Protein AF-A0A7C7UZE9-F1 (afdb_monomer)

Radius of gyration: 33.9 Å; Cα contacts (8 Å, |Δi|>4): 477; chains: 1; bounding box: 63×53×89 Å

Structure (mmCIF, N/CA/C/O backbone):
data_AF-A0A7C7UZE9-F1
#
_entry.id   AF-A0A7C7UZE9-F1
#
loop_
_atom_site.group_PDB
_atom_site.id
_atom_site.type_symbol
_atom_site.label_atom_id
_atom_site.label_alt_id
_atom_site.label_comp_id
_atom_site.label_asym_id
_atom_site.label_entity_id
_atom_site.label_seq_id
_atom_site.pdbx_PDB_ins_code
_atom_site.Cartn_x
_atom_site.Cartn_y
_atom_site.Cartn_z
_atom_site.occupancy
_atom_site.B_iso_or_equiv
_atom_site.auth_seq_id
_atom_site.auth_comp_id
_atom_site.auth_asym_id
_atom_site.auth_atom_id
_atom_site.pdbx_PDB_model_num
ATOM 1 N N . MET A 1 1 ? -21.020 -10.454 -23.083 1.00 39.59 1 MET A N 1
ATOM 2 C CA . MET A 1 1 ? -20.610 -10.570 -21.675 1.00 39.59 1 MET A CA 1
ATOM 3 C C . MET A 1 1 ? -19.521 -9.543 -21.500 1.00 39.59 1 MET A C 1
ATOM 5 O O . MET A 1 1 ? -18.522 -9.655 -22.189 1.00 39.59 1 MET A O 1
ATOM 9 N N . THR A 1 2 ? -19.783 -8.472 -20.760 1.00 47.03 2 THR A N 1
ATOM 10 C CA . THR A 1 2 ? -18.728 -7.541 -20.346 1.00 47.03 2 THR A CA 1
ATOM 11 C C . THR A 1 2 ? -17.752 -8.339 -19.500 1.00 47.03 2 THR A C 1
ATOM 13 O O . THR A 1 2 ? -18.180 -8.937 -18.516 1.00 47.03 2 THR A O 1
ATOM 16 N N . GLU A 1 3 ? -16.505 -8.433 -19.944 1.00 54.88 3 GLU A N 1
ATOM 17 C CA . GLU A 1 3 ? -15.421 -9.025 -19.168 1.00 54.88 3 GLU A CA 1
ATOM 18 C C . GLU A 1 3 ? -15.375 -8.323 -17.812 1.00 54.88 3 GLU A C 1
ATOM 20 O O . GLU A 1 3 ? -15.292 -7.096 -17.727 1.00 54.88 3 GLU A O 1
ATOM 25 N N . GLU A 1 4 ? -15.581 -9.098 -16.756 1.00 73.88 4 GLU A N 1
ATOM 26 C CA . GLU A 1 4 ? -15.595 -8.590 -15.396 1.00 73.88 4 GLU A CA 1
ATOM 27 C C . GLU A 1 4 ? -14.152 -8.216 -15.050 1.00 73.88 4 GLU A C 1
ATOM 29 O O . GLU A 1 4 ? -13.252 -9.051 -15.143 1.00 73.88 4 GLU A O 1
ATOM 34 N N . ASN A 1 5 ? -13.903 -6.937 -14.748 1.00 81.06 5 ASN A N 1
ATOM 35 C CA . ASN A 1 5 ? -12.555 -6.463 -14.457 1.00 81.06 5 ASN A CA 1
ATOM 36 C C . ASN A 1 5 ? -12.060 -7.147 -13.175 1.00 81.06 5 ASN A C 1
ATOM 38 O O . ASN A 1 5 ? -12.437 -6.755 -12.072 1.00 81.06 5 ASN A O 1
ATOM 42 N N . ARG A 1 6 ? -11.185 -8.147 -13.332 1.00 88.25 6 ARG A N 1
ATOM 43 C CA . ARG A 1 6 ? -10.605 -8.945 -12.242 1.00 88.25 6 ARG A CA 1
ATOM 44 C C . ARG A 1 6 ? -9.791 -8.142 -11.226 1.00 88.25 6 ARG A C 1
ATOM 46 O O . ARG A 1 6 ? -9.377 -8.722 -10.227 1.00 88.25 6 ARG A O 1
ATOM 53 N N . TYR A 1 7 ? -9.561 -6.853 -11.446 1.00 88.69 7 TYR A N 1
ATOM 54 C CA . TYR A 1 7 ? -8.872 -5.957 -10.517 1.00 88.69 7 TYR A CA 1
ATOM 55 C C . TYR A 1 7 ? -9.842 -5.096 -9.689 1.00 88.69 7 TYR A C 1
ATOM 57 O O . TYR A 1 7 ? -9.426 -4.432 -8.747 1.00 88.69 7 TYR A O 1
ATOM 65 N N . VAL A 1 8 ? -11.144 -5.126 -9.997 1.00 88.75 8 VAL A N 1
ATOM 66 C CA . VAL A 1 8 ? -12.180 -4.362 -9.290 1.00 88.75 8 VAL A CA 1
ATOM 67 C C . VAL A 1 8 ? -13.086 -5.324 -8.526 1.00 88.75 8 VAL A C 1
ATOM 69 O O . VAL A 1 8 ? -13.621 -6.274 -9.094 1.00 88.75 8 VAL A O 1
ATOM 72 N N . ARG A 1 9 ? -13.279 -5.082 -7.227 1.00 87.62 9 ARG A N 1
ATOM 73 C CA . ARG A 1 9 ? -14.184 -5.864 -6.372 1.00 87.62 9 ARG A CA 1
ATOM 74 C C . ARG A 1 9 ? -15.300 -4.952 -5.843 1.00 87.62 9 ARG A C 1
ATOM 76 O O . ARG A 1 9 ? -15.144 -4.349 -4.783 1.00 87.62 9 ARG A O 1
ATOM 83 N N . PRO A 1 10 ? -16.424 -4.815 -6.571 1.00 79.00 10 PRO A N 1
ATOM 84 C CA . PRO A 1 10 ? -17.481 -3.864 -6.219 1.00 79.00 10 PRO A CA 1
ATOM 85 C C . PRO A 1 10 ? -18.187 -4.201 -4.898 1.00 79.00 10 PRO A C 1
ATOM 87 O O . PRO A 1 10 ? -18.808 -3.326 -4.298 1.00 79.00 10 PRO A O 1
ATOM 90 N N . GLU A 1 11 ? -18.106 -5.458 -4.454 1.00 77.56 11 GLU A N 1
ATOM 91 C CA . GLU A 1 11 ? -18.713 -5.932 -3.207 1.00 77.56 11 GLU A CA 1
ATOM 92 C C . GLU A 1 11 ? -17.877 -5.609 -1.965 1.00 77.56 11 GLU A C 1
ATOM 94 O O . GLU A 1 11 ? -18.417 -5.640 -0.857 1.00 77.56 11 GLU A O 1
ATOM 99 N N . LEU A 1 12 ? -16.594 -5.253 -2.123 1.00 78.62 12 LEU A N 1
ATOM 100 C CA . LEU A 1 12 ? -15.776 -4.880 -0.979 1.00 78.62 12 LEU A CA 1
ATOM 101 C C . LEU A 1 12 ? -16.314 -3.579 -0.376 1.00 78.62 12 LEU A C 1
ATOM 103 O O . LEU A 1 12 ? -16.397 -2.548 -1.047 1.00 78.62 12 LEU A O 1
ATOM 107 N N . ALA A 1 13 ? -16.684 -3.627 0.907 1.00 55.81 13 ALA A N 1
ATOM 108 C CA . ALA A 1 13 ? -17.479 -2.611 1.613 1.00 55.81 13 ALA A CA 1
ATOM 109 C C . ALA A 1 13 ? -16.838 -1.202 1.727 1.00 55.81 13 ALA A C 1
ATOM 111 O O . ALA A 1 13 ? -17.388 -0.313 2.382 1.00 55.81 13 ALA A O 1
ATOM 112 N N . GLY A 1 14 ? -15.712 -0.952 1.052 1.00 50.81 14 GLY A N 1
ATOM 113 C CA . GLY A 1 14 ? -15.059 0.352 0.941 1.00 50.81 14 GLY A CA 1
ATOM 114 C C . GLY A 1 14 ? -15.848 1.401 0.146 1.00 50.81 14 GLY A C 1
ATOM 115 O O . GLY A 1 14 ? -15.608 2.595 0.323 1.00 50.81 14 GLY A O 1
ATOM 116 N N . GLY A 1 15 ? -16.843 1.006 -0.659 1.00 43.75 15 GLY A N 1
ATOM 117 C CA . GLY A 1 15 ? -17.578 1.908 -1.561 1.00 43.75 15 GLY A CA 1
ATOM 118 C C . GLY A 1 15 ? -18.369 3.061 -0.914 1.00 43.75 15 GLY A C 1
ATOM 119 O O . GLY A 1 15 ? -18.916 3.886 -1.638 1.00 43.75 15 GLY A O 1
ATOM 120 N N . SER A 1 16 ? -18.460 3.153 0.421 1.00 41.16 16 SER A N 1
ATOM 121 C CA . SER A 1 16 ? -19.353 4.123 1.088 1.00 41.16 16 SER A CA 1
ATOM 122 C C . SER A 1 16 ? -18.685 5.138 2.028 1.00 41.16 16 SER A C 1
ATOM 124 O O . SER A 1 16 ? -19.391 6.025 2.505 1.00 41.16 16 SER A O 1
ATOM 126 N N . GLY A 1 17 ? -17.385 5.032 2.354 1.00 40.53 17 GLY A N 1
ATOM 127 C CA . GLY A 1 17 ? -16.880 5.715 3.562 1.00 40.53 17 GLY A CA 1
ATOM 128 C C . GLY A 1 17 ? -15.439 6.227 3.630 1.00 40.53 17 GLY A C 1
ATOM 129 O O . GLY A 1 17 ? -15.111 6.806 4.662 1.00 40.53 17 GLY A O 1
ATOM 130 N N . GLY A 1 18 ? -14.591 6.067 2.607 1.00 46.53 18 GLY A N 1
ATOM 131 C CA . GLY A 1 18 ? -13.223 6.618 2.666 1.00 46.53 18 GLY A CA 1
ATOM 132 C C . GLY A 1 18 ? -12.152 5.891 1.851 1.00 46.53 18 GLY A C 1
ATOM 133 O O . GLY A 1 18 ? -11.021 5.794 2.316 1.00 46.53 18 GLY A O 1
ATOM 134 N N . LEU A 1 19 ? -12.495 5.353 0.676 1.00 67.94 19 LEU A N 1
ATOM 135 C CA . LEU A 1 19 ? -11.509 4.771 -0.240 1.00 67.94 19 LEU A CA 1
ATOM 136 C C . LEU A 1 19 ? -10.555 5.851 -0.762 1.00 67.94 19 LEU A C 1
ATOM 138 O O . LEU A 1 19 ? -10.972 6.974 -1.050 1.00 67.94 19 LEU A O 1
ATOM 142 N N . ILE A 1 20 ? -9.283 5.479 -0.888 1.00 78.56 20 ILE A N 1
ATOM 143 C CA . ILE A 1 20 ? -8.286 6.246 -1.631 1.00 78.56 20 ILE A CA 1
ATOM 144 C C . ILE A 1 20 ? -8.833 6.420 -3.051 1.00 78.56 20 ILE A C 1
ATOM 146 O O . ILE A 1 20 ? -9.140 5.432 -3.715 1.00 78.56 20 ILE A O 1
ATOM 150 N N . ASP A 1 21 ? -9.008 7.667 -3.496 1.00 89.00 21 ASP A N 1
ATOM 151 C CA . ASP A 1 21 ? -9.502 7.949 -4.845 1.00 89.00 21 ASP A CA 1
ATOM 152 C C . ASP A 1 21 ? -8.473 7.420 -5.862 1.00 89.00 21 ASP A C 1
ATOM 154 O O . ASP A 1 21 ? -7.321 7.868 -5.828 1.00 89.00 21 ASP A O 1
ATOM 158 N N . PRO A 1 22 ? -8.834 6.497 -6.775 1.00 91.69 22 PRO A N 1
ATOM 159 C CA . PRO A 1 22 ? -7.904 6.014 -7.791 1.00 91.69 22 PRO A CA 1
ATOM 160 C C . PRO A 1 22 ? -7.353 7.150 -8.662 1.00 91.69 22 PRO A C 1
ATOM 162 O O . PRO A 1 22 ? -6.232 7.040 -9.150 1.00 91.69 22 PRO A O 1
ATOM 165 N N . LEU A 1 23 ? -8.084 8.260 -8.841 1.00 94.19 23 LEU A N 1
ATOM 166 C CA . LEU A 1 23 ? -7.538 9.437 -9.523 1.00 94.19 23 LEU A CA 1
ATOM 167 C C . LEU A 1 23 ? -6.394 10.078 -8.745 1.00 94.19 23 LEU A C 1
ATOM 169 O O . LEU A 1 23 ? -5.436 10.495 -9.376 1.00 94.19 23 LEU A O 1
ATOM 173 N N . LEU A 1 24 ? -6.460 10.123 -7.412 1.00 94.12 24 LEU A N 1
ATOM 174 C CA . LEU A 1 24 ? -5.388 10.684 -6.586 1.00 94.12 24 LEU A CA 1
ATOM 175 C C . LEU A 1 24 ? -4.110 9.836 -6.666 1.00 94.12 24 LEU A C 1
ATOM 177 O O . LEU A 1 24 ? -3.011 10.387 -6.671 1.00 94.12 24 LEU A O 1
ATOM 181 N N . LEU A 1 25 ? -4.239 8.507 -6.769 1.00 95.00 25 LEU A N 1
ATOM 182 C CA . LEU A 1 25 ? -3.084 7.633 -7.006 1.00 95.00 25 LEU A CA 1
ATOM 183 C C . LEU A 1 25 ? -2.439 7.906 -8.365 1.00 95.00 25 LEU A C 1
ATOM 185 O O . LEU A 1 25 ? -1.225 8.062 -8.439 1.00 95.00 25 LEU A O 1
ATOM 189 N N . VAL A 1 26 ? -3.243 7.998 -9.430 1.00 97.62 26 VAL A N 1
ATOM 190 C CA . VAL A 1 26 ? -2.715 8.300 -10.770 1.00 97.62 26 VAL A CA 1
ATOM 191 C C . VAL A 1 26 ? -2.087 9.695 -10.814 1.00 97.62 26 VAL A C 1
ATOM 193 O O . VAL A 1 26 ? -1.045 9.851 -11.440 1.00 97.62 26 VAL A O 1
ATOM 196 N N . ASP A 1 27 ? -2.679 10.679 -10.135 1.00 97.94 27 ASP A N 1
ATOM 197 C CA . ASP A 1 27 ? -2.134 12.037 -9.994 1.00 97.94 27 ASP A CA 1
ATOM 198 C C . ASP A 1 27 ? -0.755 12.004 -9.320 1.00 97.94 27 ASP A C 1
ATOM 200 O O . ASP A 1 27 ? 0.208 12.534 -9.860 1.00 97.94 27 ASP A O 1
ATOM 204 N N . THR A 1 28 ? -0.622 11.239 -8.229 1.00 97.00 28 THR A N 1
ATOM 205 C CA . THR A 1 28 ? 0.661 11.041 -7.529 1.00 97.00 28 THR A CA 1
ATOM 206 C C . THR A 1 28 ? 1.721 10.419 -8.448 1.00 97.00 28 THR A C 1
ATOM 208 O O . THR A 1 28 ? 2.851 10.890 -8.494 1.00 97.00 28 THR A O 1
ATOM 211 N N . TRP A 1 29 ? 1.372 9.396 -9.236 1.00 97.94 29 TRP A N 1
ATOM 212 C CA . TRP A 1 29 ? 2.321 8.768 -10.170 1.00 97.94 29 TRP A CA 1
ATOM 213 C C . TRP A 1 29 ? 2.703 9.673 -11.350 1.00 97.94 29 TRP A C 1
ATOM 215 O O . TRP A 1 29 ? 3.800 9.556 -11.899 1.00 97.94 29 TRP A O 1
ATOM 225 N N . LEU A 1 30 ? 1.804 10.564 -11.773 1.00 98.38 30 LEU A N 1
ATOM 226 C CA . LEU A 1 30 ? 2.109 11.580 -12.781 1.00 98.38 30 LEU A CA 1
ATOM 227 C C . LEU A 1 30 ? 3.036 12.661 -12.214 1.00 98.38 30 LEU A C 1
ATOM 229 O O . LEU A 1 30 ? 3.972 13.061 -12.910 1.00 98.38 30 LEU A O 1
ATOM 233 N N . ASP A 1 31 ? 2.818 13.077 -10.966 1.00 98.06 31 ASP A N 1
ATOM 234 C CA . ASP A 1 31 ? 3.702 13.994 -10.245 1.00 98.06 31 ASP A CA 1
ATOM 235 C C . ASP A 1 31 ? 5.109 13.397 -10.087 1.00 98.06 31 ASP A C 1
ATOM 237 O O . ASP A 1 31 ? 6.087 14.071 -10.409 1.00 98.06 31 ASP A O 1
ATOM 241 N N . GLU A 1 32 ? 5.230 12.114 -9.718 1.00 97.44 32 GLU A N 1
ATOM 242 C CA . GLU A 1 32 ? 6.513 11.387 -9.662 1.00 97.44 32 GLU A CA 1
ATOM 243 C C . GLU A 1 32 ? 7.275 11.465 -11.002 1.00 97.44 32 GLU A C 1
ATOM 245 O O . GLU A 1 32 ? 8.466 11.793 -11.042 1.00 97.44 32 GLU A O 1
ATOM 250 N N . LEU A 1 33 ? 6.598 11.227 -12.134 1.00 97.81 33 LEU A N 1
ATOM 251 C CA . LEU A 1 33 ? 7.228 11.357 -13.453 1.00 97.81 33 LEU A CA 1
ATOM 252 C C . LEU A 1 33 ? 7.624 12.797 -13.795 1.00 97.81 33 LEU A C 1
ATOM 254 O O . LEU A 1 33 ? 8.659 13.014 -14.434 1.00 97.81 33 LEU A O 1
ATOM 258 N N . GLU A 1 34 ? 6.821 13.788 -13.413 1.00 98.06 34 GLU A N 1
ATOM 259 C CA . GLU A 1 34 ? 7.143 15.193 -13.662 1.00 98.06 34 GLU A CA 1
ATOM 260 C C . GLU A 1 34 ? 8.321 15.659 -12.785 1.00 98.06 34 GLU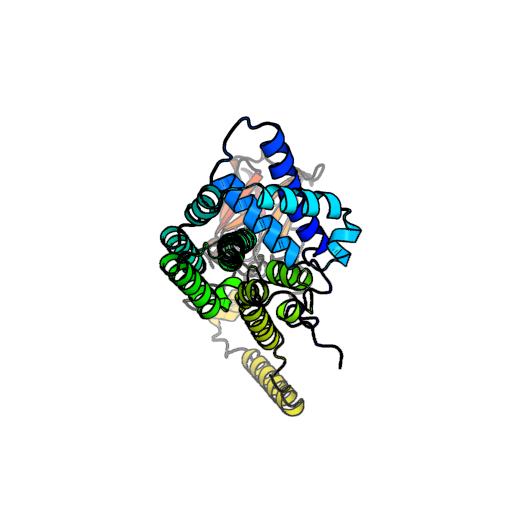 A C 1
ATOM 262 O O . GLU A 1 34 ? 9.184 16.408 -13.251 1.00 98.06 34 GLU A O 1
ATOM 267 N N . GLU A 1 35 ? 8.450 15.158 -11.556 1.00 97.62 35 GLU A N 1
ATOM 268 C CA . GLU A 1 35 ? 9.632 15.370 -10.715 1.00 97.62 35 GLU A CA 1
ATOM 269 C C . GLU A 1 35 ? 10.897 14.767 -11.343 1.00 97.62 35 GLU A C 1
ATOM 271 O O . GLU A 1 35 ? 11.938 15.438 -11.425 1.00 97.62 35 GLU A O 1
ATOM 276 N N . LEU A 1 36 ? 10.811 13.543 -11.874 1.00 97.50 36 LEU A N 1
ATOM 277 C CA . LEU A 1 36 ? 11.906 12.905 -12.613 1.00 97.50 36 LEU A CA 1
ATOM 278 C C . LEU A 1 36 ? 12.281 13.702 -13.867 1.00 97.50 36 LEU A C 1
ATOM 280 O O . LEU A 1 36 ? 13.465 13.877 -14.172 1.00 97.50 36 LEU A O 1
ATOM 284 N N . ARG A 1 37 ? 11.294 14.265 -14.571 1.00 97.44 37 ARG A N 1
ATOM 285 C CA . ARG A 1 37 ? 11.518 15.154 -15.717 1.00 97.44 37 ARG A CA 1
ATOM 286 C C . ARG A 1 37 ? 12.268 16.418 -15.332 1.00 97.44 37 ARG A C 1
ATOM 288 O O . ARG A 1 37 ? 13.228 16.797 -16.011 1.00 97.44 37 ARG A O 1
ATOM 295 N N . GLN A 1 38 ? 11.861 17.070 -14.248 1.00 96.69 38 GLN A N 1
ATOM 296 C CA . GLN A 1 38 ? 12.536 18.264 -13.746 1.00 96.69 38 GLN A CA 1
ATOM 297 C C . GLN A 1 38 ? 13.966 17.959 -13.296 1.00 96.69 38 GLN A C 1
ATOM 299 O O . GLN A 1 38 ? 14.875 18.755 -13.545 1.00 96.69 38 GLN A O 1
ATOM 304 N N . THR A 1 39 ? 14.179 16.805 -12.666 1.00 96.00 39 THR A N 1
ATOM 305 C CA . THR A 1 39 ? 15.501 16.334 -12.243 1.00 96.00 39 THR A CA 1
ATOM 306 C C . THR A 1 39 ? 16.399 16.074 -13.449 1.00 96.00 39 THR A C 1
ATOM 308 O O . THR A 1 39 ? 17.502 16.623 -13.524 1.00 96.00 39 THR A O 1
ATOM 311 N N . ALA A 1 40 ? 15.895 15.365 -14.461 1.00 94.19 40 ALA A N 1
ATOM 312 C CA . ALA A 1 40 ? 16.611 15.107 -15.707 1.00 94.19 40 ALA A CA 1
ATOM 313 C C . ALA A 1 40 ? 16.976 16.394 -16.469 1.00 94.19 40 ALA A C 1
ATOM 315 O O . ALA A 1 40 ? 18.025 16.449 -17.105 1.00 94.19 40 ALA A O 1
ATOM 316 N N . ALA A 1 41 ? 16.149 17.443 -16.393 1.00 94.69 41 ALA A N 1
ATOM 317 C CA . ALA A 1 41 ? 16.438 18.735 -17.020 1.00 94.69 41 ALA A CA 1
ATOM 318 C C . ALA A 1 41 ? 17.567 19.520 -16.323 1.00 94.69 41 ALA A C 1
ATOM 320 O O . ALA A 1 41 ? 18.206 20.363 -16.952 1.00 94.69 41 ALA A O 1
ATOM 321 N N . ARG A 1 42 ? 17.801 19.274 -15.026 1.00 94.94 42 ARG A N 1
ATOM 322 C CA . ARG A 1 42 ? 18.844 19.943 -14.226 1.00 94.94 42 ARG A CA 1
ATOM 323 C C . ARG A 1 42 ? 20.166 19.175 -14.210 1.00 94.94 42 ARG A C 1
ATOM 325 O O . ARG A 1 42 ? 21.206 19.778 -13.957 1.00 94.94 42 ARG A O 1
ATOM 332 N N . GLN A 1 43 ? 20.131 17.863 -14.424 1.00 90.62 43 GLN A N 1
ATOM 333 C CA . GLN A 1 43 ? 21.319 17.016 -14.397 1.00 90.62 43 GLN A CA 1
ATOM 334 C C . GLN A 1 43 ? 22.086 17.078 -15.727 1.00 90.62 43 GLN A C 1
ATOM 336 O O . GLN A 1 43 ? 21.576 16.718 -16.786 1.00 90.62 43 GLN A O 1
ATOM 341 N N . GLU A 1 44 ? 23.361 17.465 -15.665 1.00 84.19 44 GLU A N 1
ATOM 342 C CA . GLU A 1 44 ? 24.302 17.284 -16.771 1.00 84.19 44 GLU A CA 1
ATOM 343 C C . GLU A 1 44 ? 24.983 15.912 -16.643 1.00 84.19 44 GLU A C 1
ATOM 345 O O . GLU A 1 44 ? 25.763 15.678 -15.721 1.00 84.19 44 GLU A O 1
ATOM 350 N N . GLY A 1 45 ? 24.714 14.994 -17.576 1.00 87.12 45 GLY A N 1
ATOM 351 C CA . GLY A 1 45 ? 25.435 13.722 -17.680 1.00 87.12 45 GLY A CA 1
ATOM 352 C C . GLY A 1 45 ? 24.557 12.475 -17.601 1.00 87.12 45 GLY A C 1
ATOM 353 O O . GLY A 1 45 ? 23.415 12.458 -18.061 1.00 87.12 45 GLY A O 1
ATOM 354 N N . ARG A 1 46 ? 25.142 11.380 -17.100 1.00 89.38 46 ARG A N 1
ATOM 355 C CA . ARG A 1 46 ? 24.459 10.086 -16.981 1.00 89.38 46 ARG A CA 1
ATOM 356 C C . ARG A 1 46 ? 23.516 10.126 -15.768 1.00 89.38 46 ARG A C 1
ATOM 358 O O . ARG A 1 46 ? 24.016 10.406 -14.681 1.00 89.38 46 ARG A O 1
ATOM 365 N N . PRO A 1 47 ? 22.220 9.796 -15.930 1.00 91.69 47 PRO A N 1
ATOM 366 C CA . PRO A 1 47 ? 21.301 9.715 -14.801 1.00 91.69 47 PRO A CA 1
ATOM 367 C C . PRO A 1 47 ? 21.749 8.624 -13.807 1.00 91.69 47 PRO A C 1
ATOM 369 O O . PRO A 1 47 ? 22.272 7.587 -14.252 1.00 91.69 47 PRO A O 1
ATOM 372 N N . PRO A 1 48 ? 21.580 8.849 -12.491 1.00 95.56 48 PRO A N 1
ATOM 373 C CA . PRO A 1 48 ? 21.734 7.831 -11.453 1.00 95.56 48 PRO A CA 1
ATOM 374 C C . PRO A 1 48 ? 20.925 6.563 -11.751 1.00 95.56 48 PRO A C 1
ATOM 376 O O . PRO A 1 48 ? 19.941 6.603 -12.484 1.00 95.56 48 PRO A O 1
ATOM 379 N N . ALA A 1 49 ? 21.351 5.424 -11.200 1.00 96.44 49 ALA A N 1
ATOM 380 C CA . ALA A 1 49 ? 20.623 4.166 -11.380 1.00 96.44 49 ALA A CA 1
ATOM 381 C C . ALA A 1 49 ? 19.226 4.216 -10.740 1.00 96.44 49 ALA A C 1
ATOM 383 O O . ALA A 1 49 ? 18.294 3.691 -11.339 1.00 96.44 49 ALA A O 1
ATOM 384 N N . ASP A 1 50 ? 19.098 4.894 -9.597 1.00 96.88 50 ASP A N 1
ATOM 385 C CA . ASP A 1 50 ? 17.839 5.064 -8.862 1.00 96.88 50 ASP A CA 1
ATOM 386 C C . ASP A 1 50 ? 16.826 5.869 -9.698 1.00 96.88 50 ASP A C 1
ATOM 388 O O . ASP A 1 50 ? 15.774 5.343 -10.036 1.00 96.88 50 ASP A O 1
ATOM 392 N N . ASP A 1 51 ? 17.207 7.047 -10.216 1.00 97.38 51 ASP A N 1
ATOM 393 C CA . ASP A 1 51 ? 16.358 7.842 -11.126 1.00 97.38 51 ASP A CA 1
ATOM 394 C C . ASP A 1 51 ? 15.906 7.047 -12.373 1.00 97.38 51 ASP A C 1
ATOM 396 O O . ASP A 1 51 ? 14.837 7.288 -12.936 1.00 97.38 51 ASP A O 1
ATOM 400 N N . LEU A 1 52 ? 16.738 6.114 -12.856 1.00 97.69 52 LEU A N 1
ATOM 401 C CA . LEU A 1 52 ? 16.388 5.240 -13.978 1.00 97.69 52 LEU A CA 1
ATOM 402 C C . LEU A 1 52 ? 15.417 4.125 -13.580 1.00 97.69 52 LEU A C 1
ATOM 404 O O . LEU A 1 52 ? 14.579 3.750 -14.402 1.00 97.69 52 LEU A O 1
ATOM 408 N N . PHE A 1 53 ? 15.558 3.582 -12.372 1.00 98.50 53 PHE A N 1
ATOM 409 C CA . PHE A 1 53 ? 14.635 2.607 -11.799 1.00 98.50 53 PHE A CA 1
ATOM 410 C C . PHE A 1 53 ? 13.255 3.240 -11.628 1.00 98.50 53 PHE A C 1
ATOM 412 O O . PHE A 1 53 ? 12.293 2.725 -12.196 1.00 98.50 53 PHE A O 1
ATOM 419 N N . ASP A 1 54 ? 13.191 4.415 -11.002 1.00 98.38 54 ASP A N 1
ATOM 420 C CA . ASP A 1 54 ? 11.946 5.150 -10.776 1.00 98.38 54 ASP A CA 1
ATOM 421 C C . ASP A 1 54 ? 11.264 5.527 -12.100 1.00 98.38 54 ASP A C 1
ATOM 423 O O . ASP A 1 54 ? 10.057 5.348 -12.260 1.00 98.38 54 ASP A O 1
ATOM 427 N N . LEU A 1 55 ? 12.032 5.975 -13.105 1.00 98.50 55 LEU A N 1
ATOM 428 C CA . LEU A 1 55 ? 11.493 6.296 -14.432 1.00 98.50 55 LEU A CA 1
ATOM 429 C C . LEU A 1 55 ? 10.878 5.074 -15.125 1.00 98.50 55 LEU A C 1
ATOM 431 O O . LEU A 1 55 ? 9.803 5.181 -15.719 1.00 98.50 55 LEU A O 1
ATOM 435 N N . LEU A 1 56 ? 11.567 3.929 -15.093 1.00 98.44 56 LEU A N 1
ATOM 436 C CA . LEU A 1 56 ? 11.076 2.687 -15.692 1.00 98.44 56 LEU A CA 1
ATOM 437 C C . LEU A 1 56 ? 9.824 2.187 -14.964 1.00 98.44 56 LEU A C 1
ATOM 439 O O . LEU A 1 56 ? 8.832 1.879 -15.626 1.00 98.44 56 LEU A O 1
ATOM 443 N N . ALA A 1 57 ? 9.861 2.158 -13.630 1.00 98.50 57 ALA A N 1
ATOM 444 C CA . ALA A 1 57 ? 8.745 1.741 -12.795 1.00 98.50 57 ALA A CA 1
ATOM 445 C C . ALA A 1 57 ? 7.517 2.628 -13.031 1.00 98.50 57 ALA A C 1
ATOM 447 O O . ALA A 1 57 ? 6.469 2.124 -13.429 1.00 98.50 57 ALA A O 1
ATOM 448 N N . ALA A 1 58 ? 7.646 3.950 -12.897 1.00 98.25 58 ALA A N 1
ATOM 449 C CA . ALA A 1 58 ? 6.528 4.877 -13.045 1.00 98.25 58 ALA A CA 1
ATOM 450 C C . ALA A 1 58 ? 5.941 4.875 -14.469 1.00 98.25 58 ALA A C 1
ATOM 452 O O . ALA A 1 58 ? 4.717 4.868 -14.637 1.00 98.25 58 ALA A O 1
ATOM 453 N N . TRP A 1 59 ? 6.783 4.806 -15.511 1.00 98.50 59 TRP A N 1
ATOM 454 C CA . TRP A 1 59 ? 6.300 4.681 -16.890 1.00 98.50 59 TRP A CA 1
ATOM 455 C C . TRP A 1 59 ? 5.504 3.388 -17.095 1.00 98.50 59 TRP A C 1
ATOM 457 O O . TRP A 1 59 ? 4.368 3.443 -17.570 1.00 98.50 59 TRP A O 1
ATOM 467 N N . ALA A 1 60 ? 6.060 2.238 -16.704 1.00 98.31 60 ALA A N 1
ATOM 468 C CA . ALA A 1 60 ? 5.406 0.941 -16.858 1.00 98.31 60 ALA A CA 1
ATOM 469 C C . ALA A 1 60 ? 4.130 0.839 -16.004 1.00 98.31 60 ALA A C 1
ATOM 471 O O . ALA A 1 60 ? 3.118 0.294 -16.452 1.00 98.31 60 ALA A O 1
ATOM 472 N N . ARG A 1 61 ? 4.125 1.448 -14.811 1.00 98.38 61 ARG A N 1
ATOM 473 C CA . ARG A 1 61 ? 2.944 1.569 -13.951 1.00 98.38 61 ARG A CA 1
ATOM 474 C C . ARG A 1 61 ? 1.811 2.277 -14.685 1.00 98.38 61 ARG A C 1
ATOM 476 O O . ARG A 1 61 ? 0.702 1.751 -14.730 1.00 98.38 61 ARG A O 1
ATOM 483 N N . LEU A 1 62 ? 2.094 3.416 -15.322 1.00 98.44 62 LEU A N 1
ATOM 484 C CA . LEU A 1 62 ? 1.106 4.175 -16.095 1.00 98.44 62 LEU A CA 1
ATOM 485 C C . LEU A 1 62 ? 0.660 3.457 -17.376 1.00 98.44 62 LEU A C 1
ATOM 487 O O . LEU A 1 62 ? -0.471 3.668 -17.806 1.00 98.44 62 LEU A O 1
ATOM 491 N N . GLN A 1 63 ? 1.462 2.549 -17.946 1.00 98.19 63 GLN A N 1
ATOM 492 C CA . GLN A 1 63 ? 0.995 1.679 -19.040 1.00 98.19 63 GLN A CA 1
ATOM 493 C C . GLN A 1 63 ? -0.114 0.706 -18.593 1.00 98.19 63 GLN A C 1
ATOM 495 O O . GLN A 1 63 ? -0.960 0.320 -19.407 1.00 98.19 63 GLN A O 1
ATOM 500 N N . ARG A 1 64 ? -0.159 0.335 -17.302 1.00 97.12 64 ARG A N 1
ATOM 501 C CA . ARG A 1 64 ? -1.248 -0.478 -16.726 1.00 97.12 64 ARG A CA 1
ATOM 502 C C . ARG A 1 64 ? -2.519 0.326 -16.463 1.00 97.12 64 ARG A C 1
ATOM 504 O O . ARG A 1 64 ? -3.587 -0.266 -16.319 1.00 97.12 64 ARG A O 1
ATOM 511 N N . VAL A 1 65 ? -2.425 1.652 -16.383 1.00 97.81 65 VAL A N 1
ATOM 512 C CA . VAL A 1 65 ? -3.540 2.517 -15.988 1.00 97.81 65 VAL A CA 1
ATOM 513 C C . VAL A 1 65 ? -4.550 2.684 -17.125 1.00 97.81 65 VAL A C 1
ATOM 515 O O . VAL A 1 65 ? -4.206 2.748 -18.305 1.00 97.81 65 VAL A O 1
ATOM 518 N N . ARG A 1 66 ? -5.830 2.793 -16.760 1.00 96.81 66 ARG A N 1
ATOM 519 C CA . ARG A 1 66 ? -6.927 3.173 -17.662 1.00 96.81 66 ARG A CA 1
ATOM 520 C C . ARG A 1 66 ? -6.609 4.488 -18.401 1.00 96.81 66 ARG A C 1
ATOM 522 O O . ARG A 1 66 ? -6.456 5.522 -17.740 1.00 96.81 66 ARG A O 1
ATOM 529 N N . PRO A 1 67 ? -6.581 4.511 -19.749 1.00 97.19 67 PRO A N 1
ATOM 530 C CA . PRO A 1 67 ? -6.258 5.718 -20.517 1.00 97.19 67 PRO A CA 1
ATOM 531 C C . PRO A 1 67 ? -7.160 6.922 -20.208 1.00 97.19 67 PRO A C 1
ATOM 533 O O . PRO A 1 67 ? -6.739 8.072 -20.351 1.00 97.19 67 PRO A O 1
ATOM 536 N N . GLU A 1 68 ? -8.399 6.681 -19.772 1.00 97.50 68 GLU A N 1
ATOM 537 C CA . GLU A 1 68 ? -9.356 7.724 -19.399 1.00 97.50 68 GLU A CA 1
ATOM 538 C C . GLU A 1 68 ? -8.939 8.473 -18.126 1.00 97.50 68 GLU A C 1
ATOM 540 O O . GLU A 1 68 ? -9.195 9.674 -18.027 1.00 97.50 68 GLU A O 1
ATOM 545 N N . LEU A 1 69 ? -8.284 7.796 -17.172 1.00 97.31 69 LEU A N 1
ATOM 546 C CA . LEU A 1 69 ? -7.789 8.421 -15.941 1.00 97.31 69 LEU A CA 1
ATOM 547 C C . LEU A 1 69 ? -6.615 9.355 -16.250 1.00 97.31 69 LEU A C 1
ATOM 549 O O . LEU A 1 69 ? -6.644 10.517 -15.853 1.00 97.31 69 LEU A O 1
ATOM 553 N N . ILE A 1 70 ? -5.651 8.885 -17.049 1.00 98.06 70 ILE A N 1
ATOM 554 C CA . ILE A 1 70 ? -4.513 9.699 -17.511 1.00 98.06 70 ILE A CA 1
ATOM 555 C C . ILE A 1 70 ? -5.011 10.912 -18.303 1.00 98.06 70 ILE A C 1
ATOM 557 O O . ILE A 1 70 ? -4.544 12.029 -18.102 1.00 98.06 70 ILE A O 1
ATOM 561 N N . ALA A 1 71 ? -5.985 10.716 -19.200 1.00 97.56 71 ALA A N 1
ATOM 562 C CA . ALA A 1 71 ? -6.547 11.805 -19.995 1.00 97.56 71 ALA A CA 1
ATOM 563 C C . ALA A 1 71 ? -7.262 12.858 -19.135 1.00 97.56 71 ALA A C 1
ATOM 565 O O . ALA A 1 71 ? -7.170 14.046 -19.436 1.00 97.56 71 ALA A O 1
ATOM 566 N N . ARG A 1 72 ? -7.965 12.437 -18.077 1.00 97.81 72 ARG A N 1
ATOM 567 C CA . ARG A 1 72 ? -8.664 13.340 -17.153 1.00 97.81 72 ARG A CA 1
ATOM 568 C C . ARG A 1 72 ? -7.706 14.207 -16.332 1.00 97.81 72 ARG A C 1
ATOM 570 O O . ARG A 1 72 ? -8.091 15.313 -15.969 1.00 97.81 72 ARG A O 1
ATOM 577 N N . LEU A 1 73 ? -6.503 13.709 -16.062 1.00 97.94 73 LEU A N 1
ATOM 578 C CA . LEU A 1 73 ? -5.439 14.410 -15.337 1.00 97.94 73 LEU A CA 1
ATOM 579 C C . LEU A 1 73 ? -4.452 15.126 -16.273 1.00 97.94 73 LEU A C 1
ATOM 581 O O . LEU A 1 73 ? -3.397 15.562 -15.840 1.00 97.94 73 LEU A O 1
ATOM 585 N N . GLU A 1 74 ? -4.763 15.215 -17.572 1.00 97.94 74 GLU A N 1
ATOM 586 C CA . GLU A 1 74 ? -3.906 15.859 -18.580 1.00 97.94 74 GLU A CA 1
ATOM 587 C C . GLU A 1 74 ? -2.482 15.254 -18.684 1.00 97.94 74 GLU A C 1
ATOM 589 O O . GLU A 1 74 ? -1.598 15.821 -19.319 1.00 97.94 74 GLU A O 1
ATOM 594 N N . GLY A 1 75 ? -2.265 14.039 -18.166 1.00 97.75 75 GLY A N 1
ATOM 595 C CA . GLY A 1 75 ? -0.942 13.413 -18.026 1.00 97.75 75 GLY A CA 1
ATOM 596 C C . GLY A 1 75 ? -0.319 12.844 -19.307 1.00 97.75 75 GLY A C 1
ATOM 597 O O . GLY A 1 75 ? 0.737 12.215 -19.257 1.00 97.75 75 GLY A O 1
ATOM 598 N N . ARG A 1 76 ? -0.956 13.019 -20.473 1.00 97.75 76 ARG A N 1
ATOM 599 C CA . ARG A 1 76 ? -0.493 12.419 -21.742 1.00 97.75 76 ARG A CA 1
ATOM 600 C C . ARG A 1 76 ? 0.891 12.911 -22.154 1.00 97.75 76 ARG A C 1
ATOM 602 O O . ARG A 1 76 ? 1.700 12.111 -22.616 1.00 97.75 76 ARG A O 1
ATOM 609 N N . ASP A 1 77 ? 1.160 14.200 -21.969 1.00 98.12 77 ASP A N 1
ATOM 610 C CA . ASP A 1 77 ? 2.448 14.797 -22.331 1.00 98.12 77 ASP A CA 1
ATOM 611 C C . ASP A 1 77 ? 3.575 14.285 -21.421 1.00 98.12 77 ASP A C 1
ATOM 613 O O . ASP A 1 77 ? 4.684 14.032 -21.894 1.00 98.12 77 ASP A O 1
ATOM 617 N N . THR A 1 78 ? 3.281 14.064 -20.136 1.00 98.00 78 THR A N 1
ATOM 618 C CA . THR A 1 78 ? 4.216 13.489 -19.158 1.00 98.00 78 THR A CA 1
ATOM 619 C C . THR A 1 78 ? 4.575 12.046 -19.514 1.00 98.00 78 THR A C 1
ATOM 621 O O . THR A 1 78 ? 5.754 11.693 -19.564 1.00 98.00 78 THR A O 1
ATOM 624 N N . VAL A 1 79 ? 3.579 11.222 -19.858 1.00 98.19 79 VAL A N 1
ATOM 625 C CA . VAL A 1 79 ? 3.804 9.834 -20.300 1.00 98.19 79 VAL A CA 1
ATOM 626 C C . VAL A 1 79 ? 4.596 9.786 -21.610 1.00 98.19 79 VAL A C 1
ATOM 628 O O . VAL A 1 79 ? 5.547 9.012 -21.722 1.00 98.19 79 VAL A O 1
ATOM 631 N N . ALA A 1 80 ? 4.257 10.641 -22.581 1.00 98.19 80 ALA A N 1
ATOM 632 C CA . ALA A 1 80 ? 4.969 10.719 -23.857 1.00 98.19 80 ALA A CA 1
ATOM 633 C C . ALA A 1 80 ? 6.431 11.164 -23.682 1.00 98.19 80 ALA A C 1
ATOM 635 O O . ALA A 1 80 ? 7.324 10.666 -24.371 1.00 98.19 80 ALA A O 1
ATOM 636 N N . TRP A 1 81 ? 6.699 12.078 -22.741 1.00 98.06 81 TRP A N 1
ATOM 637 C CA . TRP A 1 81 ? 8.064 12.446 -22.375 1.00 98.06 81 TRP A CA 1
ATOM 638 C C . TRP A 1 81 ? 8.841 11.247 -21.819 1.00 98.06 81 TRP A C 1
ATOM 640 O O . TRP A 1 81 ? 9.969 11.011 -22.257 1.00 98.06 81 TRP A O 1
ATOM 650 N N . ALA A 1 82 ? 8.250 10.484 -20.895 1.00 98.19 82 ALA A N 1
ATOM 651 C CA . ALA A 1 82 ? 8.905 9.323 -20.297 1.00 98.19 82 ALA A CA 1
ATOM 652 C C . ALA A 1 82 ? 9.221 8.254 -21.355 1.00 98.19 82 ALA A C 1
ATOM 654 O O . ALA A 1 82 ? 10.344 7.755 -21.409 1.00 98.19 82 ALA A O 1
ATOM 655 N N . GLU A 1 83 ? 8.283 7.974 -22.264 1.00 98.12 83 GLU A N 1
ATOM 656 C CA . GLU A 1 83 ? 8.488 7.049 -23.385 1.00 98.12 83 GLU A CA 1
ATOM 657 C C . GLU A 1 83 ? 9.658 7.483 -24.284 1.00 98.12 83 GLU A C 1
ATOM 659 O O . GLU A 1 83 ? 10.580 6.701 -24.534 1.00 98.12 83 GLU A O 1
ATOM 664 N N . ALA A 1 84 ? 9.671 8.750 -24.717 1.00 98.00 84 ALA A N 1
ATOM 665 C CA . ALA A 1 84 ? 10.755 9.299 -25.529 1.00 98.00 84 ALA A CA 1
ATOM 666 C C . ALA A 1 84 ? 12.098 9.233 -24.788 1.00 98.00 84 ALA A C 1
ATOM 668 O O . ALA A 1 84 ? 13.115 8.832 -25.356 1.00 98.00 84 ALA A O 1
ATOM 669 N N . ARG A 1 85 ? 12.100 9.560 -23.491 1.00 97.06 85 ARG A N 1
ATOM 670 C CA . ARG A 1 85 ? 13.302 9.499 -22.662 1.00 97.06 85 ARG A CA 1
ATOM 671 C C . ARG A 1 85 ? 13.843 8.076 -22.558 1.00 97.06 85 ARG A C 1
ATOM 673 O O . ARG A 1 85 ? 15.052 7.892 -22.668 1.00 97.06 85 ARG A O 1
ATOM 680 N N . LEU A 1 86 ? 12.978 7.082 -22.369 1.00 97.06 86 LEU A N 1
ATOM 681 C CA . LEU A 1 86 ? 13.361 5.672 -22.286 1.00 97.06 86 LEU A CA 1
ATOM 682 C C . LEU A 1 86 ? 13.879 5.112 -23.617 1.00 97.06 86 LEU A C 1
ATOM 684 O O . LEU A 1 86 ? 14.669 4.164 -23.600 1.00 97.06 86 LEU A O 1
ATOM 688 N N . ALA A 1 87 ? 13.446 5.660 -24.755 1.00 96.94 87 ALA A N 1
ATOM 689 C CA . ALA A 1 87 ? 13.951 5.287 -26.077 1.00 96.94 87 ALA A CA 1
ATOM 690 C C . ALA A 1 87 ? 15.401 5.757 -26.314 1.00 96.94 87 ALA A C 1
ATOM 692 O O . ALA A 1 87 ? 16.154 5.089 -27.020 1.00 96.94 87 ALA A O 1
ATOM 693 N N . ASP A 1 88 ? 15.812 6.858 -25.676 1.00 96.06 88 ASP A N 1
ATOM 694 C CA . ASP A 1 88 ? 17.164 7.423 -25.794 1.00 96.06 88 ASP A CA 1
ATOM 695 C C . ASP A 1 88 ? 18.208 6.742 -24.885 1.00 96.06 88 ASP A C 1
ATOM 697 O O . ASP A 1 88 ? 19.412 7.001 -24.997 1.00 96.06 88 ASP A O 1
ATOM 701 N N . LEU A 1 89 ? 17.779 5.893 -23.947 1.00 96.31 89 LEU A N 1
ATOM 702 C CA . LEU A 1 89 ? 18.676 5.236 -22.996 1.00 96.31 89 LEU A CA 1
ATOM 703 C C . LEU A 1 89 ? 19.382 4.025 -23.610 1.00 96.31 89 LEU A C 1
ATOM 705 O O . LEU A 1 89 ? 18.786 3.182 -24.277 1.00 96.31 89 LEU A O 1
ATOM 709 N N . SER A 1 90 ? 20.673 3.880 -23.306 1.00 96.88 90 SER A N 1
ATOM 710 C CA . SER A 1 90 ? 21.439 2.700 -23.711 1.00 96.88 90 SER A CA 1
ATOM 711 C C . SER A 1 90 ? 21.060 1.454 -22.902 1.00 96.88 90 SER A C 1
ATOM 713 O O . SER A 1 90 ? 20.712 1.536 -21.722 1.00 96.88 90 SER A O 1
ATOM 715 N N . ALA A 1 91 ? 21.256 0.269 -23.488 1.00 96.88 91 ALA A N 1
ATOM 716 C CA . ALA A 1 91 ? 21.063 -1.014 -22.804 1.00 96.88 91 ALA A CA 1
ATOM 717 C C . ALA A 1 91 ? 21.840 -1.122 -21.475 1.00 96.88 91 ALA A C 1
ATOM 719 O O . ALA A 1 91 ? 21.354 -1.705 -20.511 1.00 96.88 91 ALA A O 1
ATOM 720 N N . ALA A 1 92 ? 23.040 -0.535 -21.398 1.00 96.50 92 ALA A N 1
ATOM 721 C CA . ALA A 1 92 ? 23.842 -0.532 -20.175 1.00 96.50 92 ALA A CA 1
ATOM 722 C C . ALA A 1 92 ? 23.242 0.349 -19.064 1.00 96.50 92 ALA A C 1
ATOM 724 O O . ALA A 1 92 ? 23.400 0.031 -17.888 1.00 96.50 92 ALA A O 1
ATOM 725 N N . GLN A 1 93 ? 22.567 1.447 -19.422 1.00 96.19 93 GLN A N 1
ATOM 726 C CA . GLN A 1 93 ? 21.843 2.288 -18.464 1.00 96.19 93 GLN A CA 1
ATOM 727 C C . GLN A 1 93 ? 20.587 1.577 -17.959 1.00 96.19 93 GLN A C 1
ATOM 729 O O . GLN A 1 93 ? 20.370 1.508 -16.754 1.00 96.19 93 GLN A O 1
ATOM 734 N N . LEU A 1 94 ? 19.822 0.974 -18.866 1.00 96.50 94 LEU A N 1
ATOM 735 C CA . LEU A 1 94 ? 18.611 0.228 -18.523 1.00 96.50 94 LEU A CA 1
ATOM 736 C C . LEU A 1 94 ? 18.919 -0.961 -17.599 1.00 96.50 94 LEU A C 1
ATOM 738 O O . LEU A 1 94 ? 18.299 -1.103 -16.553 1.00 96.50 94 LEU A O 1
ATOM 742 N N . ARG A 1 95 ? 19.961 -1.750 -17.896 1.00 95.81 95 ARG A N 1
ATOM 743 C CA . ARG A 1 95 ? 20.392 -2.844 -17.005 1.00 95.81 95 ARG A CA 1
ATOM 744 C C . ARG A 1 95 ? 20.872 -2.365 -15.636 1.00 95.81 95 ARG A C 1
ATOM 746 O O . ARG A 1 95 ? 20.739 -3.102 -14.666 1.00 95.81 95 ARG A O 1
ATOM 753 N N . SER A 1 96 ? 21.441 -1.157 -15.535 1.00 96.06 96 SER A N 1
ATOM 754 C CA . SER A 1 96 ? 21.838 -0.627 -14.225 1.00 96.06 96 SER A CA 1
ATOM 755 C C . SER A 1 96 ? 20.648 -0.293 -13.327 1.00 96.06 96 SER A C 1
ATOM 757 O O . SER A 1 96 ? 20.810 -0.372 -12.117 1.00 96.06 96 SER A O 1
ATOM 759 N N . ALA A 1 97 ? 19.471 -0.000 -13.888 1.00 96.12 97 ALA A N 1
ATOM 760 C CA . ALA A 1 97 ? 18.259 0.245 -13.106 1.00 96.12 97 ALA A CA 1
ATOM 761 C C . ALA A 1 97 ? 17.793 -1.016 -12.364 1.00 96.12 97 ALA A C 1
ATOM 763 O O . ALA A 1 97 ? 17.529 -0.965 -11.171 1.00 96.12 97 ALA A O 1
ATOM 764 N N . ALA A 1 98 ? 17.816 -2.186 -13.018 1.00 93.69 98 ALA A N 1
ATOM 765 C CA . ALA A 1 98 ? 17.492 -3.453 -12.353 1.00 93.69 98 ALA A CA 1
ATOM 766 C C . ALA A 1 98 ? 18.373 -3.730 -11.127 1.00 93.69 98 ALA A C 1
ATOM 768 O O . ALA A 1 98 ? 17.956 -4.463 -10.239 1.00 93.69 98 ALA A O 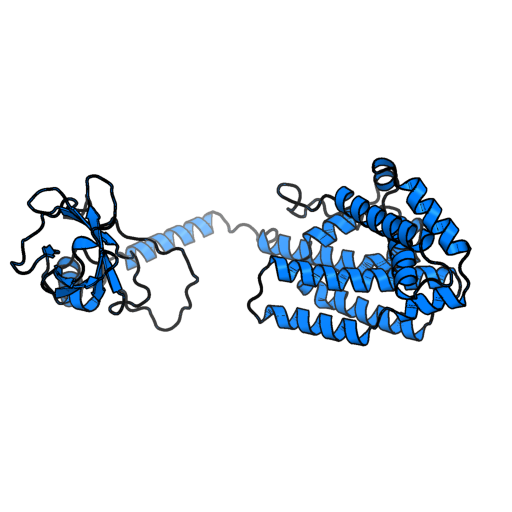1
ATOM 769 N N . ALA A 1 99 ? 19.583 -3.158 -11.070 1.00 94.50 99 ALA A N 1
ATOM 770 C CA . ALA A 1 99 ? 20.502 -3.334 -9.954 1.00 94.50 99 ALA A CA 1
ATOM 771 C C . ALA A 1 99 ? 20.057 -2.679 -8.642 1.00 94.50 99 ALA A C 1
ATOM 773 O O . ALA A 1 99 ? 20.577 -3.089 -7.604 1.00 94.50 99 ALA A O 1
ATOM 774 N N . VAL A 1 100 ? 19.126 -1.723 -8.701 1.00 97.38 100 VAL A N 1
ATOM 775 C CA . VAL A 1 100 ? 18.657 -0.923 -7.560 1.00 97.38 100 VAL A CA 1
ATOM 776 C C . VAL A 1 100 ? 17.867 -1.775 -6.569 1.00 97.38 100 VAL A C 1
ATOM 778 O O . VAL A 1 100 ? 18.173 -1.763 -5.379 1.00 97.38 100 VAL A O 1
ATOM 781 N N . PHE A 1 101 ? 16.922 -2.583 -7.055 1.00 97.56 101 PHE A N 1
ATOM 782 C CA . PHE A 1 101 ? 16.152 -3.476 -6.193 1.00 97.56 101 PHE A CA 1
ATOM 783 C C . PHE A 1 101 ? 17.021 -4.623 -5.653 1.00 97.56 101 PHE A C 1
ATOM 785 O O . PHE A 1 101 ? 17.640 -5.375 -6.421 1.00 97.56 101 PHE A O 1
ATOM 792 N N . ASP A 1 102 ? 17.039 -4.784 -4.327 1.00 97.62 102 ASP A N 1
ATOM 793 C CA . ASP A 1 102 ? 17.739 -5.859 -3.617 1.00 97.62 102 ASP A CA 1
ATOM 794 C C . ASP A 1 102 ? 16.735 -6.838 -2.975 1.00 97.62 102 ASP A C 1
ATOM 796 O O . ASP A 1 102 ? 16.251 -6.582 -1.865 1.00 97.62 102 ASP A O 1
ATOM 800 N N . PRO A 1 103 ? 16.481 -8.005 -3.606 1.00 97.69 103 PRO A N 1
ATOM 801 C CA . PRO A 1 103 ? 15.555 -9.009 -3.084 1.00 97.69 103 PRO A CA 1
ATOM 802 C C . PRO A 1 103 ? 15.882 -9.467 -1.657 1.00 97.69 103 PRO A C 1
ATOM 804 O O . PRO A 1 103 ? 14.982 -9.771 -0.877 1.00 97.69 103 PRO A O 1
ATOM 807 N N . ALA A 1 104 ? 17.165 -9.514 -1.277 1.00 97.69 104 ALA A N 1
ATOM 808 C CA . ALA A 1 104 ? 17.558 -9.963 0.058 1.00 97.69 104 ALA A CA 1
ATOM 809 C C . ALA A 1 104 ? 17.191 -8.934 1.136 1.00 97.69 104 ALA A C 1
ATOM 811 O O . ALA A 1 104 ? 16.790 -9.304 2.245 1.00 97.69 104 ALA A O 1
ATOM 812 N N . THR A 1 105 ? 17.323 -7.643 0.821 1.00 97.94 105 THR A N 1
ATOM 813 C CA . THR A 1 105 ? 16.872 -6.566 1.706 1.00 97.94 105 THR A CA 1
ATOM 814 C C . THR A 1 105 ? 15.355 -6.513 1.770 1.00 97.94 105 THR A C 1
ATOM 816 O O . THR A 1 105 ? 14.828 -6.475 2.882 1.00 97.94 105 THR A O 1
ATOM 819 N N . TRP A 1 106 ? 14.669 -6.638 0.633 1.00 98.50 106 TRP A N 1
ATOM 820 C CA . TRP A 1 106 ? 13.211 -6.710 0.592 1.00 98.50 106 TRP A CA 1
ATOM 821 C C . TRP A 1 106 ? 12.670 -7.854 1.464 1.00 98.50 106 TRP A C 1
ATOM 823 O O . TRP A 1 106 ? 11.847 -7.621 2.345 1.00 98.50 106 TRP A O 1
ATOM 833 N N . PHE A 1 107 ? 13.210 -9.074 1.337 1.00 98.25 107 PHE A N 1
ATOM 834 C CA . PHE A 1 107 ? 12.776 -10.220 2.152 1.00 98.25 107 PHE A CA 1
ATOM 835 C C . PHE A 1 107 ? 12.963 -9.998 3.652 1.00 98.25 107 PHE A C 1
ATOM 837 O O . PHE A 1 107 ? 12.141 -10.424 4.463 1.00 98.25 107 PHE A O 1
ATOM 844 N N . ARG A 1 108 ? 14.062 -9.351 4.046 1.00 98.31 108 ARG A N 1
ATOM 845 C CA . ARG A 1 108 ? 14.318 -9.025 5.450 1.00 98.31 108 ARG A CA 1
ATOM 846 C C . ARG A 1 108 ? 13.283 -8.038 5.987 1.00 98.31 108 ARG A C 1
ATOM 848 O O . ARG A 1 108 ? 12.851 -8.212 7.124 1.00 98.31 108 ARG A O 1
ATOM 855 N N . GLU A 1 109 ? 12.885 -7.048 5.196 1.00 98.12 109 GLU A N 1
ATOM 856 C CA . GLU 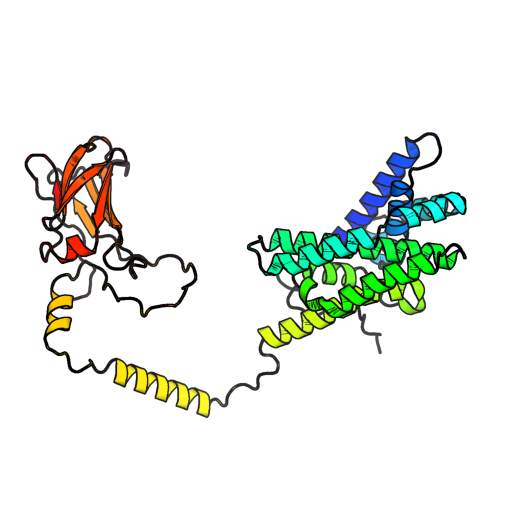A 1 109 ? 11.824 -6.109 5.573 1.00 98.12 109 GLU A CA 1
ATOM 857 C C . GLU A 1 109 ? 10.445 -6.780 5.585 1.00 98.12 109 GLU A C 1
ATOM 859 O O . GLU A 1 109 ? 9.711 -6.617 6.555 1.00 98.12 109 GLU A O 1
ATOM 864 N N . ALA A 1 110 ? 10.137 -7.637 4.611 1.00 98.00 110 ALA A N 1
ATOM 865 C CA . ALA A 1 110 ? 8.907 -8.429 4.587 1.00 98.00 110 ALA A CA 1
ATOM 866 C C . ALA A 1 110 ? 8.754 -9.317 5.839 1.00 98.00 110 ALA A C 1
ATOM 868 O O . ALA A 1 110 ? 7.696 -9.352 6.465 1.00 98.00 110 ALA A O 1
ATOM 869 N N . ARG A 1 111 ? 9.837 -9.970 6.284 1.00 97.69 111 ARG A N 1
ATOM 870 C CA . ARG A 1 111 ? 9.844 -10.763 7.529 1.00 97.69 111 ARG A CA 1
ATOM 871 C C . ARG A 1 111 ? 9.724 -9.915 8.792 1.00 97.69 111 ARG A C 1
ATOM 873 O O . ARG A 1 111 ? 9.140 -10.369 9.772 1.00 97.69 111 ARG A O 1
ATOM 880 N N . ARG A 1 112 ? 10.279 -8.701 8.796 1.00 97.19 112 ARG A N 1
ATOM 881 C CA . ARG A 1 112 ? 10.080 -7.750 9.902 1.00 97.19 112 ARG A CA 1
ATOM 882 C C . ARG A 1 112 ? 8.631 -7.295 9.974 1.00 97.19 112 ARG A C 1
ATOM 884 O O . ARG A 1 112 ? 8.078 -7.246 11.065 1.00 97.19 112 ARG A O 1
ATOM 891 N N . PHE A 1 113 ? 8.019 -7.020 8.829 1.00 97.06 113 PHE A N 1
ATOM 892 C CA . PHE A 1 113 ? 6.609 -6.672 8.740 1.00 97.06 113 PHE A CA 1
ATOM 893 C C . PHE A 1 113 ? 5.696 -7.815 9.208 1.00 97.06 113 PHE A C 1
ATOM 895 O O . PHE A 1 113 ? 4.782 -7.572 9.988 1.00 97.06 113 PHE A O 1
ATOM 902 N N . GLU A 1 114 ? 5.981 -9.064 8.840 1.00 97.19 114 GLU A N 1
ATOM 903 C CA . GLU A 1 114 ? 5.277 -10.241 9.376 1.00 97.19 114 GLU A CA 1
ATOM 904 C C . GLU A 1 114 ? 5.366 -10.307 10.912 1.00 97.19 114 GLU A C 1
ATOM 906 O O . GLU A 1 114 ? 4.347 -10.390 11.594 1.00 97.19 114 GLU A O 1
ATOM 911 N N . GLN A 1 115 ? 6.573 -10.183 11.475 1.00 96.00 115 GLN A N 1
ATOM 912 C CA . GLN A 1 115 ? 6.792 -10.184 12.932 1.00 96.00 115 GLN A CA 1
ATOM 913 C C . GLN A 1 115 ? 6.089 -9.019 13.638 1.00 96.00 115 GLN A C 1
ATOM 915 O O . GLN A 1 115 ? 5.707 -9.130 14.801 1.00 96.00 115 GLN A O 1
ATOM 920 N N . SER A 1 116 ? 5.878 -7.915 12.924 1.00 94.69 116 SER A N 1
ATOM 921 C CA . SER A 1 116 ? 5.233 -6.707 13.429 1.00 94.69 116 SER A CA 1
ATOM 922 C C . SER A 1 116 ? 3.790 -6.951 13.907 1.00 94.69 116 SER A C 1
ATOM 924 O O . SER A 1 116 ? 3.316 -6.243 14.791 1.00 94.69 116 SER A O 1
ATOM 926 N N . TYR A 1 117 ? 3.116 -7.997 13.403 1.00 91.25 117 TYR A N 1
ATOM 927 C CA . TYR A 1 117 ? 1.781 -8.410 13.858 1.00 91.25 117 TYR A CA 1
ATOM 928 C C . TYR A 1 117 ? 1.759 -8.990 15.281 1.00 91.25 117 TYR A C 1
ATOM 930 O O . TYR A 1 117 ? 0.700 -9.027 15.911 1.00 91.25 117 TYR A O 1
ATOM 938 N N . GLU A 1 118 ? 2.905 -9.430 15.804 1.00 92.94 118 GLU A N 1
ATOM 939 C CA . GLU A 1 118 ? 3.045 -9.864 17.200 1.00 92.94 118 GLU A CA 1
ATOM 940 C C . GLU A 1 118 ? 3.349 -8.689 18.149 1.00 92.94 118 GLU A C 1
ATOM 942 O O . GLU A 1 118 ? 3.269 -8.829 19.375 1.00 92.94 118 GLU A O 1
ATOM 947 N N . GLU A 1 119 ? 3.674 -7.518 17.597 1.00 88.31 119 GLU A N 1
ATOM 948 C CA . GLU A 1 119 ? 4.010 -6.300 18.327 1.00 88.31 119 GLU A CA 1
ATOM 949 C C . GLU A 1 119 ? 2.845 -5.295 18.313 1.00 88.31 119 GLU A C 1
ATOM 951 O O . GLU A 1 119 ? 1.912 -5.373 17.516 1.00 88.31 119 GLU A O 1
ATOM 956 N N . TRP A 1 120 ? 2.860 -4.328 19.237 1.00 85.00 120 TRP A N 1
ATOM 957 C CA . TRP A 1 120 ? 1.857 -3.261 19.226 1.00 85.00 120 TRP A CA 1
ATOM 958 C C . TRP A 1 120 ? 2.305 -2.132 18.294 1.00 85.00 120 TRP A C 1
ATOM 960 O O . TRP A 1 120 ? 3.206 -1.370 18.645 1.00 85.00 120 TRP A O 1
ATOM 970 N N . ILE A 1 121 ? 1.652 -2.020 17.137 1.00 89.81 121 ILE A N 1
ATOM 971 C CA . ILE A 1 121 ? 1.878 -0.981 16.122 1.00 89.81 121 ILE A CA 1
ATOM 972 C C . ILE A 1 121 ? 0.541 -0.306 15.800 1.00 89.81 121 ILE A C 1
ATOM 974 O O . ILE A 1 121 ? -0.519 -0.934 15.874 1.00 89.81 121 ILE A O 1
ATOM 978 N N . GLU A 1 122 ? 0.562 0.991 15.485 1.00 90.44 122 GLU A N 1
ATOM 979 C CA . GLU A 1 122 ? -0.649 1.686 15.049 1.00 90.44 122 GLU A CA 1
ATOM 980 C C . GLU A 1 122 ? -1.114 1.146 13.689 1.00 90.44 122 GLU A C 1
ATOM 982 O O . GLU A 1 122 ? -0.319 0.949 12.773 1.00 90.44 122 GLU A O 1
ATOM 987 N N . ALA A 1 123 ? -2.422 0.931 13.527 1.00 87.31 123 ALA A N 1
ATOM 988 C CA . ALA A 1 123 ? -2.973 0.336 12.304 1.00 87.31 123 ALA A CA 1
ATOM 989 C C . ALA A 1 123 ? -2.628 1.137 11.032 1.00 87.31 123 ALA A C 1
ATOM 991 O O . ALA A 1 123 ? -2.473 0.562 9.959 1.00 87.31 123 ALA A O 1
ATOM 992 N N . THR A 1 124 ? -2.487 2.460 11.149 1.00 88.56 124 THR A N 1
ATOM 993 C CA . THR A 1 124 ? -2.061 3.340 10.052 1.00 88.56 124 THR A CA 1
ATOM 994 C C . THR A 1 124 ? -0.609 3.110 9.652 1.00 88.56 124 THR A C 1
ATOM 996 O O . THR A 1 124 ? -0.314 3.088 8.460 1.00 88.56 124 THR A O 1
ATOM 999 N N . ASP A 1 125 ? 0.278 2.887 10.622 1.00 91.69 125 ASP A N 1
ATOM 1000 C CA . ASP A 1 125 ? 1.691 2.598 10.361 1.00 91.69 125 ASP A CA 1
ATOM 1001 C C . ASP A 1 125 ? 1.842 1.213 9.731 1.00 91.69 125 ASP A C 1
ATOM 1003 O O . ASP A 1 125 ? 2.612 1.034 8.790 1.00 91.69 125 ASP A O 1
ATOM 1007 N N . GLN A 1 126 ? 1.051 0.243 10.196 1.00 91.88 126 GLN A N 1
ATOM 1008 C CA . GLN A 1 126 ? 1.021 -1.098 9.623 1.00 91.88 126 GLN A CA 1
ATOM 1009 C C . GLN A 1 126 ? 0.513 -1.091 8.173 1.00 91.88 126 GLN A C 1
ATOM 1011 O O . GLN A 1 126 ? 1.122 -1.715 7.306 1.00 91.88 126 GLN A O 1
ATOM 1016 N N . ALA A 1 127 ? -0.560 -0.346 7.888 1.00 93.50 127 ALA A N 1
ATOM 1017 C CA . ALA A 1 127 ? -1.076 -0.173 6.531 1.00 93.50 127 ALA A CA 1
ATOM 1018 C C . ALA A 1 127 ? -0.054 0.508 5.607 1.00 93.50 127 ALA A C 1
ATOM 1020 O O . ALA A 1 127 ? 0.145 0.068 4.475 1.00 93.50 127 ALA A O 1
ATOM 1021 N N . TYR A 1 128 ? 0.624 1.548 6.101 1.00 94.25 128 TYR A N 1
ATOM 1022 C CA . TYR A 1 128 ? 1.674 2.237 5.356 1.00 94.25 128 TYR A CA 1
ATOM 1023 C C . TYR A 1 128 ? 2.872 1.320 5.073 1.00 94.25 128 TYR A C 1
ATOM 1025 O O . TYR A 1 128 ? 3.353 1.265 3.945 1.00 94.25 128 TYR A O 1
ATOM 1033 N N . TRP A 1 129 ? 3.327 0.541 6.058 1.00 97.31 129 TRP A N 1
ATOM 1034 C CA . TRP A 1 129 ? 4.441 -0.391 5.868 1.00 97.31 129 TRP A CA 1
ATOM 1035 C C . TRP A 1 129 ? 4.098 -1.491 4.852 1.00 97.31 129 TRP A C 1
ATOM 1037 O O . TRP A 1 129 ? 4.891 -1.764 3.949 1.00 97.31 129 TRP A O 1
ATOM 1047 N N . ALA A 1 130 ? 2.890 -2.054 4.938 1.00 97.88 130 ALA A N 1
ATOM 1048 C CA . ALA A 1 130 ? 2.368 -3.002 3.957 1.00 97.88 130 ALA A CA 1
ATOM 1049 C C . ALA A 1 130 ? 2.364 -2.405 2.538 1.00 97.88 130 ALA A C 1
ATOM 1051 O O . ALA A 1 130 ? 2.833 -3.045 1.596 1.00 97.88 130 ALA A O 1
ATOM 1052 N N . GLN A 1 131 ? 1.899 -1.159 2.391 1.00 97.06 131 GLN A N 1
ATOM 1053 C CA . GLN A 1 131 ? 1.936 -0.429 1.123 1.00 97.06 131 GLN A CA 1
ATOM 1054 C C . GLN A 1 131 ? 3.370 -0.264 0.602 1.00 97.06 131 GLN A C 1
ATOM 1056 O O . GLN A 1 131 ? 3.609 -0.533 -0.571 1.00 97.06 131 GLN A O 1
ATOM 1061 N N . CYS A 1 132 ? 4.325 0.146 1.442 1.00 97.81 132 CYS A N 1
ATOM 1062 C CA . CYS A 1 132 ? 5.719 0.321 1.026 1.00 97.81 132 CYS A CA 1
ATOM 1063 C C . CYS A 1 132 ? 6.341 -0.983 0.511 1.00 97.81 132 CYS A C 1
ATOM 1065 O O . CYS A 1 132 ? 6.994 -0.971 -0.527 1.00 97.81 132 CYS A O 1
ATOM 1067 N N . ILE A 1 133 ? 6.112 -2.106 1.201 1.00 98.31 133 ILE A N 1
ATOM 1068 C CA . ILE A 1 133 ? 6.624 -3.421 0.782 1.00 98.31 133 ILE A CA 1
ATOM 1069 C C . ILE A 1 133 ? 6.046 -3.830 -0.576 1.00 98.31 133 ILE A C 1
ATOM 1071 O O . ILE A 1 133 ? 6.780 -4.336 -1.427 1.00 98.31 133 ILE A O 1
ATOM 1075 N N . LEU A 1 134 ? 4.742 -3.611 -0.781 1.00 98.56 134 LEU A N 1
ATOM 1076 C CA . LEU A 1 134 ? 4.074 -3.937 -2.040 1.00 98.56 134 LEU A CA 1
ATOM 1077 C C . LEU A 1 134 ? 4.512 -3.024 -3.185 1.00 98.56 134 LEU A C 1
ATOM 1079 O O . LEU A 1 134 ? 4.712 -3.523 -4.286 1.00 98.56 134 LEU A O 1
ATOM 1083 N N . ALA A 1 135 ? 4.654 -1.720 -2.936 1.00 98.12 135 ALA A N 1
ATOM 1084 C CA . 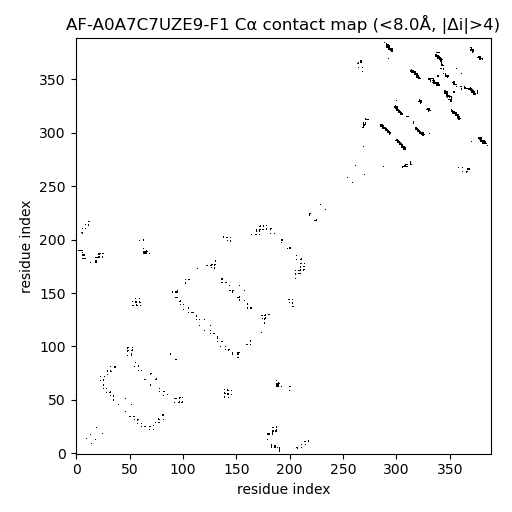ALA A 1 135 ? 5.078 -0.749 -3.941 1.00 98.12 135 ALA A CA 1
ATOM 1085 C C . ALA A 1 135 ? 6.514 -1.017 -4.418 1.00 98.12 135 ALA A C 1
ATOM 1087 O O . ALA A 1 135 ? 6.745 -1.072 -5.619 1.00 98.12 135 ALA A O 1
ATOM 1088 N N . ASP A 1 136 ? 7.445 -1.283 -3.497 1.00 98.44 136 ASP A N 1
ATOM 1089 C CA . ASP A 1 136 ? 8.842 -1.595 -3.837 1.00 98.44 136 ASP A CA 1
ATOM 1090 C C . ASP A 1 136 ? 8.953 -2.869 -4.698 1.00 98.44 136 ASP A C 1
ATOM 1092 O O . ASP A 1 136 ? 9.655 -2.902 -5.710 1.00 98.44 136 ASP A O 1
ATOM 1096 N N . LEU A 1 137 ? 8.189 -3.916 -4.353 1.00 98.62 137 LEU A N 1
ATOM 1097 C CA . LEU A 1 137 ? 8.132 -5.133 -5.167 1.00 98.62 137 LEU A CA 1
ATOM 1098 C C . LEU A 1 137 ? 7.479 -4.890 -6.536 1.00 98.62 137 LEU A C 1
ATOM 1100 O O . LEU A 1 137 ? 7.958 -5.400 -7.548 1.00 98.62 137 LEU A O 1
ATOM 1104 N N . ASP A 1 138 ? 6.386 -4.126 -6.569 1.00 98.69 138 ASP A N 1
ATOM 1105 C CA . ASP A 1 138 ? 5.681 -3.790 -7.804 1.00 98.69 138 ASP A CA 1
ATOM 1106 C C . ASP A 1 138 ? 6.583 -3.038 -8.785 1.00 98.69 138 ASP A C 1
ATOM 1108 O O . ASP A 1 138 ? 6.610 -3.368 -9.970 1.00 98.69 138 ASP A O 1
ATOM 1112 N N . ASP A 1 139 ? 7.388 -2.105 -8.286 1.00 98.62 139 ASP A N 1
ATOM 1113 C CA . ASP A 1 139 ? 8.342 -1.349 -9.092 1.00 98.62 139 ASP A CA 1
ATOM 1114 C C . ASP A 1 139 ? 9.436 -2.246 -9.666 1.00 98.62 139 ASP A C 1
ATOM 1116 O O . ASP A 1 139 ? 9.763 -2.149 -10.852 1.00 98.62 139 ASP A O 1
ATOM 1120 N N . ALA A 1 140 ? 9.939 -3.194 -8.874 1.00 98.50 140 ALA A N 1
ATOM 1121 C CA . ALA A 1 140 ? 10.902 -4.179 -9.348 1.00 98.50 140 ALA A CA 1
ATOM 1122 C C . ALA A 1 140 ? 10.336 -5.064 -10.471 1.00 98.50 140 ALA A C 1
ATOM 1124 O O . ALA A 1 140 ? 11.010 -5.279 -11.483 1.00 98.50 140 ALA A O 1
ATOM 1125 N N . GLU A 1 141 ? 9.101 -5.552 -10.330 1.00 98.38 141 GLU A N 1
ATOM 1126 C CA . GLU A 1 141 ? 8.427 -6.342 -11.368 1.00 98.38 141 GLU A CA 1
ATOM 1127 C C . GLU A 1 141 ? 8.184 -5.531 -12.646 1.00 98.38 141 GLU A C 1
ATOM 1129 O O . GLU A 1 141 ? 8.421 -6.022 -13.751 1.00 98.38 141 GLU A O 1
ATOM 1134 N N . LEU A 1 142 ? 7.755 -4.275 -12.511 1.00 98.50 142 LEU A N 1
ATOM 1135 C CA . LEU A 1 142 ? 7.532 -3.362 -13.632 1.00 98.50 142 LEU A CA 1
ATOM 1136 C C . LEU A 1 142 ? 8.819 -3.063 -14.407 1.00 98.50 142 LEU A C 1
ATOM 1138 O O . LEU A 1 142 ? 8.832 -3.086 -15.645 1.00 98.50 142 LEU A O 1
ATOM 1142 N N . VAL A 1 143 ? 9.916 -2.824 -13.686 1.00 98.44 143 VAL A N 1
ATOM 1143 C CA . VAL A 1 143 ? 11.244 -2.632 -14.275 1.00 98.44 143 VAL A CA 1
ATOM 1144 C C . VAL A 1 143 ? 11.680 -3.894 -15.013 1.00 98.44 143 VAL A C 1
ATOM 1146 O O . VAL A 1 143 ? 12.113 -3.799 -16.161 1.00 98.44 143 VAL A O 1
ATOM 1149 N N . LEU A 1 144 ? 11.540 -5.075 -14.404 1.00 97.75 144 LEU A N 1
ATOM 1150 C CA . LEU A 1 144 ? 11.923 -6.336 -15.040 1.00 97.75 144 LEU A CA 1
ATOM 1151 C C . LEU A 1 144 ? 11.091 -6.648 -16.286 1.00 97.75 144 LEU A C 1
ATOM 1153 O O . LEU A 1 144 ? 11.690 -6.971 -17.309 1.00 97.75 144 LEU A O 1
ATOM 1157 N N . SER A 1 145 ? 9.765 -6.469 -16.247 1.00 97.25 145 SER A N 1
ATOM 1158 C CA . SER A 1 145 ? 8.901 -6.638 -17.427 1.00 97.25 145 SER A CA 1
ATOM 1159 C C . SER A 1 145 ? 9.358 -5.728 -18.570 1.00 97.25 145 SER A C 1
ATOM 1161 O O . SER A 1 145 ? 9.509 -6.179 -19.700 1.00 97.25 145 SER A O 1
ATOM 1163 N N . THR A 1 146 ? 9.669 -4.463 -18.272 1.00 97.00 146 THR A N 1
ATOM 1164 C CA . THR A 1 146 ? 10.134 -3.507 -19.292 1.00 97.00 146 THR A CA 1
ATOM 1165 C C . THR A 1 146 ? 11.493 -3.896 -19.887 1.00 97.00 146 THR A C 1
ATOM 1167 O O . THR A 1 146 ? 11.790 -3.598 -21.047 1.00 97.00 146 THR A O 1
ATOM 1170 N N . LEU A 1 147 ? 12.363 -4.527 -19.094 1.00 97.25 147 LEU A N 1
ATOM 1171 C CA . LEU A 1 147 ? 13.652 -5.030 -19.567 1.00 97.25 147 LEU A CA 1
ATOM 1172 C C . LEU A 1 147 ? 13.502 -6.318 -20.377 1.00 97.25 147 LEU A C 1
ATOM 1174 O O . LEU A 1 147 ? 14.248 -6.499 -21.340 1.00 97.25 147 LEU A O 1
ATOM 1178 N N . GLU A 1 148 ? 12.555 -7.183 -20.021 1.00 96.94 148 GLU A N 1
ATOM 1179 C CA . GLU A 1 148 ? 12.211 -8.393 -20.769 1.00 96.94 148 GLU A CA 1
ATOM 1180 C C . GLU A 1 148 ? 11.733 -8.051 -22.183 1.00 96.94 148 GLU A C 1
ATOM 1182 O O . GLU A 1 148 ? 12.292 -8.572 -23.145 1.00 96.94 148 GLU A O 1
ATOM 1187 N N . ASP A 1 149 ? 10.842 -7.063 -22.332 1.00 96.12 149 ASP A N 1
ATOM 1188 C CA . ASP A 1 149 ? 10.359 -6.585 -23.641 1.00 96.12 149 ASP A CA 1
ATOM 1189 C C . ASP A 1 149 ? 11.478 -6.056 -24.562 1.00 96.12 149 ASP A C 1
ATOM 1191 O O . ASP A 1 149 ? 11.282 -5.852 -25.763 1.00 96.12 149 ASP A O 1
ATOM 1195 N N . ARG A 1 150 ? 12.665 -5.797 -23.999 1.00 96.06 150 ARG A N 1
ATOM 1196 C CA . ARG A 1 150 ? 13.851 -5.287 -24.702 1.00 96.06 150 ARG A CA 1
ATOM 1197 C C . ARG A 1 150 ? 14.972 -6.321 -24.837 1.00 96.06 150 ARG A C 1
ATOM 1199 O O . ARG A 1 150 ? 16.072 -5.941 -25.242 1.00 96.06 150 ARG A O 1
ATOM 1206 N N . ASP A 1 151 ? 14.738 -7.584 -24.477 1.00 97.25 151 ASP A N 1
ATOM 1207 C CA . ASP A 1 151 ? 15.762 -8.638 -24.406 1.00 97.25 151 ASP A CA 1
ATOM 1208 C C . ASP A 1 151 ? 16.951 -8.255 -23.487 1.00 97.25 151 ASP A C 1
ATOM 1210 O O . ASP A 1 151 ? 18.124 -8.548 -23.755 1.00 97.25 151 ASP A O 1
ATOM 1214 N N . LEU A 1 152 ? 16.668 -7.524 -22.402 1.00 96.88 152 LEU A N 1
ATOM 1215 C CA . LEU A 1 152 ? 17.654 -7.044 -21.425 1.00 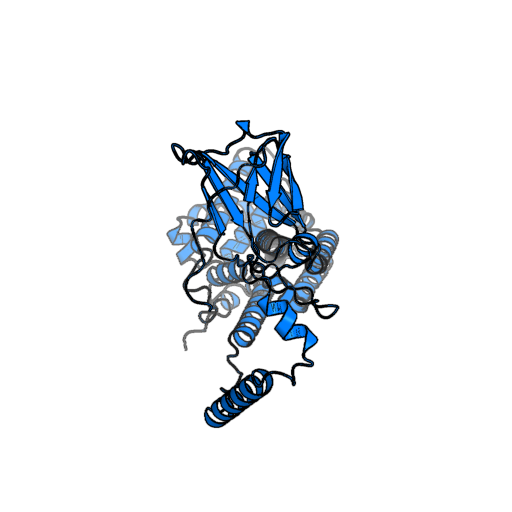96.88 152 LEU A CA 1
ATOM 1216 C C . LEU A 1 152 ? 17.504 -7.673 -20.037 1.00 96.88 152 LEU A C 1
ATOM 1218 O O . LEU A 1 152 ? 18.279 -7.304 -19.149 1.00 96.88 152 LEU A O 1
ATOM 1222 N N . ALA A 1 153 ? 16.542 -8.578 -19.853 1.00 91.94 153 ALA A N 1
ATOM 1223 C CA . ALA A 1 153 ? 16.301 -9.256 -18.587 1.00 91.94 153 ALA A CA 1
ATOM 1224 C C . ALA A 1 153 ? 17.510 -10.092 -18.128 1.00 91.94 153 ALA A C 1
ATOM 1226 O O . ALA A 1 153 ? 18.303 -10.595 -18.928 1.00 91.94 153 ALA A O 1
ATOM 1227 N N . ASP A 1 154 ? 17.650 -10.200 -16.810 1.00 94.06 154 ASP A N 1
ATOM 1228 C CA . ASP A 1 154 ? 18.601 -11.079 -16.134 1.00 94.06 154 ASP A CA 1
ATOM 1229 C C . ASP A 1 154 ? 17.795 -12.173 -15.432 1.00 94.06 154 ASP A C 1
ATOM 1231 O O . ASP A 1 154 ? 17.185 -11.908 -14.393 1.00 94.06 154 ASP A O 1
ATOM 1235 N N . ASP A 1 155 ? 17.780 -13.378 -16.009 1.00 94.00 155 ASP A N 1
ATOM 1236 C CA . ASP A 1 155 ? 16.985 -14.518 -15.530 1.00 94.00 155 ASP A CA 1
ATOM 1237 C C . ASP A 1 155 ? 17.216 -14.792 -14.038 1.00 94.00 155 ASP A C 1
ATOM 1239 O O . ASP A 1 155 ? 16.271 -15.006 -13.285 1.00 94.00 155 ASP A O 1
ATOM 1243 N N . ALA A 1 156 ? 18.466 -14.694 -13.571 1.00 95.62 156 ALA A N 1
ATOM 1244 C CA . ALA A 1 156 ? 18.789 -14.957 -12.172 1.00 95.62 156 ALA A CA 1
ATOM 1245 C C . ALA A 1 156 ? 18.151 -13.927 -11.230 1.00 95.62 156 ALA A C 1
ATOM 1247 O O . ALA A 1 156 ? 17.797 -14.253 -10.097 1.00 95.62 156 ALA A O 1
ATOM 1248 N N . ARG A 1 157 ? 18.008 -12.676 -11.679 1.00 94.56 157 ARG A N 1
ATOM 1249 C CA . ARG A 1 157 ? 17.307 -11.639 -10.918 1.00 94.56 157 ARG A CA 1
ATOM 1250 C C . ARG A 1 157 ? 15.794 -11.783 -11.040 1.00 94.56 157 ARG A C 1
ATOM 1252 O O . ARG A 1 157 ? 15.113 -11.606 -10.032 1.00 94.56 157 ARG A O 1
ATOM 1259 N N . ALA A 1 158 ? 15.289 -12.117 -12.226 1.00 95.38 158 ALA A N 1
ATOM 1260 C CA . ALA A 1 158 ? 13.872 -12.380 -12.442 1.00 95.38 158 ALA A CA 1
ATOM 1261 C C . ALA A 1 158 ? 13.370 -13.505 -11.525 1.00 95.38 158 ALA A C 1
ATOM 1263 O O . ALA A 1 158 ? 12.378 -13.314 -10.827 1.00 95.38 158 ALA A O 1
ATOM 1264 N N . ASP A 1 159 ? 14.129 -14.597 -11.404 1.00 96.81 159 ASP A N 1
ATOM 1265 C CA . ASP A 1 159 ? 13.838 -15.695 -10.476 1.00 96.81 159 ASP A CA 1
ATOM 1266 C C . ASP A 1 159 ? 13.745 -15.212 -9.019 1.00 96.81 159 ASP A C 1
ATOM 1268 O O . ASP A 1 159 ? 12.856 -15.620 -8.272 1.00 96.81 159 ASP A O 1
ATOM 1272 N N . LYS A 1 160 ? 14.632 -14.301 -8.594 1.00 97.62 160 LYS A N 1
ATOM 1273 C CA . LYS A 1 160 ? 14.609 -13.752 -7.228 1.00 97.62 160 LYS A CA 1
ATOM 1274 C C . LYS A 1 160 ? 13.441 -12.817 -6.960 1.00 97.62 160 LYS A C 1
ATOM 1276 O O . LYS A 1 160 ? 12.892 -12.866 -5.863 1.00 97.62 160 LYS A O 1
ATOM 1281 N N . VAL A 1 161 ? 13.045 -11.999 -7.928 1.00 97.38 161 VAL A N 1
ATOM 1282 C CA . VAL A 1 161 ? 11.831 -11.182 -7.796 1.00 97.38 161 VAL A CA 1
ATOM 1283 C C . VAL A 1 161 ? 10.588 -12.076 -7.809 1.00 97.38 161 VAL A C 1
ATOM 1285 O O . VAL A 1 161 ? 9.696 -11.877 -6.989 1.00 97.38 161 VAL A O 1
ATOM 1288 N N . ALA A 1 162 ? 10.561 -13.126 -8.633 1.00 96.62 162 ALA A N 1
ATOM 1289 C CA . ALA A 1 162 ? 9.483 -14.112 -8.634 1.00 96.62 162 ALA A CA 1
ATOM 1290 C C . ALA A 1 162 ? 9.352 -14.843 -7.283 1.00 96.62 162 ALA A C 1
ATOM 1292 O O . ALA A 1 162 ? 8.234 -15.055 -6.816 1.00 96.62 162 ALA A O 1
ATOM 1293 N N . GLU A 1 163 ? 10.464 -15.164 -6.606 1.00 97.81 163 GLU A N 1
ATOM 1294 C CA . GLU A 1 163 ? 10.448 -15.679 -5.225 1.00 97.81 163 GLU A CA 1
ATOM 1295 C C . GLU A 1 163 ? 9.779 -14.686 -4.251 1.00 97.81 163 GLU A C 1
ATOM 1297 O O . GLU A 1 163 ? 8.990 -15.104 -3.401 1.00 97.81 163 GLU A O 1
ATOM 1302 N N . CYS A 1 164 ? 10.052 -13.379 -4.369 1.00 98.44 164 CYS A N 1
ATOM 1303 C CA . CYS A 1 164 ? 9.394 -12.344 -3.560 1.00 98.44 164 CYS A CA 1
ATOM 1304 C C . CYS A 1 164 ? 7.883 -12.273 -3.839 1.00 98.44 164 CYS A C 1
ATOM 1306 O O . CYS A 1 164 ? 7.085 -12.196 -2.907 1.00 98.44 164 CYS A O 1
ATOM 1308 N N . CYS A 1 165 ? 7.484 -12.364 -5.109 1.00 97.81 165 CYS A N 1
ATOM 1309 C CA . CYS A 1 165 ? 6.078 -12.359 -5.521 1.00 97.81 165 CYS A CA 1
ATOM 1310 C C . CYS A 1 165 ? 5.324 -13.574 -4.988 1.00 97.81 165 CYS A C 1
ATOM 1312 O O . CYS A 1 165 ? 4.245 -13.429 -4.418 1.00 97.81 165 CYS A O 1
ATOM 1314 N N . ALA A 1 166 ? 5.918 -14.763 -5.118 1.00 97.62 166 ALA A N 1
ATOM 1315 C CA . ALA A 1 166 ? 5.365 -15.990 -4.561 1.00 97.62 166 ALA A CA 1
ATOM 1316 C C . ALA A 1 166 ? 5.170 -15.867 -3.044 1.00 97.62 166 ALA A C 1
ATOM 1318 O O . ALA A 1 166 ? 4.126 -16.252 -2.529 1.00 97.62 166 ALA A O 1
ATOM 1319 N N . TRP A 1 167 ? 6.123 -15.248 -2.338 1.00 98.38 167 TRP A N 1
ATOM 1320 C CA . TRP A 1 167 ? 5.978 -14.995 -0.908 1.00 98.38 167 TRP A CA 1
ATOM 1321 C C . TRP A 1 167 ? 4.786 -14.084 -0.588 1.00 98.38 167 TRP A C 1
ATOM 1323 O O . TRP A 1 167 ? 4.032 -14.411 0.323 1.00 98.38 167 TRP A O 1
ATOM 1333 N N . VAL A 1 168 ? 4.572 -12.991 -1.334 1.00 98.44 168 VAL A N 1
ATOM 1334 C CA . VAL A 1 168 ? 3.393 -12.119 -1.141 1.00 98.44 168 VAL A CA 1
ATOM 1335 C C . VAL A 1 168 ? 2.093 -12.884 -1.371 1.00 98.44 168 VAL A C 1
ATOM 1337 O O . VAL A 1 168 ? 1.160 -12.728 -0.593 1.00 98.44 168 VAL A O 1
ATOM 1340 N N . VAL A 1 169 ? 2.031 -13.722 -2.408 1.00 97.69 169 VAL A N 1
ATOM 1341 C CA . VAL A 1 169 ? 0.844 -14.539 -2.704 1.00 97.69 169 VAL A CA 1
ATOM 1342 C C . VAL A 1 169 ? 0.568 -15.545 -1.582 1.00 97.69 169 VAL A C 1
ATOM 1344 O O . VAL A 1 169 ? -0.574 -15.669 -1.150 1.00 97.69 169 VAL A O 1
ATOM 1347 N N . ASP A 1 170 ? 1.604 -16.212 -1.071 1.00 97.94 170 ASP A N 1
ATOM 1348 C CA . ASP A 1 170 ? 1.488 -17.182 0.027 1.00 97.94 170 ASP A CA 1
ATOM 1349 C C . ASP A 1 170 ? 1.118 -16.538 1.378 1.00 97.94 170 ASP A C 1
ATOM 1351 O O . ASP A 1 170 ? 0.687 -17.245 2.287 1.00 97.94 170 ASP A O 1
ATOM 1355 N N . HIS A 1 171 ? 1.303 -15.220 1.522 1.00 98.31 171 HIS A N 1
ATOM 1356 C CA . HIS A 1 171 ? 1.053 -14.455 2.753 1.00 98.31 171 HIS A CA 1
ATOM 1357 C C . HIS A 1 171 ? 0.132 -13.251 2.483 1.00 98.31 171 HIS A C 1
ATOM 1359 O O . HIS A 1 171 ? 0.310 -12.171 3.054 1.00 98.31 171 HIS A O 1
ATOM 1365 N N . ALA A 1 172 ? -0.824 -13.402 1.561 1.00 98.12 172 ALA A N 1
ATOM 1366 C CA . ALA A 1 172 ? -1.711 -12.321 1.131 1.00 98.12 172 ALA A CA 1
ATOM 1367 C C . ALA A 1 172 ? -2.542 -11.732 2.292 1.00 98.12 172 ALA A C 1
ATOM 1369 O O . ALA A 1 172 ? -2.862 -10.540 2.289 1.00 98.12 172 ALA A O 1
ATOM 1370 N N . ASP A 1 173 ? -2.824 -12.537 3.318 1.00 97.19 173 ASP A N 1
ATOM 1371 C CA . ASP A 1 173 ? -3.538 -12.166 4.542 1.00 97.19 173 ASP A CA 1
ATOM 1372 C C . ASP A 1 173 ? -2.785 -11.119 5.377 1.00 97.19 173 ASP A C 1
ATOM 1374 O O . ASP A 1 173 ? -3.400 -10.225 5.970 1.00 97.19 173 ASP A O 1
ATOM 1378 N N . LEU A 1 174 ? -1.448 -11.136 5.346 1.00 96.94 174 LEU A N 1
ATOM 1379 C CA . LEU A 1 174 ? -0.624 -10.106 5.986 1.00 96.94 174 LEU A CA 1
ATOM 1380 C C . LEU A 1 174 ? -0.805 -8.730 5.336 1.00 96.94 174 LEU A C 1
ATOM 1382 O O . LEU A 1 174 ? -0.497 -7.712 5.944 1.00 96.94 174 LEU A O 1
ATOM 1386 N N . PHE A 1 175 ? -1.314 -8.656 4.108 1.00 97.50 175 PHE A N 1
ATOM 1387 C CA . PHE A 1 175 ? -1.474 -7.394 3.387 1.00 97.50 175 PHE A CA 1
ATOM 1388 C C . PHE A 1 175 ? -2.894 -6.826 3.453 1.00 97.50 175 PHE A C 1
ATOM 1390 O O . PHE A 1 175 ? -3.160 -5.773 2.869 1.00 97.50 175 PHE A O 1
ATOM 1397 N N . LEU A 1 176 ? -3.794 -7.435 4.234 1.00 94.50 176 LEU A N 1
ATOM 1398 C CA . LEU A 1 176 ? -5.152 -6.921 4.447 1.00 94.50 176 LEU A CA 1
ATOM 1399 C C . LEU A 1 176 ? -5.166 -5.484 4.995 1.00 94.50 176 LEU A C 1
ATOM 1401 O O . LEU A 1 176 ? -6.066 -4.708 4.667 1.00 94.50 176 LEU A O 1
ATOM 1405 N N . ALA A 1 177 ? -4.143 -5.090 5.763 1.00 92.62 177 ALA A N 1
ATOM 1406 C CA . ALA A 1 177 ? -3.981 -3.718 6.252 1.00 92.62 177 ALA A CA 1
ATOM 1407 C C . ALA A 1 177 ? -3.825 -2.687 5.113 1.00 92.62 177 ALA A C 1
ATOM 1409 O O . ALA A 1 177 ? -4.286 -1.555 5.247 1.00 92.62 177 ALA A O 1
ATOM 1410 N N . ALA A 1 178 ? -3.247 -3.082 3.973 1.00 95.19 178 ALA A N 1
ATOM 1411 C CA . ALA A 1 178 ? -3.140 -2.263 2.763 1.00 95.19 178 ALA A CA 1
ATOM 1412 C C . ALA A 1 178 ? -4.331 -2.439 1.802 1.00 95.19 178 ALA A C 1
ATOM 1414 O O . ALA A 1 178 ? -4.309 -1.903 0.695 1.00 95.19 178 ALA A O 1
ATOM 1415 N N . GLY A 1 179 ? -5.391 -3.153 2.200 1.00 93.50 179 GLY A N 1
ATOM 1416 C CA . GLY A 1 179 ? -6.497 -3.530 1.316 1.00 93.50 179 GLY A CA 1
ATOM 1417 C C . GLY A 1 179 ? -7.166 -2.356 0.590 1.00 93.50 179 GLY A C 1
ATOM 1418 O O . GLY A 1 179 ? -7.478 -2.462 -0.593 1.00 93.50 179 GLY A O 1
ATOM 1419 N N . ALA A 1 180 ? -7.319 -1.205 1.255 1.00 90.81 180 ALA A N 1
ATOM 1420 C CA . ALA A 1 180 ? -7.875 0.000 0.630 1.00 90.81 180 ALA A CA 1
ATOM 1421 C C . ALA A 1 180 ? -6.970 0.570 -0.477 1.00 90.81 180 ALA A C 1
ATOM 1423 O O . ALA A 1 180 ? -7.468 1.020 -1.508 1.00 90.81 180 ALA A O 1
ATOM 1424 N N . TRP A 1 181 ? -5.650 0.533 -0.278 1.00 94.38 181 TRP A N 1
ATOM 1425 C CA . TRP A 1 181 ? -4.680 0.945 -1.290 1.00 94.38 181 TRP A CA 1
ATOM 1426 C C . TRP A 1 181 ? -4.635 -0.055 -2.448 1.00 94.38 181 TRP A C 1
ATOM 1428 O O . TRP A 1 181 ? -4.719 0.359 -3.600 1.00 94.38 181 TRP A O 1
ATOM 1438 N N . VAL A 1 182 ? -4.614 -1.361 -2.160 1.00 96.06 182 VAL A N 1
ATOM 1439 C CA . VAL A 1 182 ? -4.647 -2.417 -3.186 1.00 96.06 182 VAL A CA 1
ATOM 1440 C C . VAL A 1 182 ? -5.913 -2.325 -4.042 1.00 96.06 182 VAL A C 1
ATOM 1442 O O . VAL A 1 182 ? -5.833 -2.423 -5.265 1.00 96.06 182 VAL A O 1
ATOM 1445 N N . GLN A 1 183 ? -7.075 -2.077 -3.430 1.00 92.88 183 GLN A N 1
ATOM 1446 C CA . GLN A 1 183 ? -8.318 -1.853 -4.167 1.00 92.88 183 GLN A CA 1
ATOM 1447 C C . GLN A 1 183 ? -8.227 -0.618 -5.066 1.00 92.88 183 GLN A C 1
ATOM 1449 O O . GLN A 1 183 ? -8.604 -0.693 -6.234 1.00 92.88 183 GLN A O 1
ATOM 1454 N N . ALA A 1 184 ? -7.695 0.496 -4.562 1.00 93.50 184 ALA A N 1
ATOM 1455 C CA . ALA A 1 184 ? -7.526 1.703 -5.361 1.00 93.50 184 ALA A CA 1
ATOM 1456 C C . ALA A 1 184 ? -6.559 1.475 -6.540 1.00 93.50 184 ALA A C 1
ATOM 1458 O O . ALA A 1 184 ? -6.869 1.881 -7.659 1.00 93.50 184 ALA A O 1
ATOM 1459 N N . VAL A 1 185 ? -5.450 0.749 -6.336 1.00 96.06 185 VAL A N 1
ATOM 1460 C CA . VAL A 1 185 ? -4.546 0.311 -7.417 1.00 96.06 185 VAL A CA 1
ATOM 1461 C C . VAL A 1 185 ? -5.300 -0.541 -8.434 1.00 96.06 185 VAL A C 1
ATOM 1463 O O . VAL A 1 185 ? -5.253 -0.234 -9.624 1.00 96.06 185 VAL A O 1
ATOM 1466 N N . GLY A 1 186 ? -6.050 -1.550 -7.987 1.00 94.94 186 GLY A N 1
ATOM 1467 C CA . GLY A 1 186 ? -6.859 -2.405 -8.855 1.00 94.94 186 GLY A CA 1
ATOM 1468 C C . GLY A 1 186 ? -7.887 -1.623 -9.675 1.00 94.94 186 GLY A C 1
ATOM 1469 O O . GLY A 1 186 ? -8.068 -1.872 -10.867 1.00 94.94 186 GLY A O 1
ATOM 1470 N N . GLU A 1 187 ? -8.482 -0.589 -9.083 1.00 93.81 187 GLU A N 1
ATOM 1471 C CA . GLU A 1 187 ? -9.352 0.343 -9.789 1.00 93.81 187 GLU A CA 1
ATOM 1472 C C . GLU A 1 187 ? -8.591 1.185 -10.819 1.00 93.81 187 GLU A C 1
ATOM 1474 O O . GLU A 1 187 ? -9.177 1.540 -11.834 1.00 93.81 187 GLU A O 1
ATOM 1479 N N . THR A 1 188 ? -7.305 1.503 -10.660 1.00 96.50 188 THR A N 1
ATOM 1480 C CA . THR A 1 188 ? -6.553 2.202 -11.724 1.00 96.50 188 THR A CA 1
ATOM 1481 C C . THR A 1 188 ? -6.297 1.328 -12.955 1.00 96.50 188 THR A C 1
ATOM 1483 O O . THR A 1 188 ? -6.219 1.870 -14.061 1.00 96.50 188 THR A O 1
ATOM 1486 N N . ILE A 1 189 ? -6.210 0.004 -12.780 1.00 96.50 189 ILE A N 1
ATOM 1487 C CA . ILE A 1 189 ? -5.774 -0.942 -13.811 1.00 96.50 189 ILE A CA 1
ATOM 1488 C C . ILE A 1 189 ? -6.815 -1.072 -14.931 1.00 96.50 189 ILE A C 1
ATOM 1490 O O . ILE A 1 189 ? -8.025 -1.207 -14.708 1.00 96.50 189 ILE A O 1
ATOM 1494 N N . ARG A 1 190 ? -6.333 -1.032 -16.176 1.00 96.00 190 ARG A N 1
ATOM 1495 C CA . ARG A 1 190 ? -7.154 -1.222 -17.372 1.00 96.00 190 ARG A CA 1
ATOM 1496 C C . ARG A 1 190 ? -7.719 -2.651 -17.447 1.00 96.00 190 ARG A C 1
ATOM 1498 O O . ARG A 1 190 ? -6.996 -3.610 -17.187 1.00 96.00 190 ARG A O 1
ATOM 1505 N N . PRO A 1 191 ? -9.002 -2.820 -17.812 1.00 93.06 191 PRO A N 1
ATOM 1506 C CA . PRO A 1 191 ? -9.646 -4.135 -17.823 1.00 93.06 191 PRO A CA 1
ATOM 1507 C C . PRO A 1 191 ? -9.075 -5.075 -18.895 1.00 93.06 191 PRO A C 1
ATOM 1509 O O . PRO A 1 191 ? -9.099 -6.285 -18.716 1.00 93.06 191 PRO A O 1
ATOM 1512 N N . ASP A 1 192 ? -8.537 -4.522 -19.980 1.00 94.69 192 ASP A N 1
ATOM 1513 C CA . ASP A 1 192 ? -7.941 -5.237 -21.109 1.00 94.69 192 ASP A CA 1
ATOM 1514 C C . ASP A 1 192 ? -6.422 -5.439 -20.950 1.00 94.69 192 ASP A C 1
ATOM 1516 O O . ASP A 1 192 ? -5.731 -5.669 -21.938 1.00 94.69 192 ASP A O 1
ATOM 1520 N N . LEU A 1 193 ? -5.869 -5.328 -19.729 1.00 94.62 193 LEU A N 1
ATOM 1521 C CA . LEU A 1 193 ? -4.415 -5.367 -19.508 1.00 94.62 193 LEU A CA 1
ATOM 1522 C C . LEU A 1 193 ? -3.775 -6.660 -20.028 1.00 94.62 193 LEU A C 1
ATOM 1524 O O . LEU A 1 193 ? -2.697 -6.605 -20.611 1.00 94.62 193 LEU A O 1
ATOM 1528 N N . LEU A 1 194 ? -4.446 -7.802 -19.855 1.00 93.31 194 LEU A N 1
ATOM 1529 C CA . LEU A 1 194 ? -3.947 -9.099 -20.316 1.00 93.31 194 LEU A CA 1
ATOM 1530 C C . LEU A 1 194 ? -3.805 -9.159 -21.843 1.00 93.31 194 LEU A C 1
ATOM 1532 O O . LEU A 1 194 ? -2.793 -9.649 -22.335 1.00 93.31 194 LEU A O 1
ATOM 1536 N N . ASP A 1 195 ? -4.780 -8.627 -22.580 1.00 94.25 195 ASP A N 1
ATOM 1537 C CA . ASP A 1 195 ? -4.743 -8.575 -24.046 1.00 94.25 195 ASP A CA 1
ATOM 1538 C C . ASP A 1 195 ? -3.802 -7.480 -24.558 1.00 94.25 195 ASP A C 1
ATOM 1540 O O . ASP A 1 195 ? -3.171 -7.625 -25.605 1.00 94.25 195 ASP A O 1
ATOM 1544 N N . PHE A 1 196 ? -3.715 -6.371 -23.823 1.00 94.75 196 PHE A N 1
ATOM 1545 C CA . PHE A 1 196 ? -2.867 -5.239 -24.162 1.00 94.75 196 PHE A CA 1
ATOM 1546 C C . PHE A 1 196 ? -1.382 -5.560 -23.975 1.00 94.75 196 PHE A C 1
ATOM 1548 O O . PHE A 1 196 ? -0.579 -5.260 -24.856 1.00 94.75 196 PHE A O 1
ATOM 1555 N N . HIS A 1 197 ? -1.016 -6.135 -22.827 1.00 96.25 197 HIS A N 1
ATOM 1556 C CA . HIS A 1 197 ? 0.366 -6.412 -22.461 1.00 96.25 197 HIS A CA 1
ATOM 1557 C C . HIS A 1 197 ? 0.461 -7.541 -21.414 1.00 96.25 197 HIS A C 1
ATOM 1559 O O . HIS A 1 197 ? 0.479 -7.268 -20.210 1.00 96.25 197 HIS A O 1
ATOM 1565 N N . PRO A 1 198 ? 0.604 -8.812 -21.839 1.00 93.88 198 PRO A N 1
ATOM 1566 C CA . PRO A 1 198 ? 0.642 -9.959 -20.931 1.00 93.88 198 PRO A CA 1
ATOM 1567 C C . PRO A 1 198 ? 1.708 -9.858 -19.829 1.00 93.88 198 PRO A C 1
ATOM 1569 O O . PRO A 1 198 ? 1.408 -10.160 -18.680 1.00 93.88 198 PRO A O 1
ATOM 1572 N N . GLY A 1 199 ? 2.91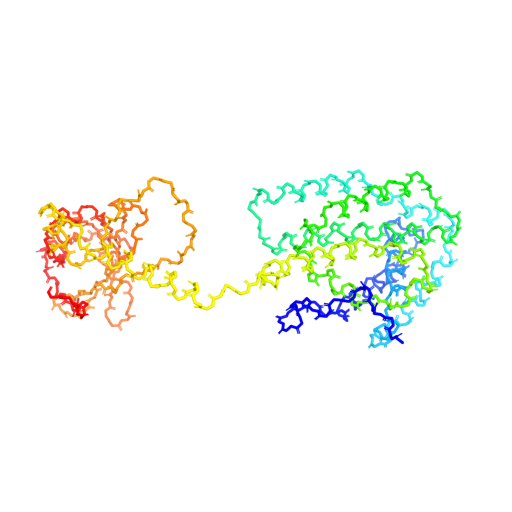8 -9.376 -20.148 1.00 94.12 199 GLY A N 1
ATOM 1573 C CA . GLY A 1 199 ? 3.990 -9.175 -19.157 1.00 94.12 199 GLY A CA 1
ATOM 1574 C C . GLY A 1 199 ? 3.578 -8.237 -18.016 1.00 94.12 199 GLY A C 1
ATOM 1575 O O . GLY A 1 199 ? 3.603 -8.622 -16.851 1.00 94.12 199 GLY A O 1
ATOM 1576 N N . LEU A 1 200 ? 3.065 -7.046 -18.344 1.00 96.25 200 LEU A N 1
ATOM 1577 C CA . LEU A 1 200 ? 2.522 -6.111 -17.356 1.00 96.25 200 LEU A CA 1
ATOM 1578 C C . LEU A 1 200 ? 1.281 -6.641 -16.625 1.00 96.25 200 LEU A C 1
ATOM 1580 O O . LEU A 1 200 ? 1.044 -6.244 -15.488 1.00 96.25 200 LEU A O 1
ATOM 1584 N N . ALA A 1 201 ? 0.480 -7.514 -17.241 1.00 94.88 201 ALA A N 1
ATOM 1585 C CA . ALA A 1 201 ? -0.640 -8.159 -16.557 1.00 94.88 201 ALA A CA 1
ATOM 1586 C C . ALA A 1 201 ? -0.157 -9.105 -15.450 1.00 94.88 201 ALA A C 1
ATOM 1588 O O . ALA A 1 201 ? -0.737 -9.109 -14.364 1.00 94.88 201 ALA A O 1
ATOM 1589 N N . MET A 1 202 ? 0.931 -9.844 -15.702 1.00 93.50 202 MET A N 1
ATOM 1590 C CA . MET A 1 202 ? 1.535 -10.747 -14.719 1.00 93.50 202 MET A CA 1
ATOM 159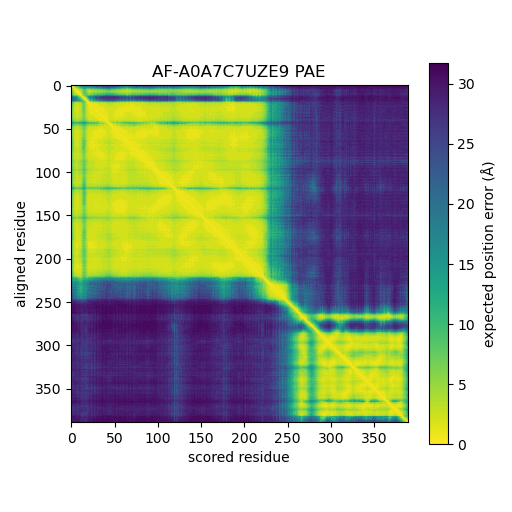1 C C . MET A 1 202 ? 2.038 -10.002 -13.477 1.00 93.50 202 MET A C 1
ATOM 1593 O O . MET A 1 202 ? 1.865 -10.500 -12.367 1.00 93.50 202 MET A O 1
ATOM 1597 N N . THR A 1 203 ? 2.560 -8.779 -13.630 1.00 96.88 203 THR A N 1
ATOM 1598 C CA . THR A 1 203 ? 3.013 -7.974 -12.476 1.00 96.88 203 THR A CA 1
ATOM 1599 C C . THR A 1 203 ? 1.867 -7.573 -11.538 1.00 96.88 203 THR A C 1
ATOM 1601 O O . THR A 1 203 ? 2.091 -7.204 -10.387 1.00 96.88 203 THR A O 1
ATOM 1604 N N . ALA A 1 204 ? 0.611 -7.651 -11.989 1.00 96.56 204 ALA A N 1
ATOM 1605 C CA . ALA A 1 204 ? -0.562 -7.317 -11.183 1.00 96.56 204 ALA A CA 1
ATOM 1606 C C . ALA A 1 204 ? -1.179 -8.522 -10.441 1.00 96.56 204 ALA A C 1
ATOM 1608 O O . ALA A 1 204 ? -2.123 -8.339 -9.670 1.00 96.56 204 ALA A O 1
ATOM 1609 N N . GLU A 1 205 ? -0.673 -9.746 -10.637 1.00 95.56 205 GLU A N 1
ATOM 1610 C CA . GLU A 1 205 ? -1.245 -10.971 -10.049 1.00 95.56 205 GLU A CA 1
ATOM 1611 C C . GLU A 1 205 ? -1.260 -10.942 -8.514 1.00 95.56 205 GLU A C 1
ATOM 1613 O O . GLU A 1 205 ? -2.254 -11.326 -7.896 1.00 95.56 205 GLU A O 1
ATOM 1618 N N . LYS A 1 206 ? -0.210 -10.395 -7.888 1.00 97.38 206 LYS A N 1
ATOM 1619 C CA . LYS A 1 206 ? -0.132 -10.251 -6.424 1.00 97.38 206 LYS A CA 1
ATOM 1620 C C . LYS A 1 206 ? -1.293 -9.438 -5.842 1.00 97.38 206 LYS A C 1
ATOM 1622 O O . LYS A 1 206 ? -1.817 -9.779 -4.785 1.00 97.38 206 LYS A O 1
ATOM 1627 N N . PHE A 1 207 ? -1.751 -8.402 -6.548 1.00 97.38 207 PHE A N 1
ATOM 1628 C CA . PHE A 1 207 ? -2.886 -7.595 -6.098 1.00 97.38 207 PHE A CA 1
ATOM 1629 C C . PHE A 1 207 ? -4.188 -8.389 -6.147 1.00 97.38 207 PHE A C 1
ATOM 1631 O O . PHE A 1 207 ? -5.038 -8.207 -5.284 1.00 97.38 207 PHE A O 1
ATOM 1638 N N . VAL A 1 208 ? -4.338 -9.301 -7.112 1.00 95.75 208 VAL A N 1
ATOM 1639 C CA . VAL A 1 208 ? -5.511 -10.180 -7.191 1.00 95.75 208 VAL A CA 1
ATOM 1640 C C . VAL A 1 208 ? -5.549 -11.141 -6.007 1.00 95.75 208 VAL A C 1
ATOM 1642 O O . VAL A 1 208 ? -6.594 -11.238 -5.375 1.00 95.75 208 VAL A O 1
ATOM 1645 N N . ALA A 1 209 ? -4.420 -11.756 -5.645 1.00 96.81 209 ALA A N 1
ATOM 1646 C CA . ALA A 1 209 ? -4.346 -12.625 -4.467 1.00 96.81 209 ALA A CA 1
ATOM 1647 C C . ALA A 1 209 ? -4.765 -11.889 -3.178 1.00 96.81 209 ALA A C 1
ATOM 1649 O O . ALA A 1 209 ? -5.562 -12.403 -2.396 1.00 96.81 209 ALA A O 1
ATOM 1650 N N . ILE A 1 210 ? -4.302 -10.648 -2.994 1.00 97.31 210 ILE A N 1
ATOM 1651 C CA . ILE A 1 210 ? -4.671 -9.823 -1.832 1.00 97.31 210 ILE A CA 1
ATOM 1652 C C . ILE A 1 210 ? -6.151 -9.412 -1.873 1.00 97.31 210 ILE A C 1
ATOM 1654 O O . ILE A 1 210 ? -6.814 -9.397 -0.839 1.00 97.31 210 ILE A O 1
ATOM 1658 N N . LEU A 1 211 ? -6.695 -9.086 -3.050 1.00 95.25 211 LEU A N 1
ATOM 1659 C CA . LEU A 1 211 ? -8.119 -8.772 -3.206 1.00 95.25 211 LEU A CA 1
ATOM 1660 C C . LEU A 1 211 ? -9.014 -9.979 -2.908 1.00 95.25 211 LEU A C 1
ATOM 1662 O O . LEU A 1 211 ? -10.079 -9.803 -2.318 1.00 95.25 211 LEU A O 1
ATOM 1666 N N . ASP A 1 212 ? -8.593 -11.177 -3.306 1.00 95.62 212 ASP A N 1
ATOM 1667 C CA . ASP A 1 212 ? -9.321 -12.416 -3.040 1.00 95.62 212 ASP A CA 1
ATOM 1668 C C . ASP A 1 212 ? -9.336 -12.723 -1.534 1.00 95.62 212 ASP A C 1
ATOM 1670 O O . ASP A 1 212 ? -10.392 -13.034 -0.980 1.00 95.62 212 ASP A O 1
ATOM 1674 N N . GLU A 1 213 ? -8.207 -12.530 -0.846 1.00 95.94 213 GLU A N 1
ATOM 1675 C CA . GLU A 1 213 ? -8.122 -12.674 0.612 1.00 95.94 213 GLU A CA 1
ATOM 1676 C C . GLU A 1 213 ? -8.950 -11.607 1.347 1.00 95.94 213 GLU A C 1
ATOM 1678 O O . GLU A 1 213 ? -9.658 -11.897 2.312 1.00 95.94 213 GLU A O 1
ATOM 1683 N N . LEU A 1 214 ? -8.952 -10.366 0.851 1.00 92.88 214 LEU A N 1
ATOM 1684 C CA . LEU A 1 214 ? -9.781 -9.287 1.392 1.00 92.88 214 LEU A CA 1
ATOM 1685 C C . LEU A 1 214 ? -11.276 -9.596 1.251 1.00 92.88 214 LEU A C 1
ATOM 1687 O O . LEU A 1 214 ? -12.064 -9.304 2.154 1.00 92.88 214 LEU A O 1
ATOM 1691 N N . GLU A 1 215 ? -11.672 -10.217 0.144 1.00 92.00 215 GLU A N 1
ATOM 1692 C CA . GLU A 1 215 ? -13.043 -10.660 -0.081 1.00 92.00 215 GLU A CA 1
ATOM 1693 C C . GLU A 1 215 ? -13.423 -11.835 0.825 1.00 92.00 215 GLU A C 1
ATOM 1695 O O . GLU A 1 215 ? -14.497 -11.816 1.433 1.00 92.00 215 GLU A O 1
ATOM 1700 N N . ALA A 1 216 ? -12.540 -12.826 0.971 1.00 91.62 216 ALA A N 1
ATOM 1701 C CA . ALA A 1 216 ? -12.721 -13.934 1.903 1.00 91.62 216 ALA A CA 1
ATOM 1702 C C . ALA A 1 216 ? -12.889 -13.425 3.345 1.00 91.62 216 ALA A C 1
ATOM 1704 O O . ALA A 1 216 ? -13.893 -13.727 3.994 1.00 91.62 216 ALA A O 1
ATOM 1705 N N . SER A 1 217 ? -11.991 -12.549 3.800 1.00 90.12 217 SER A N 1
ATOM 1706 C CA . SER A 1 217 ? -12.040 -11.942 5.132 1.00 90.12 217 SER A CA 1
ATOM 1707 C C . SER A 1 217 ? -13.340 -11.160 5.370 1.00 90.12 217 SER A C 1
ATOM 1709 O O . SER A 1 217 ? -13.992 -11.309 6.407 1.00 90.12 217 SER A O 1
ATOM 1711 N N . GLN A 1 218 ? -13.808 -10.376 4.390 1.00 87.56 218 GLN A N 1
ATOM 1712 C CA . GLN A 1 218 ? -15.083 -9.660 4.515 1.00 87.56 218 GLN A CA 1
ATOM 1713 C C . GLN A 1 218 ? -16.295 -10.598 4.551 1.00 87.56 218 GLN A C 1
ATOM 1715 O O . GLN A 1 218 ? -17.229 -10.353 5.328 1.00 87.56 218 GLN A O 1
ATOM 1720 N N . ARG A 1 219 ? -16.303 -11.679 3.761 1.00 85.88 219 ARG A N 1
ATOM 1721 C CA . ARG A 1 219 ? -17.356 -12.710 3.824 1.00 85.88 219 ARG A CA 1
ATOM 1722 C C . ARG A 1 219 ? -17.407 -13.363 5.205 1.00 85.88 219 ARG A C 1
ATOM 1724 O O . ARG A 1 219 ? -18.498 -13.527 5.758 1.00 85.88 219 ARG A O 1
ATOM 1731 N N . GLU A 1 220 ? -16.252 -13.652 5.799 1.00 86.31 220 GLU A N 1
ATOM 1732 C CA . GLU A 1 220 ? -16.157 -14.191 7.158 1.00 86.31 220 GLU A CA 1
ATOM 1733 C C . GLU A 1 220 ? -16.665 -13.194 8.208 1.00 86.31 220 GLU A C 1
ATOM 1735 O O . GLU A 1 220 ? -17.537 -13.528 9.017 1.00 86.31 220 GLU A O 1
ATOM 1740 N N . MET A 1 221 ? -16.207 -11.939 8.157 1.00 82.00 221 MET A N 1
ATOM 1741 C CA . MET A 1 221 ? -16.611 -10.885 9.097 1.00 82.00 221 MET A CA 1
ATOM 1742 C C . MET A 1 221 ? -18.107 -10.565 9.032 1.00 82.00 221 MET A C 1
ATOM 1744 O O . MET A 1 221 ? -18.746 -10.322 10.058 1.00 82.00 221 MET A O 1
ATOM 1748 N N . THR A 1 222 ? -18.685 -10.570 7.831 1.00 79.56 222 THR A N 1
ATOM 1749 C CA . THR A 1 222 ? -20.124 -10.343 7.628 1.00 79.56 222 THR A CA 1
ATOM 1750 C C . THR A 1 222 ? -20.962 -11.585 7.906 1.00 79.56 222 THR A C 1
ATOM 1752 O O . THR A 1 222 ? -22.194 -11.508 7.872 1.00 79.56 222 THR A O 1
ATOM 1755 N N . CYS A 1 223 ? -20.319 -12.716 8.225 1.00 75.62 223 CYS A N 1
ATOM 1756 C CA . CYS A 1 223 ? -20.970 -14.008 8.383 1.00 75.62 223 CYS A CA 1
ATOM 1757 C C . CYS A 1 223 ? -21.843 -14.351 7.160 1.00 75.62 223 CYS A C 1
ATOM 1759 O O . CYS A 1 223 ? -22.913 -14.941 7.323 1.00 75.62 223 CYS A O 1
ATOM 1761 N N . ALA A 1 224 ? -21.412 -13.961 5.952 1.00 72.00 224 ALA A N 1
ATOM 1762 C CA . ALA A 1 224 ? -22.199 -14.072 4.722 1.00 72.00 224 ALA A CA 1
ATOM 1763 C C . ALA A 1 224 ? -22.668 -15.516 4.465 1.00 72.00 224 ALA A C 1
ATOM 1765 O O . ALA A 1 224 ? -23.813 -15.742 4.066 1.00 72.00 224 ALA A O 1
ATOM 1766 N N . ASP A 1 225 ? -21.818 -16.489 4.804 1.00 73.56 225 ASP A N 1
ATOM 1767 C CA . ASP A 1 225 ? -22.083 -17.920 4.631 1.00 73.56 225 ASP A CA 1
ATOM 1768 C C . ASP A 1 225 ? -22.690 -18.595 5.872 1.00 73.56 225 ASP A C 1
ATOM 1770 O O . ASP A 1 225 ? -23.097 -19.765 5.838 1.00 73.56 225 ASP A O 1
ATOM 1774 N N . VAL A 1 226 ? -22.815 -17.872 6.990 1.00 73.06 226 VAL A N 1
ATOM 1775 C CA . VAL A 1 226 ? -23.444 -18.409 8.197 1.00 73.06 226 VAL A CA 1
ATOM 1776 C C . VAL A 1 226 ? -24.951 -18.377 8.006 1.00 73.06 226 VAL A C 1
ATOM 1778 O O . VAL A 1 226 ? -25.616 -17.347 8.133 1.00 73.06 226 VAL A O 1
ATOM 1781 N N . ARG A 1 227 ? -25.521 -19.555 7.735 1.00 74.44 227 ARG A N 1
ATOM 1782 C CA . ARG A 1 227 ? -26.970 -19.719 7.620 1.00 74.44 227 ARG A CA 1
ATOM 1783 C C . ARG A 1 227 ? -27.644 -19.140 8.873 1.00 74.44 227 ARG A C 1
ATOM 1785 O O . ARG A 1 227 ? -27.342 -19.608 9.976 1.00 74.44 227 ARG A O 1
ATOM 1792 N N . PRO A 1 228 ? -28.573 -18.173 8.737 1.00 68.94 228 PRO A N 1
ATOM 1793 C CA . PRO A 1 228 ? -29.235 -17.582 9.886 1.00 68.94 228 PRO A CA 1
ATOM 1794 C C . PRO A 1 228 ? -29.850 -18.683 10.740 1.00 68.94 228 PRO A C 1
ATOM 1796 O O . PRO A 1 228 ? -30.620 -19.511 10.242 1.00 68.94 228 PRO A O 1
ATOM 1799 N N . MET A 1 229 ? -29.494 -18.706 12.022 1.00 79.44 229 MET A N 1
ATOM 1800 C CA . MET A 1 229 ? -30.034 -19.691 12.948 1.00 79.44 229 MET A CA 1
ATOM 1801 C C . MET A 1 229 ? -31.567 -19.618 12.919 1.00 79.44 229 MET A C 1
ATOM 1803 O O . MET A 1 229 ? -32.144 -18.525 12.941 1.00 79.44 229 MET A O 1
ATOM 1807 N N . ASP A 1 230 ? -32.237 -20.775 12.837 1.00 85.94 230 ASP A N 1
ATOM 1808 C CA . ASP A 1 230 ? -33.699 -20.824 12.746 1.00 85.94 230 ASP A CA 1
ATOM 1809 C C . ASP A 1 230 ? -34.306 -19.976 13.873 1.00 85.94 230 ASP A C 1
ATOM 1811 O O . ASP A 1 230 ? -33.941 -20.102 15.046 1.00 85.94 230 ASP A O 1
ATOM 1815 N N . ARG A 1 231 ? -35.249 -19.090 13.529 1.00 81.94 231 ARG A N 1
ATOM 1816 C CA . ARG A 1 231 ? -35.881 -18.173 14.489 1.00 81.94 231 ARG A CA 1
ATOM 1817 C C . ARG A 1 231 ? -36.486 -18.906 15.688 1.00 81.94 231 ARG A C 1
ATOM 1819 O O . ARG A 1 231 ? -36.591 -18.317 16.761 1.00 81.94 231 ARG A O 1
ATOM 1826 N N . ARG A 1 232 ? -36.907 -20.162 15.530 1.00 86.56 232 ARG A N 1
ATOM 1827 C CA . ARG A 1 232 ? -37.387 -21.025 16.617 1.00 86.56 232 ARG A CA 1
ATOM 1828 C C . ARG A 1 232 ? -36.255 -21.393 17.570 1.00 86.56 232 ARG A C 1
ATOM 1830 O O . ARG A 1 232 ? -36.462 -21.291 18.774 1.00 86.56 232 ARG A O 1
ATOM 1837 N N . VAL A 1 233 ? -35.078 -21.732 17.049 1.00 84.69 233 VAL A N 1
ATOM 1838 C CA . VAL A 1 233 ? -33.875 -22.031 17.840 1.00 84.69 233 VAL A CA 1
ATOM 1839 C C . VAL A 1 233 ? -33.376 -20.773 18.545 1.00 84.69 233 VAL A C 1
ATOM 1841 O O . VAL A 1 233 ? -33.200 -20.802 19.755 1.00 84.69 233 VAL A O 1
ATOM 1844 N N . LEU A 1 234 ? -33.288 -19.631 17.853 1.00 84.00 234 LEU A N 1
ATOM 1845 C CA . LEU A 1 234 ? -32.943 -18.349 18.486 1.00 84.00 234 LEU A CA 1
ATOM 1846 C C . LEU A 1 234 ? -33.917 -17.970 19.607 1.00 84.00 234 LEU A C 1
ATOM 1848 O O . LEU A 1 234 ? -33.504 -17.506 20.666 1.00 84.00 234 LEU A O 1
ATOM 1852 N N . ARG A 1 235 ? -35.225 -18.172 19.406 1.00 87.44 235 ARG A N 1
ATOM 1853 C CA . ARG A 1 235 ? -36.227 -17.938 20.459 1.00 87.44 235 ARG A CA 1
ATOM 1854 C C . ARG A 1 235 ? -36.086 -18.925 21.613 1.00 87.44 235 ARG A C 1
ATOM 1856 O O . ARG A 1 235 ? -36.297 -18.512 22.749 1.00 87.44 235 ARG A O 1
ATOM 1863 N N . ALA A 1 236 ? -35.767 -20.187 21.339 1.00 88.31 236 ALA A N 1
ATOM 1864 C CA . ALA A 1 236 ? -35.537 -21.200 22.363 1.00 88.31 236 ALA A CA 1
ATOM 1865 C C . ALA A 1 236 ? -34.289 -20.866 23.190 1.00 88.31 236 ALA A C 1
AT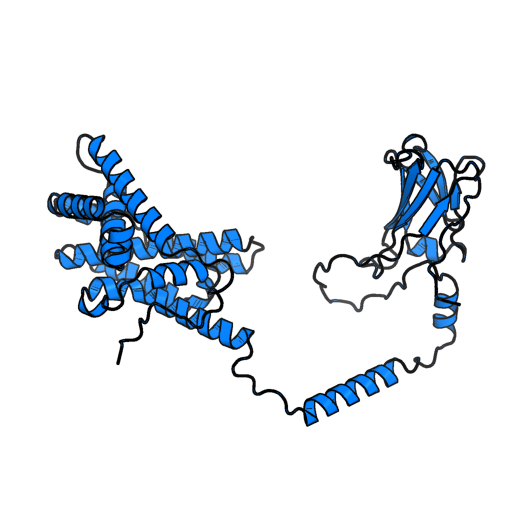OM 1867 O O . ALA A 1 236 ? -34.404 -20.772 24.404 1.00 88.31 236 ALA A O 1
ATOM 1868 N N . LEU A 1 237 ? -33.161 -20.553 22.546 1.00 86.50 237 LEU A N 1
ATOM 1869 C CA . LEU A 1 237 ? -31.929 -20.112 23.205 1.00 86.50 237 LEU A CA 1
ATOM 1870 C C . LEU A 1 237 ? -32.130 -18.812 23.979 1.00 86.50 237 LEU A C 1
ATOM 1872 O O . LEU A 1 237 ? -31.671 -18.696 25.104 1.00 86.50 237 LEU A O 1
ATOM 1876 N N . ARG A 1 238 ? -32.874 -17.842 23.435 1.00 87.69 238 ARG A N 1
ATOM 1877 C CA . ARG A 1 238 ? -33.192 -16.606 24.162 1.00 87.69 238 ARG A CA 1
ATOM 1878 C C . ARG A 1 238 ? -34.089 -16.867 25.370 1.00 87.69 238 ARG A C 1
ATOM 1880 O O . ARG A 1 238 ? -33.900 -16.233 26.400 1.00 87.69 238 ARG A O 1
ATOM 1887 N N . ARG A 1 239 ? -35.066 -17.777 25.265 1.00 88.94 239 ARG A N 1
ATOM 1888 C CA . ARG A 1 239 ? -35.887 -18.200 26.411 1.00 88.94 239 ARG A CA 1
ATOM 1889 C C . ARG A 1 239 ? -35.039 -18.910 27.451 1.00 88.94 239 ARG A C 1
ATOM 1891 O O . ARG A 1 239 ? -35.129 -18.527 28.605 1.00 88.94 239 ARG A O 1
ATOM 1898 N N . GLN A 1 240 ? -34.200 -19.852 27.033 1.00 88.75 240 GLN A N 1
ATOM 1899 C CA . GLN A 1 240 ? -33.277 -20.568 27.901 1.00 88.75 240 GLN A CA 1
ATOM 1900 C C . GLN A 1 240 ? -32.319 -19.598 28.593 1.00 88.75 240 GLN A C 1
ATOM 1902 O O . GLN A 1 240 ? -32.261 -19.599 29.807 1.00 88.75 240 GLN A O 1
ATOM 1907 N N . ALA A 1 241 ? -31.677 -18.684 27.867 1.00 82.12 241 ALA A N 1
ATOM 1908 C CA . ALA A 1 241 ? -30.818 -17.655 28.447 1.00 82.12 241 ALA A CA 1
ATOM 1909 C C . ALA A 1 241 ? -31.592 -16.722 29.390 1.00 82.12 241 ALA A C 1
ATOM 1911 O O . ALA A 1 241 ? -31.073 -16.327 30.424 1.00 82.12 241 ALA A O 1
ATOM 1912 N N . CYS A 1 242 ? -32.847 -16.371 29.084 1.00 82.62 242 CYS A N 1
ATOM 1913 C CA . CYS A 1 242 ? -33.698 -15.625 30.012 1.00 82.62 242 CYS A CA 1
ATOM 1914 C C . CYS A 1 242 ? -34.095 -16.447 31.244 1.00 82.62 242 CYS A C 1
ATOM 1916 O O . CYS A 1 242 ? -34.255 -15.867 32.311 1.00 82.62 242 CYS A O 1
ATOM 1918 N N . GLU A 1 243 ? -34.299 -17.756 31.118 1.00 84.75 243 GLU A N 1
ATOM 1919 C CA . GLU A 1 243 ? -34.589 -18.662 32.230 1.00 84.75 243 GLU A CA 1
ATOM 1920 C C . GLU A 1 243 ? -33.348 -18.905 33.081 1.00 84.75 243 GLU A C 1
ATOM 1922 O O . GLU A 1 243 ? -33.454 -18.835 34.294 1.00 84.75 243 GLU A O 1
ATOM 1927 N N . GLU A 1 244 ? -32.175 -19.068 32.477 1.00 81.56 244 GLU A N 1
ATOM 1928 C CA . GLU A 1 244 ? -30.875 -19.143 33.140 1.00 81.56 244 GLU A CA 1
ATOM 1929 C C . GLU A 1 244 ? -30.533 -17.818 33.814 1.00 81.56 244 GLU A C 1
ATOM 1931 O O . GLU A 1 244 ? -30.140 -17.822 34.970 1.00 81.56 244 GLU A O 1
ATOM 1936 N N . LEU A 1 245 ? -30.777 -16.673 33.171 1.00 78.50 245 LEU A N 1
ATOM 1937 C CA . LEU A 1 245 ? -30.653 -15.359 33.805 1.00 78.50 245 LEU A CA 1
ATOM 1938 C C . LEU A 1 245 ? -31.670 -15.178 34.928 1.00 78.50 245 LEU A C 1
ATOM 1940 O O . LEU A 1 245 ? -31.331 -14.569 35.929 1.00 78.50 245 LEU A O 1
ATOM 1944 N N . LYS A 1 246 ? -32.897 -15.698 34.812 1.00 75.88 246 LYS A N 1
ATOM 1945 C CA . LYS A 1 246 ? -33.886 -15.688 35.905 1.00 75.88 246 LYS A CA 1
ATOM 1946 C C . LYS A 1 246 ? -33.544 -16.676 37.016 1.00 75.88 246 LYS A C 1
ATOM 1948 O O . LYS A 1 246 ? -33.887 -16.408 38.157 1.00 75.88 246 LYS A O 1
ATOM 1953 N N . ALA A 1 247 ? -32.888 -17.786 36.702 1.00 69.25 247 ALA A N 1
ATOM 1954 C CA . ALA A 1 247 ? -32.417 -18.789 37.648 1.00 69.25 247 ALA A CA 1
ATOM 1955 C C . ALA A 1 247 ? -31.106 -18.356 38.323 1.00 69.25 247 ALA A C 1
ATOM 1957 O O . ALA A 1 247 ? -30.873 -18.710 39.469 1.00 69.25 247 ALA A O 1
ATOM 1958 N N . ALA A 1 248 ? -30.292 -17.540 37.653 1.00 61.41 248 ALA A N 1
ATOM 1959 C CA . ALA A 1 248 ? -29.111 -16.876 38.197 1.00 61.41 248 ALA A CA 1
ATOM 1960 C C . ALA A 1 248 ? -29.464 -15.564 38.921 1.00 61.41 248 ALA A C 1
ATOM 1962 O O . ALA A 1 248 ? -28.759 -15.154 39.838 1.00 61.41 248 ALA A O 1
ATOM 1963 N N . ALA A 1 249 ? -30.562 -14.908 38.526 1.00 53.25 249 ALA A N 1
ATOM 1964 C CA . ALA A 1 249 ? -31.190 -13.804 39.253 1.00 53.25 249 ALA A CA 1
ATOM 1965 C C . ALA A 1 249 ? -32.146 -14.295 40.345 1.00 53.25 249 ALA A C 1
ATOM 1967 O O . ALA A 1 249 ? -32.593 -13.487 41.162 1.00 53.25 249 ALA A O 1
ATOM 1968 N N . ALA A 1 250 ? -32.443 -15.600 40.399 1.00 49.12 250 ALA A N 1
ATOM 1969 C CA . ALA A 1 250 ? -32.886 -16.201 41.639 1.00 49.12 250 ALA A CA 1
ATOM 1970 C C . ALA A 1 250 ? -31.703 -15.998 42.584 1.00 49.12 250 ALA A C 1
ATOM 1972 O O . ALA A 1 250 ? -30.601 -16.455 42.267 1.00 49.12 250 ALA A O 1
ATOM 1973 N N . PRO A 1 251 ? -31.878 -15.226 43.668 1.00 47.25 251 PRO A N 1
ATOM 1974 C CA . PRO A 1 251 ? -30.772 -14.942 44.552 1.00 47.25 251 PRO A CA 1
ATOM 1975 C C . PRO A 1 251 ? -30.176 -16.295 44.952 1.00 47.25 251 PRO A C 1
ATOM 1977 O O . PRO A 1 251 ? -30.949 -17.192 45.318 1.00 47.25 251 PRO A O 1
ATOM 1980 N N . PRO A 1 252 ? -28.841 -16.483 44.875 1.00 43.91 252 PRO A N 1
ATOM 1981 C CA . PRO A 1 252 ? -28.244 -17.629 45.545 1.00 43.91 252 PRO A CA 1
ATOM 1982 C C . PRO A 1 252 ? -28.812 -17.643 46.967 1.00 43.91 252 PRO A C 1
ATOM 1984 O O . PRO A 1 252 ? -29.080 -16.551 47.485 1.00 43.91 252 PRO A O 1
ATOM 1987 N N . PRO A 1 253 ? -29.052 -18.810 47.596 1.00 41.44 253 PRO A N 1
ATOM 1988 C CA . PRO A 1 253 ? -29.400 -18.834 49.006 1.00 41.44 253 PRO A CA 1
ATOM 1989 C C . PRO A 1 253 ? -28.338 -17.999 49.701 1.00 41.44 253 PRO A C 1
ATOM 1991 O O . PRO A 1 253 ? -27.167 -18.374 49.758 1.00 41.44 253 PRO A O 1
ATOM 1994 N N . VAL A 1 254 ? -28.744 -16.793 50.090 1.00 39.34 254 VAL A N 1
ATOM 1995 C CA . VAL A 1 254 ? -27.877 -15.832 50.724 1.00 39.34 254 VAL A CA 1
ATOM 1996 C C . VAL A 1 254 ? -27.601 -16.507 52.045 1.00 39.34 254 VAL A C 1
ATOM 1998 O O . VAL A 1 254 ? -28.418 -16.465 52.962 1.00 39.34 254 VAL A O 1
ATOM 2001 N N . THR A 1 255 ? -26.460 -17.186 52.144 1.00 41.44 255 THR A N 1
ATOM 2002 C CA . THR A 1 255 ? -25.815 -17.297 53.437 1.00 41.44 255 THR A CA 1
ATOM 2003 C C . THR A 1 255 ? -25.754 -15.855 53.911 1.00 41.44 255 THR A C 1
ATOM 2005 O O . THR A 1 255 ? -25.234 -14.990 53.203 1.00 41.44 255 THR A O 1
ATOM 2008 N N . ALA A 1 256 ? -26.435 -15.575 55.022 1.00 42.31 256 ALA A N 1
ATOM 2009 C CA . ALA A 1 256 ? -26.853 -14.247 55.477 1.00 42.31 256 ALA A CA 1
ATOM 2010 C C . ALA A 1 256 ? -25.740 -13.169 55.499 1.00 42.31 256 ALA A C 1
ATOM 2012 O O . ALA A 1 256 ? -26.017 -11.992 55.660 1.00 42.31 256 ALA A O 1
ATOM 2013 N N . SER A 1 257 ? -24.485 -13.538 55.246 1.00 48.28 257 SER A N 1
ATOM 2014 C CA . SER A 1 257 ? -23.284 -12.721 55.326 1.00 48.28 257 SER A CA 1
ATOM 2015 C C . SER A 1 257 ? -23.011 -11.749 54.156 1.00 48.28 257 SER A C 1
ATOM 2017 O O . SER A 1 257 ? -22.206 -10.840 54.366 1.00 48.28 257 SER A O 1
ATOM 2019 N N . VAL A 1 258 ? -23.571 -11.906 52.942 1.00 45.09 258 VAL A N 1
ATOM 2020 C CA . VAL A 1 258 ? -23.211 -11.029 51.788 1.00 45.09 258 VAL A CA 1
ATOM 2021 C C . VAL A 1 258 ? -24.250 -9.934 51.515 1.00 45.09 258 VAL A C 1
ATOM 2023 O O . VAL A 1 258 ? -23.871 -8.774 51.340 1.00 45.09 258 VAL A O 1
ATOM 2026 N N . ALA A 1 259 ? -25.553 -10.240 51.564 1.00 44.56 259 ALA A N 1
ATOM 2027 C CA . ALA A 1 259 ? -26.594 -9.209 51.442 1.00 44.56 259 ALA A CA 1
ATOM 2028 C C . ALA A 1 259 ? -26.601 -8.243 52.645 1.00 44.56 259 ALA A C 1
ATOM 2030 O O . ALA A 1 259 ? -26.829 -7.049 52.464 1.00 44.56 259 ALA A O 1
ATOM 2031 N N . GLU A 1 260 ? -26.231 -8.714 53.845 1.00 47.09 260 GLU A N 1
ATOM 2032 C CA . GLU A 1 260 ? -26.018 -7.847 55.017 1.00 47.09 260 GLU A CA 1
ATOM 2033 C C . GLU A 1 260 ? -24.822 -6.889 54.870 1.00 47.09 260 GLU A C 1
ATOM 2035 O O . GLU A 1 260 ? -24.761 -5.889 55.586 1.00 47.09 260 GLU A O 1
ATOM 2040 N N . ARG A 1 261 ? -23.874 -7.152 53.954 1.00 49.56 261 ARG A N 1
ATOM 2041 C CA . ARG A 1 261 ? -22.728 -6.262 53.680 1.00 49.56 261 ARG A CA 1
ATOM 2042 C C . ARG A 1 261 ? -22.990 -5.286 52.532 1.00 49.56 261 ARG A C 1
ATOM 2044 O O . ARG A 1 261 ? -22.559 -4.140 52.614 1.00 49.56 261 ARG A O 1
ATOM 2051 N N . ALA A 1 262 ? -23.719 -5.698 51.492 1.00 48.25 262 ALA A N 1
ATOM 2052 C CA . ALA A 1 262 ? -24.059 -4.823 50.364 1.00 48.25 262 ALA A CA 1
ATOM 2053 C C . ALA A 1 262 ? -25.101 -3.744 50.727 1.00 48.25 262 ALA A C 1
ATOM 2055 O O . ALA A 1 262 ? -25.068 -2.653 50.164 1.00 48.25 262 ALA A O 1
ATOM 2056 N N . GLY A 1 263 ? -25.974 -4.005 51.708 1.00 51.25 263 GLY A N 1
ATOM 2057 C CA . GLY A 1 263 ? -26.935 -3.017 52.216 1.00 51.25 263 GLY A CA 1
ATOM 2058 C C . GLY A 1 263 ? -26.330 -1.882 53.059 1.00 51.25 263 GLY A C 1
ATOM 2059 O O . GLY A 1 263 ? -27.020 -0.902 53.317 1.00 51.25 263 GLY A O 1
ATOM 2060 N N . ARG A 1 264 ? -25.059 -1.978 53.485 1.00 60.31 264 ARG A N 1
ATOM 2061 C CA . ARG A 1 264 ? -24.444 -1.021 54.432 1.00 60.31 264 ARG A CA 1
ATOM 2062 C C . ARG A 1 264 ? -23.737 0.177 53.789 1.00 60.31 264 ARG A C 1
ATOM 2064 O O . ARG A 1 264 ? -23.594 1.202 54.439 1.00 60.31 264 ARG A O 1
ATOM 2071 N N . HIS A 1 265 ? -23.328 0.091 52.520 1.00 73.94 265 HIS A N 1
ATOM 2072 C CA . HIS A 1 265 ? -22.588 1.166 51.832 1.00 73.94 265 HIS A CA 1
ATOM 2073 C C . HIS A 1 265 ? -23.163 1.432 50.436 1.00 73.94 265 HIS A C 1
ATOM 2075 O O . HIS A 1 265 ? -22.506 1.200 49.423 1.00 73.94 265 HIS A O 1
ATOM 2081 N N . TRP A 1 266 ? -24.404 1.927 50.382 1.00 82.62 266 TRP A N 1
ATOM 2082 C CA . TRP A 1 266 ? -25.154 2.198 49.142 1.00 82.62 266 TRP A CA 1
ATOM 2083 C C . TRP A 1 266 ? -24.435 3.126 48.143 1.00 82.62 266 TRP A C 1
ATOM 2085 O O . TRP A 1 266 ? -24.771 3.150 46.961 1.00 82.62 266 TRP A O 1
ATOM 2095 N N . TRP A 1 267 ? -23.465 3.900 48.627 1.00 84.94 267 TRP A N 1
ATOM 2096 C CA . TRP A 1 267 ? -22.751 4.948 47.904 1.00 84.94 267 TRP A CA 1
ATOM 2097 C C . TRP A 1 267 ? -21.394 4.501 47.335 1.00 84.94 267 TRP A C 1
ATOM 2099 O O . TRP A 1 267 ? -20.737 5.291 46.663 1.00 84.94 267 TRP A O 1
ATOM 2109 N N . LEU A 1 268 ? -20.971 3.257 47.589 1.00 85.38 268 LEU A N 1
ATOM 2110 C CA . LEU A 1 268 ? -19.750 2.669 47.030 1.00 85.38 268 LEU A CA 1
ATOM 2111 C C . LEU A 1 268 ? -20.098 1.633 45.950 1.00 85.38 268 LEU A C 1
ATOM 2113 O O . LEU A 1 268 ? -21.064 0.882 46.118 1.00 85.38 268 LEU A O 1
ATOM 2117 N N . PRO A 1 269 ? -19.302 1.519 44.870 1.00 81.44 269 PRO A N 1
ATOM 2118 C CA . PRO A 1 269 ? -19.512 0.475 43.876 1.00 81.44 269 PRO A CA 1
ATOM 2119 C C . PRO A 1 269 ? -19.323 -0.911 44.510 1.00 81.44 269 PRO A C 1
ATOM 2121 O O . PRO A 1 269 ? -18.516 -1.063 45.437 1.00 81.44 269 PRO A O 1
ATOM 2124 N N . PRO A 1 270 ? -20.032 -1.950 44.040 1.00 77.00 270 PRO A N 1
ATOM 2125 C CA . PRO A 1 270 ? -19.731 -3.313 44.448 1.00 77.00 270 PRO A CA 1
ATOM 2126 C C . PRO A 1 270 ? -18.337 -3.696 43.934 1.00 77.00 270 PRO A C 1
ATOM 2128 O O . PRO A 1 270 ? -18.057 -3.589 42.740 1.00 77.00 270 PRO A O 1
ATOM 2131 N N . VAL A 1 271 ? -17.464 -4.153 44.831 1.00 71.19 271 VAL A N 1
ATOM 2132 C CA . VAL A 1 271 ? -16.178 -4.736 44.442 1.00 71.19 271 VAL A CA 1
ATOM 2133 C C . VAL A 1 271 ? -16.399 -6.224 44.236 1.00 71.19 271 VAL A C 1
ATOM 2135 O O . VAL A 1 271 ? -16.569 -6.988 45.184 1.00 71.19 271 VAL A O 1
ATOM 2138 N N . TRP A 1 272 ? -16.441 -6.628 42.975 1.00 63.56 272 TRP A N 1
ATOM 2139 C CA . TRP A 1 272 ? -16.407 -8.033 42.608 1.00 63.56 272 TRP A CA 1
ATOM 2140 C C . TRP A 1 272 ? -14.940 -8.447 42.650 1.00 63.56 272 TRP A C 1
ATOM 2142 O O . TRP A 1 272 ? -14.114 -7.793 42.016 1.00 63.56 272 TRP A O 1
ATOM 2152 N N . GLN A 1 273 ? -14.593 -9.494 43.403 1.00 52.22 273 GLN A N 1
ATOM 2153 C CA . GLN A 1 273 ? -13.282 -10.111 43.209 1.00 52.22 273 GLN A CA 1
ATOM 2154 C C . GLN A 1 273 ? -13.261 -10.622 41.766 1.00 52.22 273 GLN A C 1
ATOM 2156 O O . GLN A 1 273 ? -14.123 -11.441 41.428 1.00 52.22 273 GLN A O 1
ATOM 2161 N N . PRO A 1 274 ? -12.371 -10.120 40.891 1.00 46.00 274 PRO A N 1
ATOM 2162 C CA . PRO A 1 274 ? -12.307 -10.652 39.547 1.00 46.00 274 PRO A CA 1
ATOM 2163 C C . PRO A 1 274 ? -11.945 -12.139 39.661 1.00 46.00 274 PRO A C 1
ATOM 2165 O O . PRO A 1 274 ? -11.018 -12.475 40.407 1.00 46.00 274 PRO A O 1
ATOM 2168 N N . PRO A 1 275 ? -12.656 -13.049 38.970 1.00 41.78 275 PRO A N 1
ATOM 2169 C CA . PRO A 1 275 ? -12.115 -14.379 38.757 1.00 41.78 275 PRO A CA 1
ATOM 2170 C C . PRO A 1 275 ? -10.737 -14.204 38.112 1.00 41.78 275 PRO A C 1
ATOM 2172 O O . PRO A 1 275 ? -10.558 -13.390 37.204 1.00 41.78 275 PRO A O 1
ATOM 2175 N N . VAL A 1 276 ? -9.745 -14.901 38.662 1.00 39.91 276 VAL A N 1
ATOM 2176 C CA . VAL A 1 276 ? -8.364 -14.859 38.183 1.00 39.91 276 VAL A CA 1
ATOM 2177 C C . VAL A 1 276 ? -8.358 -15.117 36.672 1.00 39.91 276 VAL A C 1
ATOM 2179 O O . VAL A 1 276 ? -8.915 -16.112 36.220 1.00 39.91 276 VAL A O 1
ATOM 2182 N N . ALA A 1 277 ? -7.708 -14.210 35.938 1.00 42.56 277 ALA A N 1
ATOM 2183 C CA . ALA A 1 277 ? -7.460 -14.231 34.495 1.00 42.56 277 ALA A CA 1
ATOM 2184 C C . ALA A 1 277 ? -8.679 -14.019 33.570 1.00 42.56 277 ALA A C 1
ATOM 2186 O O . ALA A 1 277 ? -9.229 -14.947 32.989 1.00 42.56 277 ALA A O 1
ATOM 2187 N N . ALA A 1 278 ? -8.993 -12.749 33.310 1.00 39.03 278 ALA A N 1
ATOM 2188 C CA . ALA A 1 278 ? -9.409 -12.307 31.981 1.00 39.03 278 ALA A CA 1
ATOM 2189 C C . ALA A 1 278 ? -8.870 -10.888 31.774 1.00 39.03 278 ALA A C 1
ATOM 2191 O O . ALA A 1 278 ? -9.271 -9.950 32.467 1.00 39.03 278 ALA A O 1
ATOM 2192 N N . ALA A 1 279 ? -7.908 -10.749 30.862 1.00 45.22 279 ALA A N 1
ATOM 2193 C CA . ALA A 1 279 ? -7.428 -9.463 30.386 1.00 45.22 279 ALA A CA 1
ATOM 2194 C C . ALA A 1 279 ? -8.582 -8.773 29.647 1.00 45.22 279 ALA A C 1
ATOM 2196 O O . ALA A 1 279 ? -8.816 -9.013 28.469 1.00 45.22 279 ALA A O 1
ATOM 2197 N N . ALA A 1 280 ? -9.359 -7.974 30.373 1.00 43.44 280 ALA A N 1
ATOM 2198 C CA . ALA A 1 280 ? -10.414 -7.172 29.788 1.00 43.44 280 ALA A CA 1
ATOM 2199 C C . ALA A 1 280 ? -9.794 -5.924 29.152 1.00 43.44 280 ALA A C 1
ATOM 2201 O O . ALA A 1 280 ? -9.243 -5.059 29.843 1.00 43.44 280 ALA A O 1
ATOM 2202 N N . GLU A 1 281 ? -9.903 -5.877 27.826 1.00 41.12 281 GLU A N 1
ATOM 2203 C CA . GLU A 1 281 ? -9.910 -4.697 26.966 1.00 41.12 281 GLU A CA 1
ATOM 2204 C C . GLU A 1 281 ? -10.245 -3.387 27.692 1.00 41.12 281 GLU A C 1
ATOM 2206 O O . GLU A 1 281 ? -11.122 -3.306 28.562 1.00 41.12 281 GLU A O 1
ATOM 2211 N N . ARG A 1 282 ? -9.563 -2.311 27.285 1.00 41.53 282 ARG A N 1
ATOM 2212 C CA . ARG A 1 282 ? -9.825 -0.938 27.732 1.00 41.53 282 ARG A CA 1
ATOM 2213 C C . ARG A 1 282 ? -11.165 -0.425 27.182 1.00 41.53 282 ARG A C 1
ATOM 2215 O O . ARG A 1 282 ? -11.208 0.528 26.414 1.00 41.53 282 ARG A O 1
ATOM 2222 N N . ALA A 1 283 ? -12.269 -0.988 27.663 1.00 47.84 283 ALA A N 1
ATOM 2223 C CA . ALA A 1 283 ? -13.546 -0.296 27.682 1.00 47.84 283 ALA A CA 1
ATOM 2224 C C . ALA A 1 283 ? -13.377 1.006 28.484 1.00 47.84 283 ALA A C 1
ATOM 2226 O O . ALA A 1 283 ? -12.724 1.021 29.543 1.00 47.84 283 ALA A O 1
ATOM 2227 N N . ARG A 1 284 ? -13.933 2.111 27.967 1.00 48.22 284 ARG A N 1
ATOM 2228 C CA . ARG A 1 284 ? -13.997 3.386 28.697 1.00 48.22 284 ARG A CA 1
ATOM 2229 C C . ARG A 1 284 ? -14.602 3.114 30.083 1.00 48.22 284 ARG A C 1
ATOM 2231 O O . ARG A 1 284 ? -15.615 2.420 30.150 1.00 48.22 284 ARG A O 1
ATOM 2238 N N . PRO A 1 285 ? -13.998 3.599 31.181 1.00 57.47 285 PRO A N 1
ATOM 2239 C CA . PRO A 1 285 ? -14.558 3.380 32.505 1.00 57.47 285 PRO A CA 1
ATOM 2240 C C . PRO A 1 285 ? -15.944 4.025 32.581 1.00 57.47 285 PRO A C 1
ATOM 2242 O O . PRO A 1 285 ? -16.089 5.236 32.429 1.00 57.47 285 PRO A O 1
ATOM 2245 N N . GLU A 1 286 ? -16.969 3.205 32.789 1.00 73.00 286 GLU A N 1
ATOM 2246 C CA . GLU A 1 286 ? -18.283 3.680 33.208 1.00 73.00 286 GLU A CA 1
ATOM 2247 C C . GLU A 1 286 ? -18.153 4.174 34.655 1.00 73.00 286 GLU A C 1
ATOM 2249 O O . GLU A 1 286 ? -17.628 3.458 35.511 1.00 73.00 286 GLU A O 1
ATOM 2254 N N . PHE A 1 287 ? -18.592 5.399 34.936 1.00 79.00 287 PHE A N 1
ATOM 2255 C CA . PHE A 1 287 ? -18.550 5.996 36.274 1.00 79.00 287 PHE A CA 1
ATOM 2256 C C . PHE A 1 287 ? -19.952 6.055 36.881 1.00 79.00 287 PHE A C 1
ATOM 2258 O O . PHE A 1 287 ? -20.945 6.186 36.166 1.00 79.00 287 PHE A O 1
ATOM 2265 N N . MET A 1 288 ? -20.030 5.978 38.208 1.00 81.00 288 MET A N 1
ATOM 2266 C CA . MET A 1 288 ? -21.248 6.305 38.946 1.00 81.00 288 MET A CA 1
ATOM 2267 C C . MET A 1 288 ? -21.539 7.807 38.854 1.00 81.00 288 MET A C 1
ATOM 2269 O O . MET A 1 288 ? -20.635 8.616 38.624 1.00 81.00 288 MET A O 1
ATOM 2273 N N . GLU A 1 289 ? -22.796 8.188 39.086 1.00 82.44 289 GLU A N 1
ATOM 2274 C CA . GLU A 1 289 ? -23.144 9.597 39.250 1.00 82.44 289 GLU A CA 1
ATOM 2275 C C . GLU A 1 289 ? -22.316 10.204 40.402 1.00 82.44 289 GLU A C 1
ATOM 2277 O O . GLU A 1 289 ? -22.294 9.632 41.498 1.00 82.44 289 GLU A O 1
ATOM 2282 N N . PRO A 1 290 ? -21.606 11.329 40.183 1.00 87.94 290 PRO A N 1
ATOM 2283 C CA . PRO A 1 290 ? -20.741 11.890 41.209 1.00 87.94 290 PRO A CA 1
ATOM 2284 C C . PRO A 1 290 ? -21.529 12.331 42.441 1.00 87.94 290 PRO A C 1
ATOM 2286 O O . PRO A 1 290 ? -22.481 13.109 42.334 1.00 87.94 290 PRO A O 1
ATOM 2289 N N . LEU A 1 291 ? -21.075 11.908 43.620 1.00 91.75 291 LEU A N 1
ATOM 2290 C CA . LEU A 1 291 ? -21.594 12.428 44.885 1.00 91.75 291 LEU A CA 1
ATOM 2291 C C . LEU A 1 291 ? -21.068 13.844 45.100 1.00 91.75 291 LEU A C 1
ATOM 2293 O O . LEU A 1 291 ? -19.900 14.126 44.810 1.00 91.75 291 LEU A O 1
ATOM 2297 N N . ARG A 1 292 ? -21.932 14.729 45.603 1.00 94.31 292 ARG A N 1
ATOM 2298 C CA . ARG A 1 292 ? -21.628 16.154 45.752 1.00 94.31 292 ARG A CA 1
ATOM 2299 C C . ARG A 1 292 ? -21.905 16.631 47.162 1.00 94.31 292 ARG A C 1
ATOM 2301 O O . ARG A 1 292 ? -22.980 16.363 47.696 1.00 94.31 292 ARG A O 1
ATOM 2308 N N . TRP A 1 293 ? -20.976 17.392 47.722 1.00 96.81 293 TRP A N 1
ATOM 2309 C CA . TRP A 1 293 ? -21.145 18.076 49.000 1.00 96.81 293 TRP A CA 1
ATOM 2310 C C . TRP A 1 293 ? -20.940 19.570 48.836 1.00 96.81 293 TRP A C 1
ATOM 2312 O O . TRP A 1 293 ? -20.133 19.989 48.013 1.00 96.81 293 TRP A O 1
ATOM 2322 N N . GLN A 1 294 ? -21.613 20.353 49.667 1.00 96.56 294 GLN A N 1
ATOM 2323 C CA . GLN A 1 294 ? -21.469 21.801 49.733 1.00 96.56 294 GLN A CA 1
ATOM 2324 C C . GLN A 1 294 ? -20.897 22.228 51.085 1.00 96.56 294 GLN A C 1
ATOM 2326 O O . GLN A 1 294 ? -21.289 21.679 52.123 1.00 96.56 294 GLN A O 1
ATOM 2331 N N . SER A 1 295 ? -19.992 23.208 51.066 1.00 96.50 295 SER A N 1
ATOM 2332 C CA . SER A 1 295 ? -19.465 23.830 52.284 1.00 96.50 295 SER A CA 1
ATOM 2333 C C . SER A 1 295 ? -20.562 24.568 53.069 1.00 96.50 295 SER A C 1
ATOM 2335 O O . SER A 1 295 ? -21.566 24.980 52.480 1.00 96.50 295 SER A O 1
ATOM 2337 N N . PRO A 1 296 ? -20.399 24.765 54.392 1.00 93.69 296 PRO A N 1
ATOM 2338 C CA . PRO A 1 296 ? -21.397 25.447 55.225 1.00 93.69 296 PRO A CA 1
ATOM 2339 C C . PRO A 1 296 ? -21.731 26.879 54.779 1.00 93.69 296 PRO A C 1
ATOM 2341 O O . PRO A 1 296 ? -22.871 27.317 54.913 1.00 93.69 296 PRO A O 1
ATOM 2344 N N . ASP A 1 297 ? -20.752 27.593 54.225 1.00 93.44 297 ASP A N 1
ATOM 2345 C CA . ASP A 1 297 ? -20.896 28.950 53.686 1.00 93.44 297 ASP A CA 1
ATOM 2346 C C . ASP A 1 297 ? -21.451 28.986 52.247 1.00 93.44 297 ASP A C 1
ATOM 2348 O O . ASP A 1 297 ? -21.715 30.059 51.705 1.00 93.44 297 ASP A O 1
ATOM 2352 N N . GLY A 1 298 ? -21.630 27.820 51.616 1.00 92.38 298 GLY A N 1
ATOM 2353 C CA . GLY A 1 298 ? -22.151 27.687 50.260 1.00 92.38 298 GLY A CA 1
ATOM 2354 C C . GLY A 1 298 ? -21.193 28.117 49.148 1.00 92.38 298 GLY A C 1
ATOM 2355 O O . GLY A 1 298 ? -21.632 28.205 48.002 1.00 92.38 298 GLY A O 1
ATOM 2356 N N . THR A 1 299 ? -19.918 28.393 49.442 1.00 94.88 299 THR A N 1
ATOM 2357 C CA . THR A 1 299 ? -18.959 28.916 48.450 1.00 94.88 299 THR A CA 1
ATOM 2358 C C . THR A 1 299 ? -18.180 27.825 47.708 1.00 94.88 299 THR A C 1
ATOM 2360 O O . THR A 1 299 ? -17.646 28.077 46.621 1.00 94.88 299 THR A O 1
ATOM 2363 N N . LEU A 1 300 ? -18.146 26.603 48.247 1.00 96.56 300 LEU A N 1
ATOM 2364 C CA . LEU A 1 300 ? -17.375 25.480 47.722 1.00 96.56 300 LEU A CA 1
ATOM 2365 C C . LEU A 1 300 ? -18.248 24.241 47.493 1.00 96.56 300 LEU A C 1
ATOM 2367 O O . LEU A 1 300 ? -19.240 24.002 48.185 1.00 96.56 300 LEU A O 1
ATOM 2371 N N . GLU A 1 301 ? -17.825 23.414 46.539 1.00 96.38 301 GLU A N 1
ATOM 2372 C CA . GLU A 1 301 ? -18.410 22.108 46.246 1.00 96.38 301 GLU A CA 1
ATOM 2373 C C . GLU A 1 301 ? -17.319 21.033 46.183 1.00 96.38 301 GLU A C 1
ATOM 2375 O O . GLU A 1 301 ? -16.279 21.219 45.552 1.00 96.38 301 GLU A O 1
ATOM 2380 N N . ALA A 1 302 ? -17.565 19.883 46.806 1.00 96.69 302 ALA A N 1
ATOM 2381 C CA . ALA A 1 302 ? -16.724 18.700 46.687 1.00 96.69 302 ALA A CA 1
ATOM 2382 C C . ALA A 1 302 ? -17.426 17.646 45.824 1.00 96.69 302 ALA A C 1
ATOM 2384 O O . ALA A 1 302 ? -18.617 17.403 46.006 1.00 96.69 302 ALA A O 1
ATOM 2385 N N . ARG A 1 303 ? -16.700 17.002 44.905 1.00 95.56 303 ARG A N 1
ATOM 2386 C CA . ARG A 1 303 ? -17.212 15.956 44.004 1.00 95.56 303 ARG A CA 1
ATOM 2387 C C . ARG A 1 303 ? -16.389 14.684 44.125 1.00 95.56 303 ARG A C 1
ATOM 2389 O O . ARG A 1 303 ? -15.181 14.724 43.879 1.00 95.56 303 ARG A O 1
ATOM 2396 N N . LEU A 1 304 ? -17.039 13.572 44.459 1.00 94.56 304 LEU A N 1
ATOM 2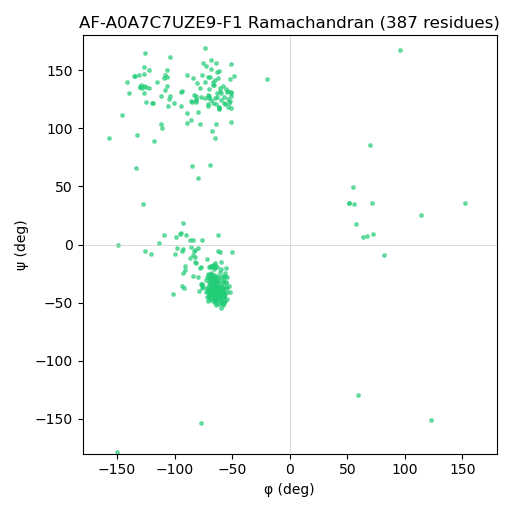397 C CA . LEU A 1 304 ? -16.431 12.241 44.477 1.00 94.56 304 LEU A CA 1
ATOM 2398 C C . LEU A 1 304 ? -16.822 11.491 43.208 1.00 94.56 304 LEU A C 1
ATOM 2400 O O . LEU A 1 304 ? -18.009 11.287 42.953 1.00 94.56 304 LEU A O 1
ATOM 2404 N N . VAL A 1 305 ? -15.825 11.069 42.434 1.00 88.75 305 VAL A N 1
ATOM 2405 C CA . VAL A 1 305 ? -16.032 10.250 41.235 1.00 88.75 305 VAL A CA 1
ATOM 2406 C C . VAL A 1 305 ? -15.616 8.820 41.549 1.00 88.75 305 VAL A C 1
ATOM 2408 O O . VAL A 1 305 ? -14.493 8.582 41.991 1.00 88.75 305 VAL A O 1
ATOM 2411 N N . LEU A 1 306 ? -16.532 7.878 41.324 1.00 88.25 306 LEU A N 1
ATOM 2412 C CA . LEU A 1 306 ? -16.324 6.455 41.576 1.00 88.25 306 LEU A CA 1
ATOM 2413 C C . LEU A 1 306 ? -16.537 5.666 40.280 1.00 88.25 306 LEU A C 1
ATOM 2415 O O . LEU A 1 306 ? -17.522 5.916 39.579 1.00 88.25 306 LEU A O 1
ATOM 2419 N N . PRO A 1 307 ? -15.652 4.718 39.939 1.00 82.12 307 PRO A N 1
ATOM 2420 C CA . PRO A 1 307 ? -15.883 3.817 38.819 1.00 82.12 307 PRO A CA 1
ATOM 2421 C C . PRO A 1 307 ? -17.065 2.896 39.140 1.00 82.12 307 PRO A C 1
ATOM 2423 O O . PRO A 1 307 ? -17.191 2.395 40.256 1.00 82.12 307 PRO A O 1
ATOM 2426 N N . LEU A 1 308 ? -17.922 2.632 38.155 1.00 80.94 308 LEU A N 1
ATOM 2427 C CA . LEU A 1 308 ? -19.022 1.675 38.291 1.00 80.94 308 LEU A CA 1
ATOM 2428 C C . LEU A 1 308 ? -18.492 0.246 38.487 1.00 80.94 308 LEU A C 1
ATOM 2430 O O . LEU A 1 308 ? -19.116 -0.566 39.169 1.00 80.94 308 LEU A O 1
ATOM 2434 N N . ARG A 1 309 ? -17.327 -0.048 37.895 1.00 80.25 309 ARG A N 1
ATOM 2435 C CA . ARG A 1 309 ? -16.616 -1.328 37.992 1.00 80.25 309 ARG A CA 1
ATOM 2436 C C . ARG A 1 309 ? -15.136 -1.081 38.310 1.00 80.25 309 ARG A C 1
ATOM 2438 O O . ARG A 1 309 ? -14.367 -0.839 37.379 1.00 80.25 309 ARG A O 1
ATOM 2445 N N . PRO A 1 310 ? -14.739 -1.118 39.595 1.00 81.62 310 PRO A N 1
ATOM 2446 C CA . PRO A 1 310 ? -13.338 -0.997 39.984 1.00 81.62 310 PRO A CA 1
ATOM 2447 C C . PRO A 1 310 ? -12.497 -2.119 39.353 1.00 81.62 310 PRO A C 1
ATOM 2449 O O . PRO A 1 310 ? -12.800 -3.298 39.537 1.00 81.62 310 PRO A O 1
ATOM 2452 N N . LYS A 1 311 ? -11.446 -1.764 38.609 1.00 79.12 311 LYS A N 1
ATOM 2453 C CA . LYS A 1 311 ? -10.500 -2.701 37.981 1.00 79.12 311 LYS A CA 1
ATOM 2454 C C . LYS A 1 311 ? -9.497 -3.266 38.983 1.00 79.12 311 LYS A C 1
ATOM 2456 O O . LYS A 1 311 ? -9.098 -4.419 38.856 1.00 79.12 311 LYS A O 1
ATOM 2461 N N . LEU A 1 312 ? -9.098 -2.463 39.971 1.00 79.88 312 LEU A N 1
ATOM 2462 C CA . LEU A 1 312 ? -8.144 -2.862 41.017 1.00 79.88 312 LEU A CA 1
ATOM 2463 C C . LEU A 1 312 ? -8.846 -3.360 42.290 1.00 79.88 312 LEU A C 1
ATOM 2465 O O . LEU A 1 312 ? -8.211 -3.579 43.322 1.00 79.88 312 LEU A O 1
ATOM 2469 N N . GLY A 1 313 ? -10.166 -3.545 42.225 1.00 83.94 313 GLY A N 1
ATOM 2470 C CA . GLY A 1 313 ? -10.977 -3.981 43.353 1.00 83.94 313 GLY A CA 1
ATOM 2471 C C . GLY A 1 313 ? -10.880 -3.021 44.541 1.00 83.94 313 GLY A C 1
ATOM 2472 O O . GLY A 1 313 ? -11.061 -1.816 44.388 1.00 83.94 313 GLY A O 1
ATOM 2473 N N . GLU A 1 314 ? -10.601 -3.551 45.735 1.00 83.88 314 GLU A N 1
ATOM 2474 C CA . GLU A 1 314 ? -10.532 -2.752 46.970 1.00 83.88 314 GLU A CA 1
ATOM 2475 C C . GLU A 1 314 ? -9.309 -1.818 47.021 1.00 83.88 314 GLU A C 1
ATOM 2477 O O . GLU A 1 314 ? -9.330 -0.843 47.768 1.00 83.88 314 GLU A O 1
ATOM 2482 N N . ALA A 1 315 ? -8.270 -2.076 46.217 1.00 85.44 315 ALA A N 1
ATOM 2483 C CA . ALA A 1 315 ? -7.058 -1.253 46.170 1.00 85.44 315 ALA A CA 1
ATOM 2484 C C . ALA A 1 315 ? -7.203 -0.001 45.280 1.00 85.44 315 ALA A C 1
ATOM 2486 O O . ALA A 1 315 ? -6.279 0.811 45.187 1.00 85.44 315 ALA A O 1
ATOM 2487 N N . GLU A 1 316 ? -8.337 0.160 44.591 1.00 88.56 316 GLU A N 1
ATOM 2488 C CA . GLU A 1 316 ? -8.571 1.306 43.716 1.00 88.56 316 GLU A CA 1
ATOM 2489 C C . GLU A 1 316 ? -8.736 2.610 44.509 1.00 88.56 316 GLU A C 1
ATOM 2491 O O . GLU A 1 316 ? -9.297 2.628 45.608 1.00 88.56 316 GLU A O 1
ATOM 2496 N N . GLN A 1 317 ? -8.240 3.713 43.944 1.00 91.44 317 GLN A N 1
ATOM 2497 C CA . GLN A 1 317 ? -8.283 5.032 44.572 1.00 91.44 317 GLN A CA 1
ATOM 2498 C C . GLN A 1 317 ? -9.512 5.811 44.100 1.00 91.44 317 GLN A C 1
ATOM 2500 O O . GLN A 1 317 ? -9.666 6.117 42.917 1.00 91.44 317 GLN A O 1
ATOM 2505 N N . ALA A 1 318 ? -10.377 6.172 45.041 1.00 91.69 318 ALA A N 1
ATOM 2506 C CA . ALA A 1 318 ? -11.443 7.136 44.839 1.00 91.69 318 ALA A CA 1
ATOM 2507 C C . ALA A 1 318 ? -10.894 8.555 44.999 1.00 91.69 318 ALA A C 1
ATOM 2509 O O . ALA A 1 318 ? -10.268 8.882 46.010 1.00 91.69 318 ALA A O 1
ATOM 2510 N N . ARG A 1 319 ? -11.166 9.419 44.018 1.00 94.62 319 ARG A N 1
ATOM 2511 C CA . ARG A 1 319 ? -10.698 10.807 44.030 1.00 94.62 319 ARG A CA 1
ATOM 2512 C C . ARG A 1 319 ? -11.839 11.766 44.354 1.00 94.62 319 ARG A C 1
ATOM 2514 O O . ARG A 1 319 ? -12.813 11.874 43.605 1.00 94.62 319 ARG A O 1
ATOM 2521 N N . LEU A 1 320 ? -11.680 12.499 45.451 1.00 96.38 320 LEU A N 1
ATOM 2522 C CA . LEU A 1 320 ? -12.520 13.621 45.855 1.00 96.38 320 LEU A CA 1
ATOM 2523 C C . LEU A 1 320 ? -11.897 14.923 45.345 1.00 96.38 320 LEU A C 1
ATOM 2525 O O . LEU A 1 320 ? -10.703 15.148 45.507 1.00 96.38 320 LEU A O 1
ATOM 2529 N N . THR A 1 321 ? -12.684 15.789 44.718 1.00 97.19 321 THR A N 1
ATOM 2530 C CA . THR A 1 321 ? -12.192 17.036 44.111 1.00 97.19 321 THR A CA 1
ATOM 2531 C C . THR A 1 321 ? -12.965 18.240 44.616 1.00 97.19 321 THR A C 1
ATOM 2533 O O . THR A 1 321 ? -14.188 18.180 44.678 1.00 97.19 321 THR A O 1
ATOM 2536 N N . PHE A 1 322 ? -12.269 19.326 44.948 1.00 96.94 322 PHE A N 1
ATOM 2537 C CA . PHE A 1 322 ? -12.861 20.534 45.520 1.00 96.94 322 PHE A CA 1
ATOM 2538 C C . PHE A 1 322 ? -12.860 21.679 44.509 1.00 96.94 322 PHE A C 1
ATOM 2540 O O . PHE A 1 322 ? -11.840 21.972 43.877 1.00 96.94 322 PHE A O 1
ATOM 2547 N N . HIS A 1 323 ? -14.001 22.349 44.386 1.00 95.69 323 HIS A N 1
ATOM 2548 C CA . HIS A 1 323 ? -14.248 23.412 43.419 1.00 95.69 323 HIS A CA 1
ATOM 2549 C C . HIS A 1 323 ? -14.854 24.629 44.113 1.00 95.69 323 HIS A C 1
ATOM 2551 O O . HIS A 1 323 ? -15.630 24.498 45.058 1.00 95.69 323 HIS A O 1
ATOM 2557 N N . ARG A 1 324 ? -14.516 25.820 43.628 1.00 95.56 324 ARG A N 1
ATOM 2558 C CA . ARG A 1 324 ? -15.185 27.072 43.979 1.00 95.56 324 ARG A CA 1
ATOM 2559 C C . ARG A 1 324 ? -16.453 27.198 43.142 1.00 95.56 324 ARG A C 1
ATOM 2561 O O . ARG A 1 324 ? -16.400 27.084 41.923 1.00 95.56 324 ARG A O 1
ATOM 2568 N N . LEU A 1 325 ? -17.594 27.438 43.778 1.00 89.06 325 LEU A N 1
ATOM 2569 C CA . LEU A 1 325 ? -18.871 27.572 43.070 1.00 89.06 325 LEU A CA 1
ATOM 2570 C C . LEU A 1 325 ? -18.976 28.814 42.159 1.00 89.06 325 LEU A C 1
ATOM 2572 O O . LEU A 1 325 ? -19.596 28.683 41.105 1.00 89.06 325 LEU A O 1
ATOM 2576 N N . PRO A 1 326 ? -18.377 29.983 42.476 1.00 83.31 326 PRO A N 1
ATOM 2577 C CA . PRO A 1 326 ? -18.491 31.167 41.617 1.00 83.31 326 PRO A CA 1
ATOM 2578 C C . PRO A 1 326 ? -17.885 31.016 40.214 1.00 83.31 326 PRO A C 1
ATOM 2580 O O . PRO A 1 326 ? -18.405 31.600 39.268 1.00 83.31 326 PRO A O 1
ATOM 2583 N N . ASP A 1 327 ? -16.790 30.264 40.075 1.00 86.81 327 ASP A N 1
ATOM 2584 C CA . ASP A 1 327 ? -16.021 30.140 38.826 1.00 86.81 327 ASP A CA 1
ATOM 2585 C C . ASP A 1 327 ? -15.827 28.685 38.358 1.00 86.81 327 ASP A C 1
ATOM 2587 O O . ASP A 1 327 ? -15.281 28.451 37.282 1.00 86.81 327 ASP A O 1
ATOM 2591 N N . GLY A 1 328 ? -16.248 27.694 39.154 1.00 88.06 328 GLY A N 1
ATOM 2592 C CA . GLY A 1 328 ? -16.015 26.270 38.896 1.00 88.06 328 GLY A CA 1
ATOM 2593 C C . GLY A 1 328 ? -14.541 25.853 38.982 1.00 88.06 328 GLY A C 1
ATOM 2594 O O . GLY A 1 328 ? -14.203 24.721 38.635 1.00 88.06 328 GLY A O 1
ATOM 2595 N N . GLY A 1 329 ? -13.653 26.755 39.411 1.00 92.12 329 GLY A N 1
ATOM 2596 C CA . GLY A 1 329 ? -12.217 26.522 39.480 1.00 92.12 329 GLY A CA 1
ATOM 2597 C C . GLY A 1 329 ? -11.837 25.627 40.656 1.00 92.12 329 GLY A C 1
ATOM 2598 O O . GLY A 1 329 ? -12.532 25.570 41.670 1.00 92.12 329 GLY A O 1
ATOM 2599 N N . ARG A 1 330 ? -10.689 24.946 40.562 1.00 94.81 330 ARG A N 1
ATOM 2600 C CA . ARG A 1 330 ? -10.173 24.115 41.662 1.00 94.81 330 ARG A CA 1
ATOM 2601 C C . ARG A 1 330 ? -9.912 24.954 42.912 1.00 94.81 330 ARG A C 1
ATOM 2603 O O . ARG A 1 330 ? -9.282 26.011 42.850 1.00 94.81 330 ARG A O 1
ATOM 2610 N N . ALA A 1 331 ? -10.348 24.451 44.062 1.00 93.62 331 ALA A N 1
ATOM 2611 C CA . ALA A 1 331 ? -10.148 25.083 45.362 1.00 93.62 331 ALA A CA 1
ATOM 2612 C C . ALA A 1 331 ? -8.726 24.826 45.903 1.00 93.62 331 ALA A C 1
ATOM 2614 O O . ALA A 1 331 ? -8.544 24.295 46.991 1.00 93.62 331 ALA A O 1
ATOM 2615 N N . THR A 1 332 ? -7.697 25.213 45.143 1.00 94.44 332 THR A N 1
ATOM 2616 C CA . THR A 1 332 ? -6.277 24.980 45.482 1.00 94.44 332 THR A CA 1
ATOM 2617 C C . THR A 1 332 ? -5.820 25.680 46.764 1.00 94.44 332 THR A C 1
ATOM 2619 O O . THR A 1 332 ? -4.841 25.268 47.371 1.00 94.44 332 THR A O 1
ATOM 2622 N N . HIS A 1 333 ? -6.546 26.706 47.216 1.00 94.44 333 HIS A N 1
ATOM 2623 C CA . HIS A 1 333 ? -6.317 27.366 48.506 1.00 94.44 333 HIS A CA 1
ATOM 2624 C C . HIS A 1 333 ? -6.565 26.446 49.715 1.00 94.44 333 HIS A C 1
ATOM 2626 O O . HIS A 1 333 ? -6.111 26.765 50.805 1.00 94.44 333 HIS A O 1
ATOM 2632 N N . LEU A 1 334 ? -7.255 25.314 49.525 1.00 94.50 334 LEU A N 1
ATOM 2633 C CA . LEU A 1 334 ? -7.427 24.275 50.542 1.00 94.50 334 LEU A CA 1
ATOM 2634 C C . LEU A 1 334 ? -6.246 23.294 50.605 1.00 94.50 334 LEU A C 1
ATOM 2636 O O . LEU A 1 334 ? -6.323 22.312 51.339 1.00 94.50 334 LEU A O 1
ATOM 2640 N N . ALA A 1 335 ? -5.175 23.498 49.833 1.00 96.31 335 ALA A N 1
ATOM 2641 C CA . ALA A 1 335 ? -4.002 22.630 49.885 1.00 96.31 335 ALA A CA 1
ATOM 2642 C C . ALA A 1 335 ? -3.488 22.467 51.326 1.00 96.31 335 ALA A C 1
ATOM 2644 O O . ALA A 1 335 ? -3.532 23.401 52.125 1.00 96.31 335 ALA A O 1
ATOM 2645 N N . ASP A 1 336 ? -3.037 21.257 51.647 1.00 95.88 336 ASP A N 1
ATOM 2646 C CA . ASP A 1 336 ? -2.544 20.841 52.963 1.00 95.88 336 ASP A CA 1
ATOM 2647 C C . ASP A 1 336 ? -3.599 20.883 54.092 1.00 95.88 336 ASP A C 1
ATOM 2649 O O . ASP A 1 336 ? -3.298 20.593 55.251 1.00 95.88 336 ASP A O 1
ATOM 2653 N N . THR A 1 337 ? -4.866 21.163 53.763 1.00 97.19 337 THR A N 1
ATOM 2654 C CA . THR A 1 337 ? -5.979 21.116 54.717 1.00 97.19 337 THR A CA 1
ATOM 2655 C C . THR A 1 337 ? -6.401 19.661 54.960 1.00 97.19 337 THR A C 1
ATOM 2657 O O . THR A 1 337 ? -6.559 18.896 54.000 1.00 97.19 337 THR A O 1
ATOM 2660 N N . PRO A 1 338 ? -6.616 19.239 56.220 1.00 97.06 338 PRO A N 1
ATOM 2661 C CA . PRO A 1 338 ? -7.069 17.886 56.510 1.00 97.06 338 PRO A CA 1
ATOM 2662 C C . PRO A 1 338 ? -8.531 17.683 56.085 1.00 97.06 338 PRO A C 1
ATOM 2664 O O . PRO A 1 338 ? -9.373 18.575 56.220 1.00 97.06 338 PRO A O 1
ATOM 2667 N N . VAL A 1 339 ? -8.835 16.483 55.596 1.00 97.25 339 VAL A N 1
ATOM 2668 C CA . VAL A 1 339 ? -10.174 16.073 55.157 1.00 97.25 339 VAL A CA 1
ATOM 2669 C C . VAL A 1 339 ? -10.501 14.680 55.685 1.00 97.25 339 VAL A C 1
ATOM 2671 O O . VAL A 1 339 ? -9.627 13.817 55.783 1.00 97.25 339 VAL A O 1
ATOM 2674 N N . ARG A 1 340 ? -11.769 14.434 56.020 1.00 97.06 340 ARG A N 1
ATOM 2675 C CA . ARG A 1 340 ? -12.285 13.102 56.341 1.00 97.06 340 ARG A CA 1
ATOM 2676 C C . ARG A 1 340 ? -13.498 12.758 55.496 1.00 97.06 340 ARG A C 1
ATOM 2678 O O . ARG A 1 340 ? -14.455 13.523 55.459 1.00 97.06 340 ARG A O 1
ATOM 2685 N N . LEU A 1 341 ? -13.481 11.579 54.883 1.00 95.81 341 LEU A N 1
ATOM 2686 C CA . LEU A 1 341 ? -14.619 11.011 54.164 1.00 95.81 341 LEU A CA 1
ATOM 2687 C C . LEU A 1 341 ? -15.008 9.683 54.813 1.00 95.81 341 LEU A C 1
ATOM 2689 O O . LEU A 1 341 ? -14.177 8.786 54.924 1.00 95.81 341 LEU A O 1
ATOM 2693 N N . ALA A 1 342 ? -16.257 9.562 55.271 1.00 92.81 342 ALA A N 1
ATOM 2694 C CA . ALA A 1 342 ? -16.751 8.380 55.991 1.00 92.81 342 ALA A CA 1
ATOM 2695 C C . ALA A 1 342 ? -15.847 7.969 57.178 1.00 92.81 342 ALA A C 1
ATOM 2697 O O . ALA A 1 342 ? -15.650 6.788 57.465 1.00 92.81 342 ALA A O 1
ATOM 2698 N N . GLY A 1 343 ? -15.260 8.959 57.861 1.00 91.31 343 GLY A N 1
ATOM 2699 C CA . GLY A 1 343 ? -14.326 8.763 58.976 1.00 91.31 343 GLY A CA 1
ATOM 2700 C C . GLY A 1 343 ? -12.873 8.470 58.576 1.00 91.31 343 GLY A C 1
ATOM 2701 O O . GLY A 1 343 ? -11.998 8.520 59.440 1.00 91.31 343 GLY A O 1
ATOM 2702 N N . LEU A 1 344 ? -12.584 8.226 57.295 1.00 94.12 344 LEU A N 1
ATOM 2703 C CA . LEU A 1 344 ? -11.226 8.017 56.797 1.00 94.12 344 LEU A CA 1
ATOM 2704 C C . LEU A 1 344 ? -10.533 9.362 56.574 1.00 94.12 344 LEU A C 1
ATOM 2706 O O . LEU A 1 344 ? -11.050 10.201 55.843 1.00 94.12 344 LEU A O 1
ATOM 2710 N N . ALA A 1 345 ? -9.372 9.564 57.196 1.00 95.06 345 ALA A N 1
ATOM 2711 C CA . ALA A 1 345 ? -8.595 10.791 57.061 1.00 95.06 345 ALA A CA 1
ATOM 2712 C C . ALA A 1 345 ? -7.706 10.784 55.809 1.00 95.06 345 ALA A C 1
ATOM 2714 O O . ALA A 1 345 ? -7.124 9.760 55.457 1.00 95.06 345 ALA A O 1
ATOM 2715 N N . SER A 1 346 ? -7.584 11.949 55.184 1.00 96.69 346 SER A N 1
ATOM 2716 C CA . SER A 1 346 ? -6.657 12.259 54.097 1.00 96.69 346 SER A CA 1
ATOM 2717 C C . SER A 1 346 ? -6.285 13.749 54.177 1.00 96.69 346 SER A C 1
ATOM 2719 O O . SER A 1 346 ? -6.727 14.466 55.084 1.00 96.69 346 SER A O 1
ATOM 2721 N N . THR A 1 347 ? -5.476 14.221 53.239 1.00 97.38 347 THR A N 1
ATOM 2722 C CA . THR A 1 347 ? -5.056 15.624 53.147 1.00 97.38 347 THR A CA 1
ATOM 2723 C C . THR A 1 347 ? -5.292 16.116 51.730 1.00 97.38 347 THR A C 1
ATOM 2725 O O . THR A 1 347 ? -5.012 15.397 50.772 1.00 97.38 347 THR A O 1
ATOM 2728 N N . ILE A 1 348 ? -5.815 17.334 51.592 1.00 97.31 348 ILE A N 1
ATOM 2729 C CA . ILE A 1 348 ? -6.068 17.929 50.280 1.00 97.31 348 ILE A CA 1
ATOM 2730 C C . ILE A 1 348 ? -4.726 18.286 49.626 1.00 97.31 348 ILE A C 1
ATOM 2732 O O . ILE A 1 348 ? -3.943 19.060 50.171 1.00 97.31 348 ILE A O 1
ATOM 2736 N N . SER A 1 349 ? -4.444 17.727 48.453 1.00 96.62 349 SER A N 1
ATOM 2737 C CA . SER A 1 349 ? -3.243 18.011 47.673 1.00 96.62 349 SER A CA 1
ATOM 2738 C C . SER A 1 349 ? -3.292 19.391 47.014 1.00 96.62 349 SER A C 1
ATOM 2740 O O . SER A 1 349 ? -4.325 20.058 46.939 1.00 96.62 349 SER A O 1
ATOM 2742 N N . ARG A 1 350 ? -2.146 19.824 46.479 1.00 95.25 350 ARG A N 1
ATOM 2743 C CA . ARG A 1 350 ? -1.971 21.143 45.843 1.00 95.25 350 ARG A CA 1
ATOM 2744 C C . ARG A 1 350 ? -2.889 21.404 44.644 1.00 95.25 350 ARG A C 1
ATOM 2746 O O . ARG A 1 350 ? -3.121 22.558 44.298 1.00 95.25 350 ARG A O 1
ATOM 2753 N N . ASP A 1 351 ? -3.418 20.358 44.017 1.00 94.88 351 ASP A N 1
ATOM 2754 C CA . ASP A 1 351 ? -4.377 20.441 42.908 1.00 94.88 351 ASP A CA 1
ATOM 2755 C C . ASP A 1 351 ? -5.848 20.542 43.374 1.00 94.88 351 ASP A C 1
ATOM 2757 O O . ASP A 1 351 ? -6.769 20.554 42.551 1.00 94.88 351 ASP A O 1
ATOM 2761 N N . GLY A 1 352 ? -6.088 20.628 44.688 1.00 94.56 352 GLY A N 1
ATOM 2762 C CA . GLY A 1 352 ? -7.428 20.685 45.269 1.00 94.56 352 GLY A CA 1
ATOM 2763 C C . GLY A 1 352 ? -8.166 19.348 45.183 1.00 94.56 352 GLY A C 1
ATOM 2764 O O . GLY A 1 352 ? -9.374 19.324 44.927 1.00 94.56 352 GLY A O 1
ATOM 2765 N N . SER A 1 353 ? -7.456 18.229 45.333 1.00 96.75 353 SER A N 1
ATOM 2766 C CA . SER A 1 353 ? -8.049 16.892 45.404 1.00 96.75 353 SER A CA 1
ATOM 2767 C C . SER A 1 353 ? -7.608 16.129 46.655 1.00 96.75 353 SER A C 1
ATOM 2769 O O . SER A 1 353 ? -6.701 16.549 47.358 1.00 96.75 353 SER A O 1
ATOM 2771 N N . ALA A 1 354 ? -8.304 15.050 46.989 1.00 96.69 354 ALA A N 1
ATOM 2772 C CA . ALA A 1 354 ? -7.912 14.114 48.033 1.00 96.69 354 ALA A CA 1
ATOM 2773 C C . ALA A 1 354 ? -8.237 12.694 47.567 1.00 96.69 354 ALA A C 1
ATOM 2775 O O . ALA A 1 354 ? -9.282 12.460 46.954 1.00 96.69 354 ALA A O 1
ATOM 2776 N N . GLU A 1 355 ? -7.342 11.754 47.848 1.00 96.00 355 GLU A N 1
ATOM 2777 C CA . GLU A 1 355 ? -7.482 10.359 47.433 1.00 96.00 355 GLU A CA 1
ATOM 2778 C C . GLU A 1 355 ? -7.784 9.465 48.635 1.00 96.00 355 GLU A C 1
ATOM 2780 O O . GLU A 1 355 ? -7.301 9.698 49.750 1.00 96.00 355 GLU A O 1
ATOM 2785 N N . PHE A 1 356 ? -8.629 8.465 48.395 1.00 94.50 356 PHE A N 1
ATOM 2786 C CA . PHE A 1 356 ? -9.088 7.502 49.384 1.00 94.50 356 PHE A CA 1
ATOM 2787 C C . PHE A 1 356 ? -9.149 6.107 48.761 1.00 94.50 356 PHE A C 1
ATOM 2789 O O . PHE A 1 356 ? -9.778 5.906 47.726 1.00 94.50 356 PHE A O 1
ATOM 2796 N N . GLU A 1 357 ? -8.567 5.120 49.430 1.00 91.94 357 GLU A N 1
ATOM 2797 C CA . GLU A 1 357 ? -8.642 3.720 49.009 1.00 91.94 357 GLU A CA 1
ATOM 2798 C C . GLU A 1 357 ? -10.063 3.162 49.229 1.00 91.94 357 GLU A C 1
ATOM 2800 O O . GLU A 1 357 ? -10.608 3.268 50.336 1.00 91.94 357 GLU A O 1
ATOM 2805 N N . LEU A 1 358 ? -10.661 2.544 48.201 1.00 89.44 358 LEU A N 1
ATOM 2806 C CA . LEU A 1 358 ? -12.034 2.016 48.259 1.00 89.44 358 LEU A CA 1
ATOM 2807 C C . LEU A 1 358 ? -12.239 1.020 49.407 1.00 89.44 358 LEU A C 1
ATOM 2809 O O . LEU A 1 358 ? -13.230 1.123 50.136 1.00 89.44 358 LEU A O 1
ATOM 2813 N N . GLY A 1 359 ? -11.280 0.116 49.619 1.00 87.31 359 GLY A N 1
ATOM 2814 C CA . GLY A 1 359 ? -11.329 -0.874 50.694 1.00 87.31 359 GLY A CA 1
ATOM 2815 C C . GLY A 1 359 ? -11.400 -0.250 52.079 1.00 87.31 359 GLY A C 1
ATOM 2816 O O . GLY A 1 359 ? -12.118 -0.743 52.950 1.00 87.31 359 GLY A O 1
ATOM 2817 N N . ARG A 1 360 ? -10.719 0.882 52.279 1.00 89.19 360 ARG A N 1
ATOM 2818 C CA . ARG A 1 360 ? -10.756 1.613 53.550 1.00 89.19 360 ARG A CA 1
ATOM 2819 C C . ARG A 1 360 ? -12.048 2.396 53.725 1.00 89.19 360 ARG A C 1
ATOM 2821 O O . ARG A 1 360 ? -12.580 2.418 54.831 1.00 89.19 360 ARG A O 1
ATOM 2828 N N . LEU A 1 361 ? -12.590 2.989 52.658 1.00 89.69 361 LEU A N 1
ATOM 2829 C CA . LEU A 1 361 ? -13.904 3.643 52.713 1.00 89.69 361 LEU A CA 1
ATOM 2830 C C . LEU A 1 361 ? -15.010 2.648 53.086 1.00 89.69 361 LEU A C 1
ATOM 2832 O O . LEU A 1 361 ? -15.900 2.985 53.862 1.00 89.69 361 LEU A O 1
ATOM 2836 N N . ARG A 1 362 ? -14.920 1.407 52.597 1.00 86.19 362 ARG A N 1
ATOM 2837 C CA . ARG A 1 362 ? -15.859 0.328 52.935 1.00 86.19 362 ARG A CA 1
ATOM 2838 C C . ARG A 1 362 ? -15.724 -0.169 54.378 1.00 86.19 362 ARG A C 1
ATOM 2840 O O . ARG A 1 362 ? -16.685 -0.678 54.934 1.00 86.19 362 ARG A O 1
ATOM 2847 N N . GLN A 1 363 ? -14.549 -0.035 54.990 1.00 83.31 363 GLN A N 1
ATOM 2848 C CA . GLN A 1 363 ? -14.337 -0.333 56.415 1.00 83.31 363 GLN A CA 1
ATOM 2849 C C . GLN A 1 363 ? -14.748 0.826 57.337 1.00 83.31 363 GLN A C 1
ATOM 2851 O O . GLN A 1 363 ? -14.845 0.638 58.549 1.00 83.31 363 GLN A O 1
ATOM 2856 N N . GLY A 1 364 ? -14.936 2.022 56.772 1.00 79.56 364 GLY A N 1
ATOM 2857 C CA . GLY A 1 364 ? -15.317 3.231 57.488 1.00 79.56 364 GLY A CA 1
ATOM 2858 C C . GLY A 1 364 ? -16.800 3.279 57.853 1.00 79.56 364 GLY A C 1
ATOM 2859 O O . GLY A 1 364 ? -17.478 2.266 58.023 1.00 79.56 364 GLY A O 1
ATOM 2860 N N . GLN A 1 365 ? -17.318 4.494 57.998 1.00 77.69 365 GLN A N 1
ATOM 2861 C CA . GLN A 1 365 ? -18.725 4.712 58.314 1.00 77.69 365 GLN A CA 1
ATOM 2862 C C . GLN A 1 365 ? -19.648 4.311 57.151 1.00 77.69 365 GLN A C 1
ATOM 2864 O O . GLN A 1 365 ? -19.307 4.419 55.974 1.00 77.69 365 GLN A O 1
ATOM 2869 N N . GLU A 1 366 ? -20.868 3.898 57.497 1.00 74.69 366 GLU A N 1
ATOM 2870 C CA . GLU A 1 366 ? -21.893 3.474 56.533 1.00 74.69 366 GLU A CA 1
ATOM 2871 C C . GLU A 1 366 ? -22.367 4.636 55.631 1.00 74.69 366 GLU A C 1
ATOM 2873 O O . GLU A 1 366 ? -22.754 4.425 54.481 1.00 74.69 366 GLU A O 1
ATOM 2878 N N . GLN A 1 367 ? -22.265 5.887 56.099 1.00 84.81 367 GLN A N 1
ATOM 2879 C CA . GLN A 1 367 ? -22.661 7.085 55.349 1.00 84.81 367 GLN A CA 1
ATOM 2880 C C . GLN A 1 367 ? -21.455 7.912 54.881 1.00 84.81 367 GLN A C 1
ATOM 2882 O O . GLN A 1 367 ? -20.476 8.039 55.621 1.00 84.81 367 GLN A O 1
ATOM 2887 N N . PRO A 1 368 ? -21.532 8.552 53.698 1.00 90.88 368 PRO A N 1
ATOM 2888 C CA . PRO A 1 368 ? -20.427 9.332 53.168 1.00 90.88 368 PRO A CA 1
ATOM 2889 C C . PRO A 1 368 ? -20.450 10.758 53.726 1.00 90.88 368 PRO A C 1
ATOM 2891 O O . PRO A 1 368 ? -20.732 11.735 53.030 1.00 90.88 368 PRO A O 1
ATOM 2894 N N . VAL A 1 369 ? -20.198 10.869 55.027 1.00 93.69 369 VAL A N 1
ATOM 2895 C CA . VAL A 1 369 ? -20.046 12.159 55.702 1.00 93.69 369 VAL A CA 1
ATOM 2896 C C . VAL A 1 369 ? -18.696 12.750 55.309 1.00 93.69 369 VAL A C 1
ATOM 2898 O O . VAL A 1 369 ? -17.668 12.086 55.458 1.00 93.69 369 VAL A O 1
ATOM 2901 N N . LEU A 1 370 ? -18.710 13.986 54.808 1.00 96.56 370 LEU A N 1
ATOM 2902 C CA . LEU A 1 370 ? -17.512 14.743 54.462 1.00 96.56 370 LEU A CA 1
ATOM 2903 C C . LEU A 1 370 ? -17.246 15.803 55.532 1.00 96.56 370 LEU A C 1
ATOM 2905 O O . LEU A 1 370 ? -18.129 16.603 55.840 1.00 96.56 370 LEU A O 1
ATOM 2909 N N . GLN A 1 371 ? -16.027 15.816 56.065 1.00 97.06 371 GLN A N 1
ATOM 2910 C CA . GLN A 1 371 ? -15.539 16.827 56.998 1.00 97.06 371 GLN A CA 1
ATOM 2911 C C . GLN A 1 371 ? -14.251 17.447 56.463 1.00 97.06 371 GLN A C 1
ATOM 2913 O O . GLN A 1 371 ? -13.378 16.720 55.989 1.00 97.06 371 GLN A O 1
ATOM 2918 N N . VAL A 1 372 ? -14.118 18.769 56.526 1.00 96.44 372 VAL A N 1
ATOM 2919 C CA . VAL A 1 372 ? -12.966 19.496 55.969 1.00 96.44 372 VAL A CA 1
ATOM 2920 C C . VAL A 1 372 ? -12.475 20.531 56.975 1.00 96.44 372 VAL A C 1
ATOM 2922 O O . VAL A 1 372 ? -13.272 21.136 57.688 1.00 96.44 372 VAL A O 1
ATOM 2925 N N . GLY A 1 373 ? -11.163 20.753 57.025 1.00 94.81 373 GLY A N 1
ATOM 2926 C CA . GLY A 1 373 ? -10.563 21.775 57.878 1.00 94.81 373 GLY A CA 1
ATOM 2927 C C . GLY A 1 373 ? -10.067 21.234 59.213 1.00 94.81 373 GLY A C 1
ATOM 2928 O O . GLY A 1 373 ? -10.376 20.116 59.622 1.00 94.81 373 GLY A O 1
ATOM 2929 N N . HIS A 1 374 ? -9.280 22.049 59.916 1.00 89.50 374 HIS A N 1
ATOM 2930 C CA . HIS A 1 374 ? -8.728 21.688 61.226 1.00 89.50 374 HIS A CA 1
ATOM 2931 C C . HIS A 1 374 ? -9.815 21.463 62.287 1.00 89.50 374 HIS A C 1
ATOM 2933 O O . HIS A 1 374 ? -9.641 20.622 63.166 1.00 89.50 374 HIS A O 1
ATOM 2939 N N . GLU A 1 375 ? -10.947 22.159 62.163 1.00 91.19 375 GLU A N 1
ATOM 2940 C CA . GLU A 1 375 ? -12.124 21.998 63.026 1.00 91.19 375 GLU A CA 1
ATOM 2941 C C . GLU A 1 375 ? -13.073 20.880 62.556 1.00 91.19 375 GLU A C 1
ATOM 2943 O O . GLU A 1 375 ? -14.047 20.573 63.238 1.00 91.19 375 GLU A O 1
ATOM 2948 N N . MET A 1 376 ? -12.769 20.223 61.426 1.00 93.31 376 MET A N 1
ATOM 2949 C CA . MET A 1 376 ? -13.570 19.143 60.833 1.00 93.31 376 MET A CA 1
ATOM 2950 C C . MET A 1 376 ? -15.028 19.551 60.582 1.00 93.31 376 MET A C 1
ATOM 2952 O O . MET A 1 376 ? -15.972 18.833 60.929 1.00 93.31 376 MET A O 1
ATOM 2956 N N . GLU A 1 377 ? -15.211 20.705 59.939 1.00 94.88 377 GLU A N 1
ATOM 2957 C CA . GLU A 1 377 ? -16.528 21.209 59.565 1.00 94.88 377 GLU A CA 1
ATOM 2958 C C . GLU A 1 377 ? -17.235 20.219 58.640 1.00 94.88 377 GLU A C 1
ATOM 2960 O O . GLU A 1 377 ? -16.671 19.762 57.645 1.00 94.88 377 GLU A O 1
ATOM 2965 N N . THR A 1 378 ? -18.485 19.883 58.956 1.00 96.06 378 THR A N 1
ATOM 2966 C CA . THR A 1 378 ? -19.252 18.887 58.199 1.00 96.06 378 THR A CA 1
ATOM 2967 C C . THR A 1 378 ? -19.951 19.530 57.006 1.00 96.06 378 THR A C 1
ATOM 2969 O O . THR A 1 378 ? -20.742 20.458 57.166 1.00 96.06 378 THR A O 1
ATOM 2972 N N . TRP A 1 379 ? -19.684 19.013 55.808 1.00 96.75 379 TRP A N 1
ATOM 2973 C CA . TRP A 1 379 ? -20.268 19.497 54.559 1.00 96.75 379 TRP A CA 1
ATOM 2974 C C . TRP A 1 379 ? -21.587 18.780 54.249 1.00 96.75 379 TRP A C 1
ATOM 2976 O O . TRP A 1 379 ? -21.757 17.588 54.524 1.00 96.75 379 TRP A O 1
ATOM 2986 N N . LYS A 1 380 ? -22.537 19.497 53.640 1.00 95.00 380 LYS A N 1
ATOM 2987 C CA . LYS A 1 380 ? -23.881 18.981 53.341 1.00 95.00 380 LYS A CA 1
ATOM 2988 C C . LYS A 1 380 ? -23.886 18.206 52.024 1.00 95.00 380 LYS A C 1
ATOM 2990 O O . LYS A 1 380 ? -23.578 18.778 50.985 1.00 95.00 380 LYS A O 1
ATOM 2995 N N . LEU A 1 381 ? -24.297 16.937 52.044 1.00 93.56 381 LEU A N 1
ATOM 2996 C CA . LEU A 1 381 ? -24.500 16.131 50.831 1.00 93.56 381 LEU A CA 1
ATOM 2997 C C . LEU A 1 381 ? -25.703 16.671 50.027 1.00 93.56 381 LEU A C 1
ATOM 2999 O O . LEU A 1 381 ? -26.801 16.789 50.575 1.00 93.56 381 LEU A O 1
ATOM 3003 N N . LEU A 1 382 ? -25.497 17.002 48.749 1.00 87.06 382 LEU A N 1
ATOM 3004 C CA . LEU A 1 382 ? -26.502 17.608 47.863 1.00 87.06 382 LEU A CA 1
ATOM 3005 C C . LEU A 1 382 ? -27.303 16.581 47.053 1.00 87.06 382 LEU A C 1
ATOM 3007 O O . LEU A 1 382 ? -28.502 16.766 46.864 1.00 87.06 382 LEU A O 1
ATOM 3011 N N . THR A 1 383 ? -26.666 15.506 46.588 1.00 70.38 383 THR A N 1
ATOM 3012 C CA . THR A 1 383 ? -27.300 14.489 45.734 1.00 70.38 383 THR A CA 1
ATOM 3013 C C . THR A 1 383 ? -27.281 13.123 46.409 1.00 70.38 383 THR A C 1
ATOM 3015 O O . THR A 1 383 ? -26.215 12.582 46.709 1.00 70.38 383 THR A O 1
ATOM 3018 N N . ARG A 1 384 ? -28.466 12.535 46.607 1.00 59.84 384 ARG A N 1
ATOM 3019 C CA . ARG A 1 384 ? -28.629 11.076 46.631 1.00 59.84 384 ARG A CA 1
ATOM 3020 C C . ARG A 1 384 ? -29.036 10.657 45.214 1.00 59.84 384 ARG A C 1
ATOM 3022 O O . ARG A 1 384 ? -29.946 11.290 44.688 1.00 59.84 384 ARG A O 1
ATOM 3029 N N . PRO A 1 385 ? -28.410 9.640 44.602 1.00 55.03 385 PRO A N 1
ATOM 3030 C CA . PRO A 1 385 ? -28.900 9.083 43.350 1.00 55.03 385 PRO A CA 1
ATOM 3031 C C . PRO A 1 385 ? -30.346 8.622 43.572 1.00 55.03 385 PRO A C 1
ATOM 3033 O O . PRO A 1 385 ? -30.629 7.845 44.488 1.00 55.03 385 PRO A O 1
ATOM 3036 N N . GLU A 1 386 ? -31.276 9.169 42.795 1.00 41.72 386 GLU A N 1
ATOM 3037 C CA . GLU A 1 386 ? -32.692 8.830 42.891 1.00 41.72 386 GLU A CA 1
ATOM 3038 C C . GLU A 1 386 ? -32.887 7.343 42.543 1.00 41.72 386 GLU A C 1
ATOM 3040 O O . GLU A 1 386 ? -32.448 6.879 41.492 1.00 41.72 386 GLU A O 1
ATOM 3045 N N . GLY A 1 387 ? -33.551 6.577 43.419 1.00 45.47 387 GLY A N 1
ATOM 3046 C CA . GLY A 1 387 ? -34.098 5.265 43.045 1.00 45.47 387 GLY A CA 1
ATOM 3047 C C . GLY A 1 387 ? -33.515 4.000 43.688 1.00 45.47 387 GLY A C 1
ATOM 3048 O O . GLY A 1 387 ? -33.672 2.926 43.108 1.00 45.47 387 GLY A O 1
ATOM 3049 N N . ARG A 1 388 ? -32.917 4.044 44.886 1.00 38.62 388 ARG A N 1
ATOM 3050 C CA . ARG A 1 388 ? -32.769 2.832 45.723 1.00 38.62 388 ARG A CA 1
ATOM 3051 C C . ARG A 1 388 ? -33.252 3.097 47.159 1.00 38.62 388 ARG A C 1
ATOM 3053 O O . ARG A 1 388 ? -32.969 4.186 47.658 1.00 38.62 388 ARG A O 1
ATOM 3060 N N . PRO A 1 389 ? -34.034 2.171 47.753 1.00 36.06 389 PRO A N 1
ATOM 3061 C CA . PRO A 1 389 ? -34.648 2.333 49.074 1.00 36.06 389 PRO A CA 1
ATOM 3062 C C . PRO A 1 389 ? -33.631 2.501 50.204 1.00 36.06 389 PRO A C 1
ATOM 3064 O O . PRO A 1 389 ? -32.506 1.962 50.071 1.00 36.06 389 PRO A O 1
#

Mean predicted aligned error: 16.42 Å

Sequence (389 aa):
MTEENRYVRPELAGGSGGLIDPLLLVDTWLDELEELRQTAARQEGRPPADDLFDLLAAWARLQRVRPELIARLEGRDTVAWAEARLADLSAAQLRSAAAVFDPATWFREARRFEQSYEEWIEATDQAYWAQCILADLDDAELVLSTLEDRDLADDARADKVAECCAWVVDHADLFLAAGAWVQAVGETIRPDLLDFHPGLAMTAEKFVAILDELEASQREMTCADVRPMDRRVLRALRRQACEELKAAAAPPPVTASVAERAGRHWWLPPVWQPPVAAAAERARPEFMEPLRWQSPDGTLEARLVLPLRPKLGEAEQARLTFHRLPDGGRATHLADTPVRLAGLASTISRDGSAEFELGRLRQGQEQPVLQVGHEMETWKLLTRPEGRP

Nearest PDB structures (foldseek):
  6r1j-assembly1_J-2  TM=2.304E-01  e=1.209E+00  Aeromonas hydrophila J-1
  7udb-assembly1_B  TM=2.821E-01  e=2.396E+00  Rattus norvegicus
  4abn-assembly1_A  TM=1.161E-01  e=1.888E-01  Mus musculus
  6r1j-assembly1_D-2  TM=1.950E-01  e=7.787E-01  Aeromonas hydrophila J-1
  6h2d-assembly1_S  TM=1.600E-01  e=8.532E+00  Aeromonas hydrophila subsp. hydrophila AL09-71

pLDDT: mean 87.11, std 16.2, range [36.06, 98.69]

Foldseek 3Di:
DPQDQLLADPPQPPPPDDFDALLVVLLVLLVLLVVLVVVVVPDDDQDDLQSLLSLQLSLLLVVQFDVVSCVVSVSPVSSVVSVVVVVPDDLVSLLSNLVPDDLVVLVVLVVVLVCCVVPDDDLVVNLVSLVVSLSSLLSSLSSQLSCVVVVSHDVVSVVSSVVVLVVLLVPLVSNLSNLSVLNSSSVRGDSCCCVVRVSSVVSNVSSSSNNVSSVVVVCVVVVVVVDPDPVVVVVVVVVVVVVVVVVPVPDDPPPVPPVVLCVLAVPAADQDPPDPDDPDDPDPFAKDDWWWWAAPVRQKIKTWIHTNYDPVGQQDKIKIFMAGPVPRAGPLVQAQKWKDWLNDIFTQHNRRMTIDGNNVSSVGHSDGWIFIGPVRGTTGTDDDPPDDD

Solvent-accessible surface area (backbone atoms only — not comparable to full-atom values): 21885 Å² total; per-residue (Å²): 129,83,80,75,42,80,47,54,67,89,82,52,83,53,85,80,82,77,56,58,55,39,65,58,54,53,49,50,50,48,48,53,51,50,52,51,51,55,49,58,74,70,54,87,78,82,78,55,42,59,65,47,32,52,50,40,15,47,51,45,52,54,71,42,34,33,68,67,60,41,57,74,68,64,37,58,64,60,53,52,48,50,53,55,54,60,69,72,53,50,71,71,58,58,51,44,14,66,66,64,64,51,61,72,59,50,50,54,51,53,52,49,56,60,55,44,75,81,48,97,68,58,69,67,58,51,16,49,51,40,42,52,58,51,49,57,52,45,35,48,44,31,36,45,42,61,27,45,81,66,80,54,56,54,66,76,57,51,54,46,51,49,52,53,49,52,50,47,48,79,44,20,71,77,40,49,65,23,41,55,58,48,47,22,53,24,57,33,43,34,75,58,33,58,83,74,37,52,62,67,35,58,59,48,48,53,54,42,44,32,51,52,43,48,48,51,51,49,39,60,76,67,40,69,84,56,74,77,71,54,67,68,55,53,50,48,53,50,48,48,52,51,48,50,50,49,59,65,64,38,72,68,85,67,63,73,72,54,67,65,54,61,73,46,38,82,89,56,60,72,68,60,81,73,73,86,87,70,91,74,73,89,66,80,83,56,60,45,84,63,42,35,30,31,41,87,86,64,55,34,35,36,38,37,50,43,50,52,66,52,88,60,32,50,75,30,71,34,45,35,38,32,25,29,61,92,76,68,42,63,33,35,88,46,37,77,33,42,34,28,49,13,80,45,77,41,52,23,36,72,76,13,31,34,67,42,45,44,46,57,46,72,71,39,46,62,54,87,51,38,25,41,42,94,85,48,48,67,36,49,76,74,56,75,84,87,87,73,134

Secondary structure (DSSP, 8-state):
-PPP-TT--TTSGGGGTTPPPHHHHHHHHHHHHHHHHHHHHH--SSPPHHHHHHHHHHHHHHHHB-HHHHHHTTTHHHHHHHHHHHHSS-HHHHHHHHTT--HHHHHHHHHHHHHHTTS---HHHHHHHHHHHHHHHHHHHHHHHHHHTTT---HHHHHHHHHHHHHHHHTGGGGGGGHHHHHHHHHHB-TTHHHH-HHHHHTTHHHHHHHHHHHHHHHHHTTTTSPPPPHHHHHHHHHHHHHHHHHHSSPP---TTTHHHHTS-TTS---PPPPS------PPPPBPPPEEEE-TTSSEEEEEE-BSS-SSGGGPEEEEEEEETTT--B-GGGTT-EEEETTEEEE--TTSEEEEEHHHHHHS-SS--EEETTTTEEEEE--PPTT--